Protein AF-0000000079000187 (afdb_homodimer)

Secondary structure (DSSP, 8-state):
-----------STTSSHHHHHHHHHHHHHHHHHHHHHHHHHHHHHHHHHHHHHHHHHHHHHHHHHHHHHHHHHHHHHH-TT-EEETTTTEEE-GGGGBPPTT--S--HHHHHHHHHHHHHHHHHHHSHHHHHHEEEEEEEE---S-S-HHHHHHHHHHHHHHHHHHHH-TT-TTGGGS-HHHHHHHHHHEEEEE-SSTT--SSHHHHSBEEEEEEE--TT----------PPP--TT----S----/-----------GGGSSHHHHHHHHHHHHHHHHHHHHHHHHHHHHHHHHHHHHHHHHHHHHHHHHHHHHHHHHHHHHHH-TT-EEETTTTEEE-GGGGBPPTT--S--HHHHHHHHHHHHHHHHHHHSHHHHHHEEEEEEEE---S-S-HHHHHHHHHHHHHHHHHHHH-TT-TTGGGS-HHHHHHHHHHEEEEE-SSTT--SSHHHHSBEEEEEEE--SS----------PPP--S-----S----

InterPro domains:
  IPR006665 OmpA-like domain [PS51123] (86-218)
  IPR025713 Motility protein B-like, N-terminal domain [PF13677] (12-48)
  IPR036737 OmpA-like domain superfamily [G3DSA:3.30.1330.60] (67-217)
  IPR036737 OmpA-like domain superfamily [SSF103088] (87-214)
  IPR049658 Anti-phage protein ZorB, Zorya type I system [NF041788] (1-242)
  IPR050330 Bacterial Outer Membrane Structural/Functional [PTHR30329] (87-169)

Structure (mmCIF, N/CA/C/O backbone):
data_AF-0000000079000187-model_v1
#
loop_
_entity.id
_entity.type
_entity.pdbx_description
1 polymer 'OmpA-like domain-containing protein'
#
loop_
_atom_site.group_PDB
_atom_site.id
_atom_site.type_symbol
_atom_site.label_atom_id
_atom_site.label_alt_id
_atom_site.label_comp_id
_atom_site.label_asym_id
_atom_site.label_entity_id
_atom_site.label_seq_id
_atom_site.pdbx_PDB_ins_code
_atom_site.Cartn_x
_atom_site.Cartn_y
_atom_site.Cartn_z
_atom_site.occupancy
_atom_site.B_iso_or_equiv
_atom_site.auth_seq_id
_atom_site.auth_comp_id
_atom_site.auth_asym_id
_atom_site.auth_atom_id
_atom_site.pdbx_PDB_model_num
ATOM 1 N N . MET A 1 1 ? 12.93 114.188 38.656 1 30.02 1 MET A N 1
ATOM 2 C CA . MET A 1 1 ? 13.5 113.188 37.75 1 30.02 1 MET A CA 1
ATOM 3 C C . MET A 1 1 ? 12.969 111.75 38.062 1 30.02 1 MET A C 1
ATOM 5 O O . MET A 1 1 ? 13.266 111.25 39.125 1 30.02 1 MET A O 1
ATOM 9 N N . PHE A 1 2 ? 11.656 111.375 37.594 1 35.66 2 PHE A N 1
ATOM 10 C CA . PHE A 1 2 ? 10.633 110.375 37.781 1 35.66 2 PHE A CA 1
ATOM 11 C C . PHE A 1 2 ? 11.055 109.062 37.156 1 35.66 2 PHE A C 1
ATOM 13 O O . PHE A 1 2 ? 10.969 108.875 35.938 1 35.66 2 PHE A O 1
ATOM 20 N N . GLY A 1 3 ? 12.195 108.5 37.562 1 35.56 3 GLY A N 1
ATOM 21 C CA . GLY A 1 3 ? 12.734 107.312 36.906 1 35.56 3 GLY A CA 1
ATOM 22 C C . GLY A 1 3 ? 11.789 106.125 36.906 1 35.56 3 GLY A C 1
ATOM 23 O O . GLY A 1 3 ? 11.312 105.75 37.969 1 35.56 3 GLY A O 1
ATOM 24 N N . ASN A 1 4 ? 10.969 105.938 35.844 1 37.09 4 ASN A N 1
ATOM 25 C CA . ASN A 1 4 ? 10 104.875 35.469 1 37.09 4 ASN A CA 1
ATOM 26 C C . ASN A 1 4 ? 10.641 103.5 35.438 1 37.09 4 ASN A C 1
ATOM 28 O O . ASN A 1 4 ? 11.57 103.25 34.656 1 37.09 4 ASN A O 1
ATOM 32 N N . THR A 1 5 ? 10.727 102.812 36.594 1 42.62 5 THR A N 1
ATOM 33 C CA . THR A 1 5 ? 11.188 101.438 36.781 1 42.62 5 THR A CA 1
ATOM 34 C C . THR A 1 5 ? 10.344 100.438 35.938 1 42.62 5 THR A C 1
ATOM 36 O O . THR A 1 5 ? 9.125 100.375 36.094 1 42.62 5 THR A O 1
ATOM 39 N N . TRP A 1 6 ? 10.664 100.188 34.625 1 40.88 6 TRP A N 1
ATOM 40 C CA . TRP A 1 6 ? 10.109 99.188 33.688 1 40.88 6 TRP A CA 1
ATOM 41 C C . TRP A 1 6 ? 10.203 97.75 34.25 1 40.88 6 TRP A C 1
ATOM 43 O O . TRP A 1 6 ? 11.305 97.25 34.469 1 40.88 6 TRP A O 1
ATOM 53 N N . SER A 1 7 ? 9.359 97.312 35.219 1 42.69 7 SER A N 1
ATOM 54 C CA . SER A 1 7 ? 9.266 96 35.75 1 42.69 7 SER A CA 1
ATOM 55 C C . SER A 1 7 ? 9.031 95 34.625 1 42.69 7 SER A C 1
ATOM 57 O O . SER A 1 7 ? 8.078 95.125 33.844 1 42.69 7 SER A O 1
ATOM 59 N N . ILE A 1 8 ? 10.062 94.375 33.969 1 39.97 8 ILE A N 1
ATOM 60 C CA . ILE A 1 8 ? 10.07 93.312 32.969 1 39.97 8 ILE A CA 1
ATOM 61 C C . ILE A 1 8 ? 9.297 92.125 33.531 1 39.97 8 ILE A C 1
ATOM 63 O O . ILE A 1 8 ? 9.664 91.562 34.531 1 39.97 8 ILE A O 1
ATOM 67 N N . LYS A 1 9 ? 7.992 92 33.25 1 40.34 9 LYS A N 1
ATOM 68 C CA . LYS A 1 9 ? 7.105 90.875 33.5 1 40.34 9 LYS A CA 1
ATOM 69 C C . LYS A 1 9 ? 7.672 89.625 32.875 1 40.34 9 LYS A C 1
ATOM 71 O O . LYS A 1 9 ? 7.879 89.562 31.656 1 40.34 9 LYS A O 1
ATOM 76 N N . LYS A 1 10 ? 8.547 88.875 33.562 1 45.31 10 LYS A N 1
ATOM 77 C CA . LYS A 1 10 ? 8.953 87.5 33.219 1 45.31 10 LYS A CA 1
ATOM 78 C C . LYS A 1 10 ? 7.742 86.625 33 1 45.31 10 LYS A C 1
ATOM 80 O O . LYS A 1 10 ? 7.129 86.125 33.969 1 45.31 10 LYS A O 1
ATOM 85 N N . ARG A 1 11 ? 6.707 86.875 32.094 1 38.62 11 ARG A N 1
ATOM 86 C CA . ARG A 1 11 ? 5.477 86.125 31.891 1 38.62 11 ARG A CA 1
ATOM 87 C C . ARG A 1 11 ? 5.773 84.688 31.688 1 38.62 11 ARG A C 1
ATOM 89 O O . ARG A 1 11 ? 6.922 84.312 31.453 1 38.62 11 ARG A O 1
ATOM 96 N N . ARG A 1 12 ? 4.844 83.938 30.812 1 40.22 12 ARG A N 1
ATOM 97 C CA . ARG A 1 12 ? 3.973 82.812 30.641 1 40.22 12 ARG A CA 1
ATOM 98 C C . ARG A 1 12 ? 4.688 81.688 29.875 1 40.22 12 ARG A C 1
ATOM 100 O O . ARG A 1 12 ? 4.047 80.75 29.391 1 40.22 12 ARG A O 1
ATOM 107 N N . GLY A 1 13 ? 6.062 81.812 29.703 1 39.69 13 GLY A N 1
ATOM 108 C CA . GLY A 1 13 ? 6.578 80.875 28.75 1 39.69 13 GLY A CA 1
ATOM 109 C C . GLY A 1 13 ? 6.387 79.438 29.188 1 39.69 13 GLY A C 1
ATOM 110 O O . GLY A 1 13 ? 6.672 78.5 28.438 1 39.69 13 GLY A O 1
ATOM 111 N N . ASP A 1 14 ? 6.398 79.188 30.469 1 43.78 14 ASP A N 1
ATOM 112 C CA . ASP A 1 14 ? 6.547 77.812 30.859 1 43.78 14 ASP A CA 1
ATOM 113 C C . ASP A 1 14 ? 5.254 7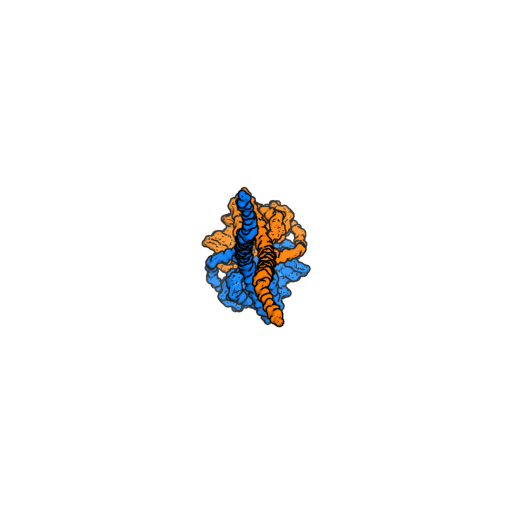7 30.594 1 43.78 14 ASP A C 1
ATOM 115 O O . ASP A 1 14 ? 5.184 75.812 30.859 1 43.78 14 ASP A O 1
ATOM 119 N N . GLU A 1 15 ? 4.062 77.688 30.5 1 45.38 15 GLU A N 1
ATOM 120 C CA . GLU A 1 15 ? 2.82 76.938 30.453 1 45.38 15 GLU A CA 1
ATOM 121 C C . GLU A 1 15 ? 2.646 76.25 29.094 1 45.38 15 GLU A C 1
ATOM 123 O O . GLU A 1 15 ? 1.741 75.375 28.922 1 45.38 15 GLU A O 1
ATOM 128 N N . ALA A 1 16 ? 3.301 76.688 28.047 1 48.84 16 ALA A N 1
ATOM 129 C CA . ALA A 1 16 ? 2.975 76.25 26.688 1 48.84 16 ALA A CA 1
ATOM 130 C C . ALA A 1 16 ? 3.609 74.938 26.391 1 48.84 16 ALA A C 1
ATOM 132 O O . ALA A 1 16 ? 3.266 74.25 25.406 1 48.84 16 ALA A O 1
ATOM 133 N N . GLU A 1 17 ? 4.691 74.625 27.062 1 50.09 17 GLU A N 1
ATOM 134 C CA . GLU A 1 17 ? 5.402 73.438 26.641 1 50.09 17 GLU A CA 1
ATOM 135 C C . GLU A 1 17 ? 4.586 72.188 26.969 1 50.09 17 GLU A C 1
ATOM 137 O O . GLU A 1 17 ? 4.875 71.062 26.453 1 50.09 17 GLU A O 1
ATOM 142 N N . LYS A 1 18 ? 3.676 72.312 27.781 1 55 18 LYS A N 1
ATOM 143 C CA . LYS A 1 18 ? 2.973 71.125 28.312 1 55 18 LYS A CA 1
ATOM 144 C C . LYS A 1 18 ? 2.061 70.5 27.25 1 55 18 LYS A C 1
ATOM 146 O O . LYS A 1 18 ? 1.926 69.25 27.188 1 55 18 LYS A O 1
ATOM 151 N N . PRO A 1 19 ? 1.569 71.438 26.359 1 56.31 19 PRO A N 1
ATOM 152 C CA . PRO A 1 19 ? 0.556 70.875 25.469 1 56.31 19 PRO A CA 1
ATOM 153 C C . PRO A 1 19 ? 1.164 70.062 24.344 1 56.31 19 PRO A C 1
ATOM 155 O O . PRO A 1 19 ? 0.567 69.062 23.906 1 56.31 19 PRO A O 1
ATOM 158 N N . PHE A 1 20 ? 2.307 70.5 23.875 1 55.59 20 PHE A N 1
ATOM 159 C CA . PHE A 1 20 ? 2.898 69.812 22.734 1 55.59 20 PHE A CA 1
ATOM 160 C C . PHE A 1 20 ? 3.396 68.438 23.109 1 55.59 20 PHE A C 1
ATOM 162 O O . PHE A 1 20 ? 3.201 67.5 22.359 1 55.59 20 PHE A O 1
ATOM 169 N N . TRP A 1 21 ? 4.156 68.375 24.094 1 58.22 21 TRP A N 1
ATOM 170 C CA . TRP A 1 21 ? 4.688 67.062 24.5 1 58.22 21 TRP A CA 1
ATOM 171 C C . TRP A 1 21 ? 3.561 66.062 24.812 1 58.22 21 TRP A C 1
ATOM 173 O O . TRP A 1 21 ? 3.697 64.875 24.594 1 58.22 21 TRP A O 1
ATOM 183 N N . ILE A 1 22 ? 2.482 66.562 25.281 1 60.66 22 ILE A N 1
ATOM 184 C CA . ILE A 1 22 ? 1.315 65.75 25.531 1 60.66 22 ILE A CA 1
ATOM 185 C C . ILE A 1 22 ? 0.738 65.25 24.203 1 60.66 22 ILE A C 1
ATOM 187 O O . ILE A 1 22 ? 0.415 64.062 24.062 1 60.66 22 ILE A O 1
ATOM 191 N N . SER A 1 23 ? 0.941 66.188 23.203 1 65.62 23 SER A N 1
ATOM 192 C CA . SER A 1 23 ? 0.412 65.812 21.891 1 65.62 23 SER A CA 1
ATOM 193 C C . SER A 1 23 ? 1.304 64.812 21.172 1 65.62 23 SER A C 1
ATOM 195 O O . SER A 1 23 ? 0.809 63.875 20.547 1 65.62 23 SER A O 1
ATOM 197 N N . TYR A 1 24 ? 2.572 64.938 21.312 1 67.44 24 TYR A N 1
ATOM 198 C CA . TYR A 1 24 ? 3.516 64 20.688 1 67.44 24 TYR A CA 1
ATOM 199 C C . TYR A 1 24 ? 3.465 62.656 21.344 1 67.44 24 TYR A C 1
ATOM 201 O O . TYR A 1 24 ? 3.486 61.625 20.656 1 67.44 24 TYR A O 1
ATOM 209 N N . ALA A 1 25 ? 3.436 62.719 22.594 1 67.12 25 ALA A N 1
ATOM 210 C CA . ALA A 1 25 ? 3.33 61.469 23.344 1 67.12 25 ALA A CA 1
ATOM 211 C C . ALA A 1 25 ? 2.047 60.719 22.984 1 67.12 25 ALA A C 1
ATOM 213 O O . ALA A 1 25 ? 2.053 59.5 22.828 1 67.12 25 ALA A O 1
ATOM 214 N N . ASP A 1 26 ? 1.041 61.438 22.75 1 70.12 26 ASP A N 1
ATOM 215 C CA . ASP A 1 26 ? -0.239 60.875 22.344 1 70.12 26 ASP A CA 1
ATOM 216 C C . ASP A 1 26 ? -0.161 60.281 20.938 1 70.12 26 ASP A C 1
ATOM 218 O O . ASP A 1 26 ? -0.695 59.219 20.688 1 70.12 26 ASP A O 1
ATOM 222 N N . LEU A 1 27 ? 0.648 60.875 20.047 1 74 27 LEU A N 1
ATOM 223 C CA . LEU A 1 27 ? 0.788 60.406 18.672 1 74 27 LEU A CA 1
ATOM 224 C C . LEU A 1 27 ? 1.627 59.156 18.625 1 74 27 LEU A C 1
ATOM 226 O O . LEU A 1 27 ? 1.286 58.188 17.906 1 74 27 LEU A O 1
ATOM 230 N N . MET A 1 28 ? 2.754 59.062 19.297 1 74.56 28 MET A N 1
ATOM 231 C CA . MET A 1 28 ? 3.602 57.875 19.344 1 74.56 28 MET A CA 1
ATOM 232 C C . MET A 1 28 ? 2.846 56.688 19.938 1 74.56 28 MET A C 1
ATOM 234 O O . MET A 1 28 ? 2.971 55.562 19.469 1 74.56 28 MET A O 1
ATOM 238 N N . THR A 1 29 ? 1.987 57 20.969 1 75.75 29 THR A N 1
ATOM 239 C CA . THR A 1 29 ? 1.168 55.938 21.562 1 75.75 29 THR A CA 1
ATOM 240 C C . THR A 1 29 ? 0.115 55.438 20.578 1 75.75 29 THR A C 1
ATOM 242 O O . THR A 1 29 ? -0.144 54.25 20.5 1 75.75 29 THR A O 1
ATOM 245 N N . ALA A 1 30 ? -0.33 56.406 19.75 1 75.69 30 ALA A N 1
ATOM 246 C CA . ALA A 1 30 ? -1.336 56.031 18.766 1 75.69 30 ALA A CA 1
ATOM 247 C C . ALA A 1 30 ? -0.726 55.188 17.656 1 75.69 30 ALA A C 1
ATOM 249 O O . ALA A 1 30 ? -1.315 54.156 17.25 1 75.69 30 ALA A O 1
ATOM 250 N N . MET A 1 31 ? 0.561 55.406 17.141 1 78 31 MET A N 1
ATOM 251 C CA . MET A 1 31 ? 1.25 54.656 16.094 1 78 31 MET A CA 1
ATOM 252 C C . MET A 1 31 ? 1.653 53.281 16.594 1 78 31 MET A C 1
ATOM 254 O O . MET A 1 31 ? 1.514 52.281 15.875 1 78 31 MET A O 1
ATOM 258 N N . MET A 1 32 ? 2.107 53.281 17.781 1 78.56 32 MET A N 1
ATOM 259 C CA . MET A 1 32 ? 2.48 51.969 18.359 1 78.56 32 MET A CA 1
ATOM 260 C C . MET A 1 32 ? 1.265 51.062 18.5 1 78.56 32 MET A C 1
ATOM 262 O O . MET A 1 32 ? 1.334 49.875 18.188 1 78.56 32 MET A O 1
ATOM 266 N N . VAL A 1 33 ? 0.097 51.688 18.953 1 77.06 33 VAL A N 1
ATOM 267 C CA . VAL A 1 33 ? -1.136 50.938 19.094 1 77.06 33 VAL A CA 1
ATOM 268 C C . VAL A 1 33 ? -1.599 50.438 17.719 1 77.06 33 VAL A C 1
ATOM 270 O O . VAL A 1 33 ? -2.018 49.281 17.562 1 77.06 33 VAL A O 1
ATOM 273 N N . LEU A 1 34 ? -1.373 51.25 16.719 1 79.69 34 LEU A N 1
ATOM 274 C CA . LEU A 1 34 ? -1.741 50.844 15.359 1 79.69 34 LEU A CA 1
ATOM 275 C C . LEU A 1 34 ? -0.85 49.719 14.859 1 79.69 34 LEU A C 1
ATOM 277 O O . LEU A 1 34 ? -1.339 48.75 14.273 1 79.69 34 LEU A O 1
ATOM 281 N N . PHE A 1 35 ? 0.439 49.844 15.07 1 80.88 35 PHE A N 1
ATOM 282 C CA . PHE A 1 35 ? 1.393 48.781 14.688 1 80.88 35 PHE A CA 1
ATOM 283 C C . PHE A 1 35 ? 1.082 47.469 15.398 1 80.88 35 PHE A C 1
ATOM 285 O O . PHE A 1 35 ? 1.112 46.406 14.789 1 80.88 35 PHE A O 1
ATOM 292 N N . LEU A 1 36 ? 0.779 47.594 16.578 1 80.56 36 LEU A N 1
ATOM 293 C CA . LEU A 1 36 ? 0.44 46.406 17.344 1 80.56 36 LEU A CA 1
ATOM 294 C C . LEU A 1 36 ? -0.836 45.75 16.812 1 80.56 36 LEU A C 1
ATOM 296 O O . LEU A 1 36 ? -0.92 44.531 16.719 1 80.56 36 LEU A O 1
ATOM 300 N N . VAL A 1 37 ? -1.764 46.594 16.438 1 80.44 37 VAL A N 1
ATOM 301 C CA . VAL A 1 37 ? -3.023 46.094 15.914 1 80.44 37 VAL A CA 1
ATOM 302 C C . VAL A 1 37 ? -2.779 45.375 14.578 1 80.44 37 VAL A C 1
ATOM 304 O O . VAL A 1 37 ? -3.312 44.312 14.328 1 80.44 37 VAL A O 1
ATOM 307 N N . VAL A 1 38 ? -1.906 45.906 13.797 1 81.81 38 VAL A N 1
ATOM 308 C CA . VAL A 1 38 ? -1.601 45.312 12.492 1 81.81 38 VAL A CA 1
ATOM 309 C C . VAL A 1 38 ? -0.822 44.031 12.68 1 81.81 38 VAL A C 1
ATOM 311 O O . VAL A 1 38 ? -1.079 43.031 11.992 1 81.81 38 VAL A O 1
ATOM 314 N N . MET A 1 39 ? 0.016 44.031 13.57 1 80.88 39 MET A N 1
ATOM 315 C CA . MET A 1 39 ? 0.797 42.844 13.852 1 80.88 39 MET A CA 1
ATOM 316 C C . MET A 1 39 ? -0.099 41.719 14.359 1 80.88 39 MET A C 1
ATOM 318 O O . MET A 1 39 ? 0.038 40.562 13.938 1 80.88 39 MET A O 1
ATOM 322 N N . VAL A 1 40 ? -1.057 42.062 15.234 1 79.69 40 VAL A N 1
ATOM 323 C CA . VAL A 1 40 ? -1.991 41.062 15.766 1 79.69 40 VAL A CA 1
ATOM 324 C C . VAL A 1 40 ? -2.887 40.531 14.648 1 79.69 40 VAL A C 1
ATOM 326 O O . VAL A 1 40 ? -3.158 39.344 14.57 1 79.69 40 VAL A O 1
ATOM 329 N N . ALA A 1 41 ? -3.154 41.406 13.789 1 77.31 41 ALA A N 1
ATOM 330 C CA . ALA A 1 41 ? -4.004 41 12.672 1 77.31 41 ALA A CA 1
ATOM 331 C C . ALA A 1 41 ? -3.248 40.094 11.711 1 77.31 41 ALA A C 1
ATOM 333 O O . ALA A 1 41 ? -3.795 39.094 11.234 1 77.31 41 ALA A O 1
ATOM 334 N N . SER A 1 42 ? -1.991 40.406 11.469 1 81.06 42 SER A N 1
ATOM 335 C CA . SER A 1 42 ? -1.164 39.594 10.578 1 81.06 42 SER A CA 1
ATOM 336 C C . SER A 1 42 ? -0.903 38.219 11.18 1 81.06 42 SER A C 1
ATOM 338 O O . SER A 1 42 ? -1.021 37.188 10.492 1 81.06 42 SER A O 1
ATOM 340 N N . LEU A 1 43 ? -0.593 38.25 12.438 1 77.06 43 LEU A N 1
ATOM 341 C CA . LEU A 1 43 ? -0.354 36.969 13.125 1 77.06 43 LEU A CA 1
ATOM 342 C C . LEU A 1 43 ? -1.625 36.156 13.172 1 77.06 43 LEU A C 1
ATOM 344 O O . LEU A 1 43 ? -1.57 34.906 13.031 1 77.06 43 LEU A O 1
ATOM 348 N N . SER A 1 44 ? -2.75 36.844 13.305 1 76.12 44 SER A N 1
ATOM 349 C CA . SER A 1 44 ? -4.031 36.156 13.328 1 76.12 44 SER A CA 1
ATOM 350 C C . SER A 1 44 ? -4.34 35.531 11.977 1 76.12 44 SER A C 1
ATOM 352 O O . SER A 1 44 ? -4.863 34.406 11.906 1 76.12 44 SER A O 1
ATOM 354 N N . SER A 1 45 ? -3.867 36.219 10.906 1 77.25 45 SER A N 1
ATOM 355 C CA . SER A 1 45 ? -4.121 35.688 9.562 1 77.25 45 SER A CA 1
ATOM 356 C C . SER A 1 45 ? -3.295 34.438 9.281 1 77.25 45 SER A C 1
ATOM 358 O O . SER A 1 45 ? -3.803 33.469 8.719 1 77.25 45 SER A O 1
ATOM 360 N N . VAL A 1 46 ? -2.09 34.531 9.711 1 76.38 46 VAL A N 1
ATOM 361 C CA . VAL A 1 46 ? -1.213 33.406 9.508 1 76.38 46 VAL A CA 1
ATOM 362 C C . VAL A 1 46 ? -1.685 32.219 10.367 1 76.38 46 VAL A C 1
ATOM 364 O O . VAL A 1 46 ? -1.698 31.078 9.914 1 76.38 46 VAL A O 1
ATOM 367 N N . THR A 1 47 ? -2.123 32.562 11.469 1 74.69 47 THR A N 1
ATOM 368 C CA . THR A 1 47 ? -2.627 31.547 12.383 1 74.69 47 THR A CA 1
ATOM 369 C C . THR A 1 47 ? -3.885 30.891 11.82 1 74.69 47 THR A C 1
ATOM 371 O O . THR A 1 47 ? -4.066 29.672 11.938 1 74.69 47 THR A O 1
ATOM 374 N N . GLN A 1 48 ? -4.617 31.672 11.148 1 74.44 48 GLN A N 1
ATOM 375 C CA . GLN A 1 48 ? -5.855 31.156 10.594 1 74.44 48 GLN A CA 1
ATOM 376 C C . GLN A 1 48 ? -5.574 30.172 9.453 1 74.44 48 GLN A C 1
ATOM 378 O O . GLN A 1 48 ? -6.25 29.156 9.32 1 74.44 48 GLN A O 1
ATOM 383 N N . ARG A 1 49 ? -4.629 30.484 8.695 1 73.75 49 ARG A N 1
ATOM 384 C CA . ARG A 1 49 ? -4.277 29.609 7.586 1 73.75 49 ARG A CA 1
ATOM 385 C C . ARG A 1 49 ? -3.748 28.266 8.094 1 73.75 49 ARG A C 1
ATOM 387 O O . ARG A 1 49 ? -4.117 27.219 7.582 1 73.75 49 ARG A O 1
ATOM 394 N N . ILE A 1 50 ? -2.934 28.406 9.039 1 73.88 50 ILE A N 1
ATOM 395 C CA . ILE A 1 50 ? -2.355 27.188 9.609 1 73.88 50 ILE A CA 1
ATOM 396 C C . ILE A 1 50 ? -3.445 26.375 10.312 1 73.88 50 ILE A C 1
ATOM 398 O O . ILE A 1 50 ? -3.479 25.156 10.211 1 73.88 50 ILE A O 1
ATOM 402 N N . GLN A 1 51 ? -4.348 27.062 10.867 1 72.94 51 GLN A N 1
ATOM 403 C CA . GLN A 1 51 ? -5.445 26.406 11.555 1 72.94 51 GLN A CA 1
ATOM 404 C C . GLN A 1 51 ? -6.379 25.719 10.562 1 72.94 51 GLN A C 1
ATOM 406 O O . GLN A 1 51 ? -6.891 24.625 10.836 1 72.94 51 GLN A O 1
ATOM 411 N N . LYS A 1 52 ? -6.492 26.359 9.461 1 73.38 52 LYS A N 1
ATOM 412 C CA . LYS A 1 52 ? -7.352 25.75 8.453 1 73.38 52 LYS A CA 1
ATOM 413 C C . LYS A 1 52 ? -6.75 24.453 7.93 1 73.38 52 LYS A C 1
ATOM 415 O O . LYS A 1 52 ? -7.461 23.453 7.762 1 73.38 52 LYS A O 1
ATOM 420 N N . ALA A 1 53 ? -5.516 24.5 7.637 1 71.19 53 ALA A N 1
ATOM 421 C CA . ALA A 1 53 ? -4.84 23.281 7.195 1 71.19 53 ALA A CA 1
ATOM 422 C C . ALA A 1 53 ? -4.914 22.203 8.266 1 71.19 53 ALA A C 1
ATOM 424 O O . ALA A 1 53 ? -5.148 21.031 7.953 1 71.19 53 ALA A O 1
ATOM 425 N N . GLU A 1 54 ? -4.719 22.609 9.352 1 75.31 54 GLU A N 1
ATOM 426 C CA . GLU A 1 54 ? -4.801 21.672 10.469 1 75.31 54 GLU A CA 1
ATOM 427 C C . GLU A 1 54 ? -6.23 21.156 10.656 1 75.31 54 GLU A C 1
ATOM 429 O O . GLU A 1 54 ? -6.441 20 10.992 1 75.31 54 GLU A O 1
ATOM 434 N N . GLN A 1 55 ? -7.117 22.062 10.398 1 78.06 55 GLN A N 1
ATOM 435 C CA . GLN A 1 55 ? -8.516 21.688 10.539 1 78.06 55 GLN A CA 1
ATOM 436 C C . GLN A 1 55 ? -8.906 20.641 9.5 1 78.06 55 GLN A C 1
ATOM 438 O O . GLN A 1 55 ? -9.703 19.734 9.789 1 78.06 55 GLN A O 1
ATOM 443 N N . GLY A 1 56 ? -8.344 20.734 8.336 1 80.56 56 GLY A N 1
ATOM 444 C CA . GLY A 1 56 ? -8.586 19.719 7.324 1 80.56 56 GLY A CA 1
ATOM 445 C C . GLY A 1 56 ? -8.141 18.344 7.742 1 80.56 56 GLY A C 1
ATOM 446 O O . GLY A 1 56 ? -8.867 17.359 7.57 1 80.56 56 GLY A O 1
ATOM 447 N N . GLU A 1 57 ? -7 18.312 8.273 1 82.06 57 GLU A N 1
ATOM 448 C CA . GLU A 1 57 ? -6.477 17.031 8.742 1 82.06 57 GLU A CA 1
ATOM 449 C C . GLU A 1 57 ? -7.285 16.5 9.922 1 82.06 57 GLU A C 1
ATOM 451 O O . GLU A 1 57 ? -7.484 15.289 10.047 1 82.06 57 GLU A O 1
ATOM 456 N N . LYS A 1 58 ? -7.648 17.422 10.719 1 83.62 58 LYS A N 1
ATOM 457 C CA . LYS A 1 58 ? -8.453 17.016 11.859 1 83.62 58 LYS A CA 1
ATOM 458 C C . LYS A 1 58 ? -9.805 16.453 11.414 1 83.62 58 LYS A C 1
ATOM 460 O O . LYS A 1 58 ? -10.258 15.43 11.922 1 83.62 58 LYS A O 1
ATOM 465 N N . THR A 1 59 ? -10.391 17.156 10.5 1 88.94 59 THR A N 1
ATOM 466 C CA . THR A 1 59 ? -11.664 16.688 9.977 1 88.94 59 THR A CA 1
ATOM 467 C C . THR A 1 59 ? -11.508 15.328 9.312 1 88.94 59 THR A C 1
ATOM 469 O O . THR A 1 59 ? -12.328 14.43 9.523 1 88.94 59 THR A O 1
ATOM 472 N N . ARG A 1 60 ? -10.453 15.164 8.523 1 90.94 60 ARG A N 1
ATOM 473 C CA . ARG A 1 60 ? -10.156 13.883 7.902 1 90.94 60 ARG A CA 1
ATOM 474 C C . ARG A 1 60 ? -9.977 12.789 8.953 1 90.94 60 ARG A C 1
ATOM 476 O O . ARG A 1 60 ? -10.57 11.719 8.852 1 90.94 60 ARG A O 1
ATOM 483 N N . GLY A 1 61 ? -9.227 13.109 9.883 1 89.94 61 GLY A N 1
ATOM 484 C CA . GLY A 1 61 ? -8.992 12.156 10.953 1 89.94 61 GLY A CA 1
ATOM 485 C C . GLY A 1 61 ? -10.258 11.75 11.688 1 89.94 61 GLY A C 1
ATOM 486 O O . GLY A 1 61 ? -10.461 10.57 11.977 1 89.94 61 GLY A O 1
ATOM 487 N N . GLN A 1 62 ? -11.039 12.734 11.945 1 92.69 62 GLN A N 1
ATOM 488 C CA . GLN A 1 62 ? -12.289 12.469 12.641 1 92.69 62 GLN A CA 1
ATOM 489 C C . GLN A 1 62 ? -13.234 11.641 11.773 1 92.69 62 GLN A C 1
ATOM 491 O O . GLN A 1 62 ? -13.883 10.711 12.266 1 92.69 62 GLN A O 1
ATOM 496 N N . ASP A 1 63 ? -13.328 12.008 10.539 1 95 63 ASP A N 1
ATOM 497 C CA . ASP A 1 63 ? -14.172 11.258 9.609 1 95 63 ASP A CA 1
ATOM 498 C C . ASP A 1 63 ? -13.734 9.797 9.523 1 95 63 ASP A C 1
ATOM 500 O O . ASP A 1 63 ? -14.562 8.891 9.594 1 95 63 ASP A O 1
ATOM 504 N N . ILE A 1 64 ? -12.469 9.586 9.438 1 95.38 64 ILE A N 1
ATOM 505 C CA . ILE A 1 64 ? -11.93 8.242 9.305 1 95.38 64 ILE A CA 1
ATOM 506 C C . ILE A 1 64 ? -12.172 7.457 10.594 1 95.38 64 ILE A C 1
ATOM 508 O O . ILE A 1 64 ? -12.547 6.281 10.547 1 95.38 64 ILE A O 1
ATOM 512 N N . THR A 1 65 ? -11.977 8.148 11.672 1 94.69 65 THR A N 1
ATOM 513 C CA . THR A 1 65 ? -12.211 7.5 12.961 1 94.69 65 THR A CA 1
ATOM 514 C C . THR A 1 65 ? -13.68 7.113 13.109 1 94.69 65 THR A C 1
ATOM 516 O O . THR A 1 65 ? -13.992 6.008 13.562 1 94.69 65 THR A O 1
ATOM 519 N N . ARG A 1 66 ? -14.516 7.969 12.734 1 95.88 66 ARG A N 1
ATOM 520 C CA . ARG A 1 66 ? -15.945 7.684 12.828 1 95.88 66 ARG A CA 1
ATOM 521 C C . ARG A 1 66 ? -16.328 6.516 11.922 1 95.88 66 ARG A C 1
ATOM 523 O O . ARG A 1 66 ? -17.062 5.617 12.344 1 95.88 66 ARG A O 1
ATOM 530 N N . LEU A 1 67 ? -15.82 6.551 10.727 1 97.19 67 LEU A N 1
ATOM 531 C CA . LEU A 1 67 ? -16.078 5.465 9.789 1 97.19 67 LEU A CA 1
ATOM 532 C C . LEU A 1 67 ? -15.562 4.137 10.336 1 97.19 67 LEU A C 1
ATOM 534 O O . LEU A 1 67 ? -16.266 3.131 10.312 1 97.19 67 LEU A O 1
ATOM 538 N N . CYS A 1 68 ? -14.375 4.152 10.82 1 97 68 CYS A N 1
ATOM 539 C CA . CYS A 1 68 ? -13.75 2.941 11.344 1 97 68 CYS A CA 1
ATOM 540 C C . CYS A 1 68 ? -14.492 2.426 12.57 1 97 68 CYS A C 1
ATOM 542 O O . CYS A 1 68 ? -14.703 1.221 12.711 1 97 68 CYS A O 1
ATOM 544 N N . GLU A 1 69 ? -14.875 3.34 13.406 1 96 69 GLU A N 1
ATOM 545 C CA . GLU A 1 69 ? -15.586 2.941 14.617 1 96 69 GLU A CA 1
ATOM 546 C C . GLU A 1 69 ? -16.938 2.332 14.273 1 96 69 GLU A C 1
ATOM 548 O O . GLU A 1 69 ? -17.359 1.356 14.898 1 96 69 GLU A O 1
ATOM 553 N N . ARG A 1 70 ? -17.594 2.869 13.398 1 96.75 70 ARG A N 1
ATOM 554 C CA . ARG A 1 70 ? -18.859 2.305 12.945 1 96.75 70 ARG A CA 1
ATOM 555 C C . ARG A 1 70 ? -18.672 0.916 12.352 1 96.75 70 ARG A C 1
ATOM 557 O O . ARG A 1 70 ? -19.438 -0.006 12.641 1 96.75 70 ARG A O 1
ATOM 564 N N . LEU A 1 71 ? -17.641 0.774 11.562 1 97.44 71 LEU A N 1
ATOM 565 C CA . LEU A 1 71 ? -17.312 -0.518 10.969 1 97.44 71 LEU A CA 1
ATOM 566 C C . LEU A 1 71 ? -16.984 -1.543 12.047 1 97.44 71 LEU A C 1
ATOM 568 O O . LEU A 1 71 ? -17.438 -2.688 11.984 1 97.44 71 LEU A O 1
ATOM 572 N N . GLU A 1 72 ? -16.203 -1.074 12.984 1 97.06 72 GLU A N 1
ATOM 573 C CA . GLU A 1 72 ? -15.82 -1.949 14.094 1 97.06 72 GLU A CA 1
ATOM 574 C C . GLU A 1 72 ? -17.047 -2.432 14.859 1 97.06 72 GLU A C 1
ATOM 576 O O . GLU A 1 72 ? -17.172 -3.621 15.164 1 97.06 72 GLU A O 1
ATOM 581 N N . LEU A 1 73 ? -17.953 -1.555 15.156 1 96.19 73 LEU A N 1
ATOM 582 C CA . LEU A 1 73 ? -19.172 -1.888 15.906 1 96.19 73 LEU A CA 1
ATOM 583 C C . LEU A 1 73 ? -20.031 -2.867 15.125 1 96.19 73 LEU A C 1
ATOM 585 O O . LEU A 1 73 ? -20.5 -3.873 15.672 1 96.19 73 LEU A O 1
ATOM 589 N N . HIS A 1 74 ? -20.219 -2.6 13.859 1 96.56 74 HIS A N 1
ATOM 590 C CA . HIS A 1 74 ? -21.047 -3.477 13.031 1 96.56 74 HIS A CA 1
ATOM 591 C C . HIS A 1 74 ? -20.406 -4.855 12.883 1 96.56 74 HIS A C 1
ATOM 593 O O . HIS A 1 74 ? -21.094 -5.875 12.93 1 96.56 74 HIS A O 1
ATOM 599 N N . ALA A 1 75 ? -19.094 -4.883 12.688 1 96.69 75 ALA A N 1
ATOM 600 C CA . ALA A 1 75 ? -18.375 -6.148 12.531 1 96.69 75 ALA A CA 1
ATOM 601 C C . ALA A 1 75 ? -18.469 -6.992 13.797 1 96.69 75 ALA A C 1
ATOM 603 O O . ALA A 1 75 ? -18.734 -8.195 13.727 1 96.69 75 ALA A O 1
ATOM 604 N N . ARG A 1 76 ? -18.281 -6.352 14.922 1 94.44 76 ARG A N 1
ATOM 605 C CA . ARG A 1 76 ? -18.328 -7.043 16.203 1 94.44 76 ARG A CA 1
ATOM 606 C C . ARG A 1 76 ? -19.703 -7.645 16.453 1 94.44 76 ARG A C 1
ATOM 608 O O . ARG A 1 76 ? -19.812 -8.742 17 1 94.44 76 ARG A O 1
ATOM 615 N N . ASN A 1 77 ? -20.703 -6.988 16.109 1 95.94 77 ASN A N 1
ATOM 616 C CA . ASN A 1 77 ? -22.078 -7.453 16.312 1 95.94 77 ASN A CA 1
ATOM 617 C C . ASN A 1 77 ? -22.422 -8.609 15.375 1 95.94 77 ASN A C 1
ATOM 619 O O . ASN A 1 77 ? -23.234 -9.469 15.727 1 95.94 77 ASN A O 1
ATOM 623 N N . LEU A 1 78 ? -21.797 -8.625 14.25 1 95.06 78 LEU A N 1
ATOM 624 C CA . LEU A 1 78 ? -22.125 -9.625 13.242 1 95.06 78 LEU A CA 1
ATOM 625 C C . LEU A 1 78 ? -21.312 -10.898 13.461 1 95.06 78 LEU A C 1
ATOM 627 O O . LEU A 1 78 ? -21.828 -12.008 13.352 1 95.06 78 LEU A O 1
ATOM 631 N N . ASN A 1 79 ? -20.016 -10.766 13.727 1 95.81 79 ASN A N 1
ATOM 632 C CA . ASN A 1 79 ? -19.078 -11.867 13.852 1 95.81 79 ASN A CA 1
ATOM 633 C C . ASN A 1 79 ? -17.891 -11.492 14.734 1 95.81 79 ASN A C 1
ATOM 635 O O . ASN A 1 79 ? -17.031 -10.711 14.32 1 95.81 79 ASN A O 1
ATOM 639 N N . LYS A 1 80 ? -17.781 -12.086 15.867 1 94 80 LYS A N 1
ATOM 640 C CA . LYS A 1 80 ? -16.812 -11.711 16.891 1 94 80 LYS A CA 1
ATOM 641 C C . LYS A 1 80 ? -15.391 -12.047 16.453 1 94 80 LYS A C 1
ATOM 643 O O . LYS A 1 80 ? -14.422 -11.555 17.031 1 94 80 LYS A O 1
ATOM 648 N N . THR A 1 81 ? -15.266 -12.82 15.438 1 94.5 81 THR A N 1
ATOM 649 C CA . THR A 1 81 ? -13.93 -13.188 14.977 1 94.5 81 THR A CA 1
ATOM 650 C C . THR A 1 81 ? -13.289 -12.039 14.195 1 94.5 81 THR A C 1
ATOM 652 O O . THR A 1 81 ? -12.078 -12.023 13.992 1 94.5 81 THR A O 1
ATOM 655 N N . ILE A 1 82 ? -14.117 -11.148 13.734 1 96.69 82 ILE A N 1
ATOM 656 C CA . ILE A 1 82 ? -13.617 -10.016 12.961 1 96.69 82 ILE A CA 1
ATOM 657 C C . ILE A 1 82 ? -13.117 -8.922 13.906 1 96.69 82 ILE A C 1
ATOM 659 O O . ILE A 1 82 ? -13.859 -8.469 14.781 1 96.69 82 ILE A O 1
ATOM 663 N N . VAL A 1 83 ? -11.953 -8.57 13.766 1 96.06 83 VAL A N 1
ATOM 664 C CA . VAL A 1 83 ? -11.352 -7.523 14.586 1 96.06 83 VAL A CA 1
ATOM 665 C C . VAL A 1 83 ? -10.945 -6.348 13.703 1 96.06 83 VAL A C 1
ATOM 667 O O . VAL A 1 83 ? -10.117 -6.496 12.797 1 96.06 83 VAL A O 1
ATOM 670 N N . VAL A 1 84 ? -11.508 -5.223 13.961 1 96.88 84 VAL A N 1
ATOM 671 C CA . VAL A 1 84 ? -11.172 -3.996 13.25 1 96.88 84 VAL A CA 1
ATOM 672 C C . VAL A 1 84 ? -10.266 -3.123 14.117 1 96.88 84 VAL A C 1
ATOM 674 O O . VAL A 1 84 ? -10.664 -2.688 15.195 1 96.88 84 VAL A O 1
ATOM 677 N N . ASP A 1 85 ? -9.078 -2.939 13.656 1 94.75 85 ASP A N 1
ATOM 678 C CA . ASP A 1 85 ? -8.125 -2.061 14.328 1 94.75 85 ASP A CA 1
ATOM 679 C C . ASP A 1 85 ? -8.109 -0.675 13.688 1 94.75 85 ASP A C 1
ATOM 681 O O . ASP A 1 85 ? -7.555 -0.496 12.602 1 94.75 85 ASP A O 1
ATOM 685 N N . CYS A 1 86 ? -8.586 0.285 14.414 1 93.44 86 CYS A N 1
ATOM 686 C CA . CYS A 1 86 ? -8.727 1.621 13.844 1 93.44 86 CYS A CA 1
ATOM 687 C C . CYS A 1 86 ? -7.418 2.396 13.945 1 9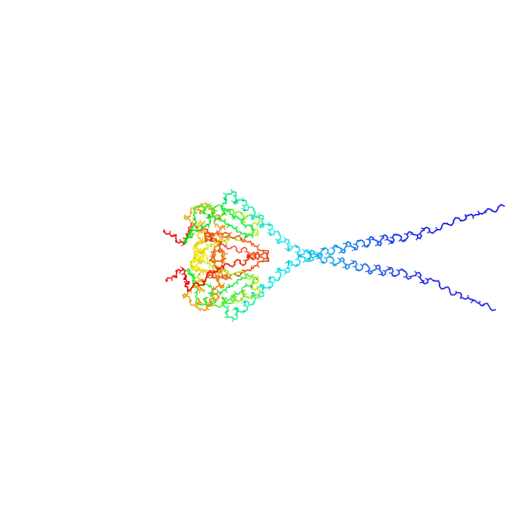3.44 86 CYS A C 1
ATOM 689 O O . CYS A 1 86 ? -7.242 3.414 13.273 1 93.44 86 CYS A O 1
ATOM 691 N N . HIS A 1 87 ? -6.566 1.925 14.75 1 87.25 87 HIS A N 1
ATOM 692 C CA . HIS A 1 87 ? -5.266 2.58 14.852 1 87.25 87 HIS A CA 1
ATOM 693 C C . HIS A 1 87 ? -4.398 2.264 13.641 1 87.25 87 HIS A C 1
ATOM 695 O O . HIS A 1 87 ? -3.828 3.17 13.023 1 87.25 87 HIS A O 1
ATOM 701 N N . ASP A 1 88 ? -4.418 1.05 13.211 1 87.44 88 ASP A N 1
ATOM 702 C CA . ASP A 1 88 ? -3.59 0.614 12.094 1 87.44 88 ASP A CA 1
ATOM 703 C C . ASP A 1 88 ? -4.414 0.508 10.812 1 87.44 88 ASP A C 1
ATOM 705 O O . ASP A 1 88 ? -3.873 0.226 9.742 1 87.44 88 ASP A O 1
ATOM 709 N N . ASN A 1 89 ? -5.699 0.815 10.898 1 93 89 ASN A N 1
ATOM 710 C CA . ASN A 1 89 ? -6.613 0.692 9.766 1 93 89 ASN A CA 1
ATOM 711 C C . ASN A 1 89 ? -6.531 -0.691 9.125 1 93 89 ASN A C 1
ATOM 713 O O . ASN A 1 89 ? -6.367 -0.811 7.91 1 93 89 ASN A O 1
ATOM 717 N N . ARG A 1 90 ? -6.684 -1.683 9.992 1 95.56 90 ARG A N 1
ATOM 718 C CA . ARG A 1 90 ? -6.586 -3.068 9.539 1 95.56 90 ARG A CA 1
ATOM 719 C C . ARG A 1 90 ? -7.758 -3.896 10.055 1 95.56 90 ARG A C 1
ATOM 721 O O . ARG A 1 90 ? -8.242 -3.674 11.172 1 95.56 90 ARG A O 1
ATOM 728 N N . ILE A 1 91 ? -8.133 -4.832 9.266 1 97.31 91 ILE A N 1
ATOM 729 C CA . ILE A 1 91 ? -9.133 -5.82 9.641 1 97.31 91 ILE A CA 1
ATOM 730 C C . ILE A 1 91 ? -8.5 -7.207 9.703 1 97.31 91 ILE A C 1
ATOM 732 O O . ILE A 1 91 ? -7.871 -7.652 8.734 1 97.31 91 ILE A O 1
ATOM 736 N N . SER A 1 92 ? -8.586 -7.832 10.789 1 96.19 92 SER A N 1
ATOM 737 C CA . SER A 1 92 ? -8.086 -9.188 10.984 1 96.19 92 SER A CA 1
ATOM 738 C C . SER A 1 92 ? -9.203 -10.141 11.406 1 96.19 92 SER A C 1
ATOM 740 O O . SER A 1 92 ? -10.305 -9.695 11.727 1 96.19 92 SER A O 1
ATOM 742 N N . PHE A 1 93 ? -8.906 -11.398 11.375 1 96.25 93 PHE A N 1
ATOM 743 C CA . PHE A 1 93 ? -9.953 -12.398 11.586 1 96.25 93 PHE A CA 1
ATOM 744 C C . PHE A 1 93 ? -9.555 -13.359 12.703 1 96.25 93 PHE A C 1
ATOM 746 O O . PHE A 1 93 ? -10.039 -14.492 12.75 1 96.25 93 PHE A O 1
ATOM 753 N N . GLY A 1 94 ? -8.586 -12.922 13.492 1 92.19 94 GLY A N 1
ATOM 754 C CA . GLY A 1 94 ? -8.125 -13.805 14.555 1 92.19 94 GLY A CA 1
ATOM 755 C C . GLY A 1 94 ? -7.688 -15.164 14.055 1 92.19 94 GLY A C 1
ATOM 756 O O . GLY A 1 94 ? -7.016 -15.273 13.031 1 92.19 94 GLY A O 1
ATOM 757 N N . GLU A 1 95 ? -8.109 -16.188 14.727 1 92.38 95 GLU A N 1
ATOM 758 C CA . GLU A 1 95 ? -7.73 -17.547 14.359 1 92.38 95 GLU A CA 1
ATOM 759 C C . GLU A 1 95 ? -8.398 -17.984 13.062 1 92.38 95 GLU A C 1
ATOM 761 O O . GLU A 1 95 ? -7.836 -18.766 12.305 1 92.38 95 GLU A O 1
ATOM 766 N N . ALA A 1 96 ? -9.523 -17.406 12.805 1 93 96 ALA A N 1
ATOM 767 C CA . ALA A 1 96 ? -10.281 -17.766 11.609 1 93 96 ALA A CA 1
ATOM 768 C C . ALA A 1 96 ? -9.555 -17.328 10.344 1 93 96 ALA A C 1
ATOM 770 O O . ALA A 1 96 ? -9.82 -17.859 9.258 1 93 96 ALA A O 1
ATOM 771 N N . GLY A 1 97 ? -8.703 -16.375 10.492 1 94.31 97 GLY A N 1
ATOM 772 C CA . GLY A 1 97 ? -7.984 -15.852 9.336 1 94.31 97 GLY A CA 1
ATOM 773 C C . GLY A 1 97 ? -6.617 -16.484 9.156 1 94.31 97 GLY A C 1
ATOM 774 O O . GLY A 1 97 ? -5.805 -16.016 8.359 1 94.31 97 GLY A O 1
ATOM 775 N N . ARG A 1 98 ? -6.355 -17.531 9.891 1 94.12 98 ARG A N 1
ATOM 776 C CA . ARG A 1 98 ? -5.059 -18.203 9.828 1 94.12 98 ARG A CA 1
ATOM 777 C C . ARG A 1 98 ? -5.086 -19.344 8.82 1 94.12 98 ARG A C 1
ATOM 779 O O . ARG A 1 98 ? -6.109 -20 8.648 1 94.12 98 ARG A O 1
ATOM 786 N N . PHE A 1 99 ? -3.982 -19.484 8.219 1 94.19 99 PHE A N 1
ATOM 787 C CA . PHE A 1 99 ? -3.816 -20.578 7.266 1 94.19 99 PHE A CA 1
ATOM 788 C C . PHE A 1 99 ? -3.082 -21.75 7.91 1 94.19 99 PHE A C 1
ATOM 790 O O . PHE A 1 99 ? -2.23 -21.547 8.781 1 94.19 99 PHE A O 1
ATOM 797 N N . ASP A 1 100 ? -3.416 -22.969 7.457 1 92.56 100 ASP A N 1
ATOM 798 C CA . ASP A 1 100 ? -2.613 -24.125 7.832 1 92.56 100 ASP A CA 1
ATOM 799 C C . AS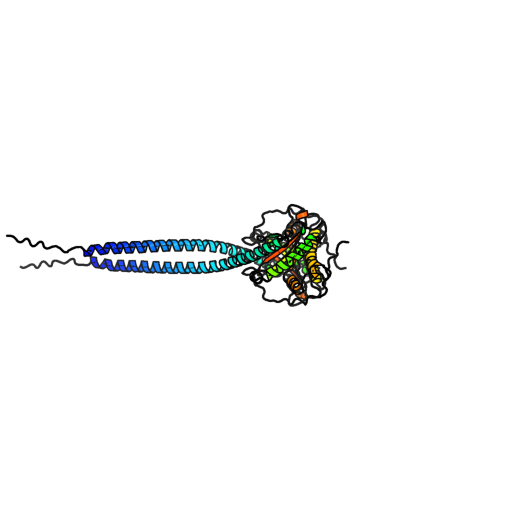P A 1 100 ? -1.239 -24.078 7.168 1 92.56 100 ASP A C 1
ATOM 801 O O . ASP A 1 100 ? -1.011 -23.281 6.258 1 92.56 100 ASP A O 1
ATOM 805 N N . HIS A 1 101 ? -0.394 -24.906 7.652 1 91.25 101 HIS A N 1
ATOM 806 C CA . HIS A 1 101 ? 0.95 -24.969 7.09 1 91.25 101 HIS A CA 1
ATOM 807 C C . HIS A 1 101 ? 0.908 -25.312 5.605 1 91.25 101 HIS A C 1
ATOM 809 O O . HIS A 1 101 ? 0.21 -26.234 5.195 1 91.25 101 HIS A O 1
ATOM 815 N N . ASN A 1 102 ? 1.586 -24.531 4.777 1 91.19 102 ASN A N 1
ATOM 816 C CA . ASN A 1 102 ? 1.751 -24.734 3.342 1 91.19 102 ASN A CA 1
ATOM 817 C C . ASN A 1 102 ? 0.411 -24.703 2.613 1 91.19 102 ASN A C 1
ATOM 819 O O . ASN A 1 102 ? 0.237 -25.375 1.592 1 91.19 102 ASN A O 1
ATOM 823 N N . ARG A 1 103 ? -0.538 -23.984 3.217 1 93.06 103 ARG A N 1
ATOM 824 C CA . ARG A 1 103 ? -1.854 -23.844 2.6 1 93.06 103 ARG A CA 1
ATOM 825 C C . ARG A 1 103 ? -2.207 -22.375 2.367 1 93.06 103 ARG A C 1
ATOM 827 O O . ARG A 1 103 ? -1.697 -21.5 3.061 1 93.06 103 ARG A O 1
ATOM 834 N N . PHE A 1 104 ? -3.08 -22.172 1.39 1 95.12 104 PHE A N 1
ATOM 835 C CA . PHE A 1 104 ? -3.441 -20.781 1.092 1 95.12 104 PHE A CA 1
ATOM 836 C C . PHE A 1 104 ? -4.953 -20.609 1.116 1 95.12 104 PHE A C 1
ATOM 838 O O . PHE A 1 104 ? -5.465 -19.547 0.755 1 95.12 104 PHE A O 1
ATOM 845 N N . PHE A 1 105 ? -5.746 -21.594 1.503 1 94 105 PHE A N 1
ATOM 846 C CA . PHE A 1 105 ? -7.191 -21.453 1.61 1 94 105 PHE A CA 1
ATOM 847 C C . PHE A 1 105 ? -7.625 -21.375 3.07 1 94 105 PHE A C 1
ATOM 849 O O . PHE A 1 105 ? -7.051 -22.062 3.924 1 94 105 PHE A O 1
ATOM 856 N N . LEU A 1 106 ? -8.594 -20.625 3.346 1 94.06 106 LEU A N 1
ATOM 857 C CA . LEU A 1 106 ? -9.109 -20.484 4.703 1 94.06 106 LEU A CA 1
ATOM 858 C C . LEU A 1 106 ? -10.102 -21.609 5.016 1 94.06 106 LEU A C 1
ATOM 860 O O . LEU A 1 106 ? -10.758 -22.141 4.113 1 94.06 106 LEU A O 1
ATOM 864 N N . ASN A 1 107 ? -10.211 -21.891 6.285 1 92.88 107 ASN A N 1
ATOM 865 C CA . ASN A 1 107 ? -11.234 -22.844 6.715 1 92.88 107 ASN A CA 1
ATOM 866 C C . ASN A 1 107 ? -12.625 -22.219 6.672 1 92.88 107 ASN A C 1
ATOM 868 O O . ASN A 1 107 ? -12.789 -21.078 6.242 1 92.88 107 ASN A O 1
ATOM 872 N N . ALA A 1 108 ? -13.633 -22.969 7.062 1 93.31 108 ALA A N 1
ATOM 873 C CA . ALA A 1 108 ? -15.023 -22.531 6.953 1 93.31 108 ALA A CA 1
ATOM 874 C C . ALA A 1 108 ? -15.273 -21.266 7.766 1 93.31 108 ALA A C 1
ATOM 876 O O . ALA A 1 108 ? -16 -20.375 7.328 1 93.31 108 ALA A O 1
ATOM 877 N N . GLU A 1 109 ? -14.656 -21.188 8.922 1 95 109 GLU A N 1
ATOM 878 C CA . GLU A 1 109 ? -14.828 -20.016 9.773 1 95 109 GLU A CA 1
ATOM 879 C C . GLU A 1 109 ? -14.234 -18.781 9.117 1 95 109 GLU A C 1
ATOM 881 O O . GLU A 1 109 ? -14.828 -17.688 9.188 1 95 109 GLU A O 1
ATOM 886 N N . GLY A 1 110 ? -13.102 -18.922 8.547 1 95.06 110 GLY A N 1
ATOM 887 C CA . GLY A 1 110 ? -12.484 -17.812 7.824 1 95.06 110 GLY A CA 1
ATOM 888 C C . GLY A 1 110 ? -13.297 -17.359 6.629 1 95.06 110 GLY A C 1
ATOM 889 O O . GLY A 1 110 ? -13.43 -16.156 6.383 1 95.06 110 GLY A O 1
ATOM 890 N N . GLN A 1 111 ? -13.844 -18.312 5.93 1 94 111 GLN A N 1
ATOM 891 C CA . GLN A 1 111 ? -14.68 -17.969 4.781 1 94 111 GLN A CA 1
ATOM 892 C C . GLN A 1 111 ? -15.938 -17.219 5.215 1 94 111 GLN A C 1
ATOM 894 O O . GLN A 1 111 ? -16.344 -16.266 4.562 1 94 111 GLN A O 1
ATOM 899 N N . LYS A 1 112 ? -16.5 -17.625 6.277 1 94.06 112 LYS A N 1
ATOM 900 C CA . LYS A 1 112 ? -17.672 -16.938 6.816 1 94.06 112 LYS A CA 1
ATOM 901 C C . LYS A 1 112 ? -17.328 -15.516 7.238 1 94.06 112 LYS A C 1
ATOM 903 O O . LYS A 1 112 ? -18.109 -14.594 7.004 1 94.06 112 LYS A O 1
ATOM 908 N N . ALA A 1 113 ? -16.203 -15.414 7.859 1 95.31 113 ALA A N 1
ATOM 909 C CA . ALA A 1 113 ? -15.766 -14.078 8.266 1 95.31 113 ALA A CA 1
ATOM 910 C C . ALA A 1 113 ? -15.625 -13.156 7.062 1 95.31 113 ALA A C 1
ATOM 912 O O . ALA A 1 113 ? -16.031 -11.992 7.117 1 95.31 113 ALA A O 1
ATOM 913 N N . LEU A 1 114 ? -15.07 -13.664 6.008 1 94.31 114 LEU A N 1
ATOM 914 C CA . LEU A 1 114 ? -14.938 -12.891 4.777 1 94.31 114 LEU A CA 1
ATOM 915 C C . LEU A 1 114 ? -16.312 -12.523 4.215 1 94.31 114 LEU A C 1
ATOM 917 O O . LEU A 1 114 ? -16.531 -11.391 3.795 1 94.31 114 LEU A O 1
ATOM 921 N N . GLN A 1 115 ? -17.156 -13.438 4.234 1 92.12 115 GLN A N 1
ATOM 922 C CA . GLN A 1 115 ? -18.516 -13.219 3.754 1 92.12 115 GLN A CA 1
ATOM 923 C C . GLN A 1 115 ? -19.203 -12.102 4.539 1 92.12 115 GLN A C 1
ATOM 925 O O . GLN A 1 115 ? -20 -11.344 3.98 1 92.12 115 GLN A O 1
ATOM 930 N N . ASP A 1 116 ? -18.906 -12.047 5.781 1 94.62 116 ASP A N 1
ATOM 931 C CA . ASP A 1 116 ? -19.562 -11.086 6.664 1 94.62 116 ASP A CA 1
ATOM 932 C C . ASP A 1 116 ? -18.922 -9.703 6.531 1 94.62 116 ASP A C 1
ATOM 934 O O . ASP A 1 116 ? -19.625 -8.688 6.539 1 94.62 116 ASP A O 1
ATOM 938 N N . VAL A 1 117 ? -17.641 -9.656 6.328 1 94.94 117 VAL A N 1
ATOM 939 C CA . VAL A 1 117 ? -16.922 -8.383 6.441 1 94.94 117 VAL A CA 1
ATOM 940 C C . VAL A 1 117 ? -17.016 -7.621 5.125 1 94.94 117 VAL A C 1
ATOM 942 O O . VAL A 1 117 ? -17.031 -6.387 5.113 1 94.94 117 VAL A O 1
ATOM 945 N N . VAL A 1 118 ? -17.078 -8.281 4.035 1 94.19 118 VAL A N 1
ATOM 946 C CA . VAL A 1 118 ? -16.953 -7.645 2.73 1 94.19 118 VAL A CA 1
ATOM 947 C C . VAL A 1 118 ? -18.109 -6.676 2.52 1 94.19 118 VAL A C 1
ATOM 949 O O . VAL A 1 118 ? -17.891 -5.504 2.188 1 94.19 118 VAL A O 1
ATOM 952 N N . PRO A 1 119 ? -19.375 -7.086 2.818 1 94.12 119 PRO A N 1
ATOM 953 C CA . PRO A 1 119 ? -20.469 -6.121 2.67 1 94.12 119 PRO A CA 1
ATOM 954 C C . PRO A 1 119 ? -20.328 -4.914 3.598 1 94.12 119 PRO A C 1
ATOM 956 O O . PRO A 1 119 ? -20.703 -3.799 3.232 1 94.12 119 PRO A O 1
ATOM 959 N N . LEU A 1 120 ? -19.766 -5.145 4.766 1 95.5 120 LEU A N 1
ATOM 960 C CA . LEU A 1 120 ? -19.578 -4.055 5.715 1 95.5 120 LEU A CA 1
ATOM 961 C C . LEU A 1 120 ? -18.578 -3.033 5.172 1 95.5 120 LEU A C 1
ATOM 963 O O . LEU A 1 120 ? -18.797 -1.825 5.289 1 95.5 120 LEU A O 1
ATOM 967 N N . VAL A 1 121 ? -17.562 -3.531 4.59 1 96.62 121 VAL A N 1
ATOM 968 C CA . VAL A 1 121 ? -16.531 -2.664 4.051 1 96.62 121 VAL A CA 1
ATOM 969 C C . VAL A 1 121 ? -17.062 -1.891 2.85 1 96.62 121 VAL A C 1
ATOM 971 O O . VAL A 1 121 ? -16.781 -0.7 2.693 1 96.62 121 VAL A O 1
ATOM 974 N N . LEU A 1 122 ? -17.812 -2.543 2.037 1 96.31 122 LEU A N 1
ATOM 975 C CA . LEU A 1 122 ? -18.391 -1.886 0.874 1 96.31 122 LEU A CA 1
ATOM 976 C C . LEU A 1 122 ? -19.375 -0.797 1.299 1 96.31 122 LEU A C 1
ATOM 978 O O . LEU A 1 122 ? -19.391 0.286 0.708 1 96.31 122 LEU A O 1
ATOM 982 N N . GLU A 1 123 ? -20.125 -1.057 2.318 1 95.62 123 GLU A N 1
ATOM 983 C CA . GLU A 1 123 ? -21.031 -0.056 2.859 1 95.62 123 GLU A CA 1
ATOM 984 C C . GLU A 1 123 ? -20.266 1.137 3.43 1 95.62 123 GLU A C 1
ATOM 986 O O . GLU A 1 123 ? -20.672 2.285 3.244 1 95.62 123 GLU A O 1
ATOM 991 N N . ALA A 1 124 ? -19.25 0.833 4.109 1 96.31 124 ALA A N 1
ATOM 992 C CA . ALA A 1 124 ? -18.406 1.9 4.656 1 96.31 124 ALA A CA 1
ATOM 993 C C . ALA A 1 124 ? -17.844 2.779 3.543 1 96.31 124 ALA A C 1
ATOM 995 O O . ALA A 1 124 ? -17.828 4.008 3.664 1 96.31 124 ALA A O 1
ATOM 996 N N . ALA A 1 125 ? -17.406 2.17 2.484 1 95.62 125 ALA A N 1
ATOM 997 C CA . ALA A 1 125 ? -16.875 2.898 1.342 1 95.62 125 ALA A CA 1
ATOM 998 C C . ALA A 1 125 ? -17.938 3.779 0.692 1 95.62 125 ALA A C 1
ATOM 1000 O O . ALA A 1 125 ? -17.625 4.84 0.15 1 95.62 125 ALA A O 1
ATOM 1001 N N . GLU A 1 126 ? -19.156 3.387 0.817 1 95.44 126 GLU A N 1
ATOM 1002 C CA . GLU A 1 126 ? -20.25 4.105 0.174 1 95.44 126 GLU A CA 1
ATOM 1003 C C . GLU A 1 126 ? -20.844 5.172 1.101 1 95.44 126 GLU A C 1
ATOM 1005 O O . GLU A 1 126 ? -21.672 5.977 0.684 1 95.44 126 GLU A O 1
ATOM 1010 N N . SER A 1 127 ? -20.469 5.148 2.291 1 96.06 127 SER A N 1
ATOM 1011 C CA . SER A 1 127 ? -20.938 6.18 3.215 1 96.06 127 SER A CA 1
ATOM 1012 C C . SER A 1 127 ? -20.422 7.559 2.811 1 96.06 127 SER A C 1
ATOM 1014 O O . SER A 1 127 ? -19.562 7.672 1.929 1 96.06 127 SER A O 1
ATOM 1016 N N . GLU A 1 128 ? -20.922 8.586 3.447 1 95 128 GLU A N 1
ATOM 1017 C CA . GLU A 1 128 ? -20.5 9.953 3.152 1 95 128 GLU A CA 1
ATOM 1018 C C . GLU A 1 128 ? -19.016 10.141 3.414 1 95 128 GLU A C 1
ATOM 1020 O O . GLU A 1 128 ? -18.297 10.695 2.582 1 95 128 GLU A O 1
ATOM 1025 N N . GLU A 1 129 ? -18.547 9.625 4.547 1 95.38 129 GLU A N 1
ATOM 1026 C CA . GLU A 1 129 ? -17.125 9.688 4.887 1 95.38 129 GLU A CA 1
ATOM 1027 C C . GLU A 1 129 ? -16.297 8.82 3.949 1 95.38 129 GLU A C 1
ATOM 1029 O O . GLU A 1 129 ? -15.195 9.211 3.551 1 95.38 129 GLU A O 1
ATOM 1034 N N . GLY A 1 130 ? -16.828 7.656 3.623 1 95.5 130 GLY A N 1
ATOM 1035 C CA . GLY A 1 130 ? -16.125 6.73 2.75 1 95.5 130 GLY A CA 1
ATOM 1036 C C . GLY A 1 130 ? -15.898 7.281 1.356 1 95.5 130 GLY A C 1
ATOM 1037 O O . GLY A 1 130 ? -14.789 7.188 0.822 1 95.5 130 GLY A O 1
ATOM 1038 N N . LYS A 1 131 ? -16.859 7.91 0.808 1 93.81 131 LYS A N 1
ATOM 1039 C CA . LYS A 1 131 ? -16.75 8.492 -0.528 1 93.81 131 LYS A CA 1
ATOM 1040 C C . LYS A 1 131 ? -15.688 9.586 -0.568 1 93.81 131 LYS A C 1
ATOM 1042 O O . LYS A 1 131 ? -15.055 9.805 -1.603 1 93.81 131 LYS A O 1
ATOM 1047 N N . LYS A 1 132 ? -15.516 10.141 0.537 1 92.31 132 LYS A N 1
ATOM 1048 C CA . LYS A 1 132 ? -14.57 11.25 0.601 1 92.31 132 LYS A CA 1
ATOM 1049 C C . LYS A 1 132 ? -13.141 10.742 0.806 1 92.31 132 LYS A C 1
ATOM 1051 O O . LYS A 1 132 ? -12.203 11.273 0.213 1 92.31 132 LYS A O 1
ATOM 1056 N N . TRP A 1 133 ? -13.039 9.672 1.606 1 93.81 133 TRP A N 1
ATOM 1057 C CA . TRP A 1 133 ? -11.688 9.414 2.094 1 93.81 133 TRP A CA 1
ATOM 1058 C C . TRP A 1 133 ? -11.258 7.988 1.774 1 93.81 133 TRP A C 1
ATOM 1060 O O . TRP A 1 133 ? -10.07 7.664 1.838 1 93.81 133 TRP A O 1
ATOM 1070 N N . PHE A 1 134 ? -12.172 7.051 1.54 1 94.06 134 PHE A N 1
ATOM 1071 C CA . PHE A 1 134 ? -11.82 5.648 1.352 1 94.06 134 PHE A CA 1
ATOM 1072 C C . PHE A 1 134 ? -11.195 5.426 -0.02 1 94.06 134 PHE A C 1
ATOM 1074 O O . PHE A 1 134 ? -11.859 5.602 -1.045 1 94.06 134 PHE A O 1
ATOM 1081 N N . LYS A 1 135 ? -9.984 5.043 -0.017 1 91.31 135 LYS A N 1
ATOM 1082 C CA . LYS A 1 135 ? -9.242 4.891 -1.267 1 91.31 135 LYS A CA 1
ATOM 1083 C C . LYS A 1 135 ? -9.289 3.445 -1.755 1 91.31 135 LYS A C 1
ATOM 1085 O O . LYS A 1 135 ? -9.695 3.18 -2.889 1 91.31 135 LYS A O 1
ATOM 1090 N N . GLN A 1 136 ? -8.812 2.508 -0.896 1 92.56 136 GLN A N 1
ATOM 1091 C CA . GLN A 1 136 ? -8.75 1.105 -1.298 1 92.56 136 GLN A CA 1
ATOM 1092 C C . GLN A 1 136 ? -8.539 0.196 -0.093 1 92.56 136 GLN A C 1
ATOM 1094 O O . GLN A 1 136 ? -8.242 0.671 1.005 1 92.56 136 GLN A O 1
ATOM 1099 N N . ILE A 1 137 ? -8.727 -1.1 -0.378 1 94.75 137 ILE A N 1
ATOM 1100 C CA . ILE A 1 137 ? -8.445 -2.16 0.583 1 94.75 137 ILE A CA 1
ATOM 1101 C C . ILE A 1 137 ? -7.383 -3.1 0.018 1 94.75 137 ILE A C 1
ATOM 1103 O O . ILE A 1 137 ? -7.52 -3.604 -1.099 1 94.75 137 ILE A O 1
ATOM 1107 N N . VAL A 1 138 ? -6.379 -3.293 0.739 1 93.38 138 VAL A N 1
ATOM 1108 C CA . VAL A 1 138 ? -5.324 -4.199 0.299 1 93.38 138 VAL A CA 1
ATOM 1109 C C . VAL A 1 138 ? -5.391 -5.5 1.098 1 93.38 138 VAL A C 1
ATOM 1111 O O . VAL A 1 138 ? -5.254 -5.488 2.324 1 93.38 138 VAL A O 1
ATOM 1114 N N 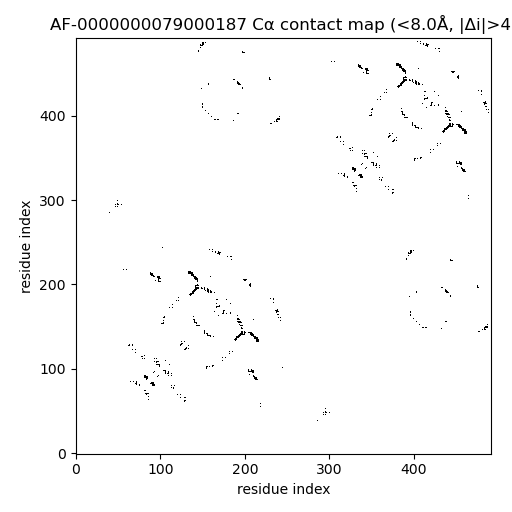. ILE A 1 139 ? -5.609 -6.578 0.363 1 96.12 139 ILE A N 1
ATOM 1115 C CA . ILE A 1 139 ? -5.52 -7.898 0.98 1 96.12 139 ILE A CA 1
ATOM 1116 C C . ILE A 1 139 ? -4.055 -8.297 1.142 1 96.12 139 ILE A C 1
ATOM 1118 O O . ILE A 1 139 ? -3.312 -8.359 0.16 1 96.12 139 ILE A O 1
ATOM 1122 N N . GLU A 1 140 ? -3.67 -8.562 2.301 1 94.38 140 GLU A N 1
ATOM 1123 C CA . GLU A 1 140 ? -2.277 -8.906 2.562 1 94.38 140 GLU A CA 1
ATOM 1124 C C . GLU A 1 140 ? -2.164 -10.297 3.182 1 94.38 140 GLU A C 1
ATOM 1126 O O . GLU A 1 140 ? -2.74 -10.562 4.238 1 94.38 140 GLU A O 1
ATOM 1131 N N . GLY A 1 141 ? -1.461 -11.117 2.506 1 94.31 141 GLY A N 1
ATOM 1132 C CA . GLY A 1 141 ? -1.136 -12.422 3.057 1 94.31 141 GLY A CA 1
ATOM 1133 C C . GLY A 1 141 ? 0.204 -12.453 3.768 1 94.31 141 GLY A C 1
ATOM 1134 O O . GLY A 1 141 ? 1.175 -11.859 3.301 1 94.31 141 GLY A O 1
ATOM 1135 N N . PHE A 1 142 ? 0.198 -13.18 4.84 1 93.12 142 PHE A N 1
ATOM 1136 C CA . PHE A 1 142 ? 1.413 -13.305 5.637 1 93.12 142 PHE A CA 1
ATOM 1137 C C . PHE A 1 142 ? 1.792 -14.766 5.828 1 93.12 142 PHE A C 1
ATOM 1139 O O . PHE A 1 142 ? 0.947 -15.656 5.695 1 93.12 142 PHE A O 1
ATOM 1146 N N . THR A 1 143 ? 3.002 -14.953 6.066 1 92 143 THR A N 1
ATOM 1147 C CA . THR A 1 143 ? 3.529 -16.281 6.328 1 92 143 THR A CA 1
ATOM 1148 C C . THR A 1 143 ? 4.398 -16.281 7.582 1 92 143 THR A C 1
ATOM 1150 O O . THR A 1 143 ? 4.781 -15.227 8.078 1 92 143 THR A O 1
ATOM 1153 N N . ASP A 1 144 ? 4.633 -17.453 8.094 1 89.62 144 ASP A N 1
ATOM 1154 C CA . ASP A 1 144 ? 5.676 -17.562 9.109 1 89.62 144 ASP A CA 1
ATOM 1155 C C . ASP A 1 144 ? 7.066 -17.547 8.469 1 89.62 144 ASP A C 1
ATOM 1157 O O . ASP A 1 144 ? 7.207 -17.25 7.281 1 89.62 144 ASP A O 1
ATOM 1161 N N . THR A 1 145 ? 8.094 -17.859 9.266 1 86.31 145 THR A N 1
ATOM 1162 C CA . THR A 1 145 ? 9.445 -17.703 8.742 1 86.31 145 THR A CA 1
ATOM 1163 C C . THR A 1 145 ? 10.047 -19.078 8.414 1 86.31 145 THR A C 1
ATOM 1165 O O . THR A 1 145 ? 11.258 -19.203 8.242 1 86.31 145 THR A O 1
ATOM 1168 N N . ASP A 1 146 ? 9.148 -20.078 8.398 1 87.38 146 ASP A N 1
ATOM 1169 C CA . ASP A 1 146 ? 9.633 -21.406 7.996 1 87.38 146 ASP A CA 1
ATOM 1170 C C . ASP A 1 146 ? 9.82 -21.484 6.48 1 87.38 146 ASP A C 1
ATOM 1172 O O . ASP A 1 146 ? 8.969 -21.016 5.723 1 87.38 146 ASP A O 1
ATOM 1176 N N . GLY A 1 147 ? 10.938 -21.953 6.055 1 87.81 147 GLY A N 1
ATOM 1177 C CA . GLY A 1 147 ? 11.211 -22.078 4.633 1 87.81 147 GLY A CA 1
ATOM 1178 C C . GLY A 1 147 ? 12 -20.906 4.07 1 87.81 147 GLY A C 1
ATOM 1179 O O . GLY A 1 147 ? 12.531 -20.094 4.824 1 87.81 147 GLY A O 1
ATOM 1180 N N . SER A 1 148 ? 12.109 -20.938 2.768 1 91 148 SER A N 1
ATOM 1181 C CA . SER A 1 148 ? 12.883 -19.875 2.115 1 91 148 SER A CA 1
ATOM 1182 C C . SER A 1 148 ? 12.039 -18.625 1.928 1 91 148 SER A C 1
ATOM 1184 O O . SER A 1 148 ? 10.812 -18.672 2.02 1 91 148 SER A O 1
ATOM 1186 N N . TYR A 1 149 ? 12.695 -17.594 1.725 1 92.62 149 TYR A N 1
ATOM 1187 C CA . TYR A 1 149 ? 12.023 -16.312 1.542 1 92.62 149 TYR A CA 1
ATOM 1188 C C . TYR A 1 149 ? 11.117 -16.344 0.317 1 92.62 149 TYR A C 1
ATOM 1190 O O . TYR A 1 149 ? 9.961 -15.93 0.383 1 92.62 149 TYR A O 1
ATOM 1198 N N . LEU A 1 150 ? 11.609 -16.812 -0.793 1 93.75 150 LEU A N 1
ATOM 1199 C CA . LEU A 1 150 ? 10.844 -16.766 -2.033 1 93.75 150 LEU A CA 1
ATOM 1200 C C . LEU A 1 150 ? 9.664 -17.734 -1.971 1 93.75 150 LEU A C 1
ATOM 1202 O O . LEU A 1 150 ? 8.602 -17.469 -2.541 1 93.75 150 LEU A O 1
ATOM 1206 N N . TYR A 1 151 ? 9.844 -18.859 -1.297 1 93.31 151 TYR A N 1
ATOM 1207 C CA . TYR A 1 151 ? 8.719 -19.75 -1.098 1 93.31 151 TYR A CA 1
ATOM 1208 C C . TYR A 1 151 ? 7.602 -19.062 -0.319 1 93.31 151 TYR A C 1
ATOM 1210 O O . TYR A 1 151 ? 6.434 -19.141 -0.708 1 93.31 151 TYR A O 1
ATOM 1218 N N . ASN A 1 152 ? 7.984 -18.422 0.745 1 92.81 152 ASN A N 1
ATOM 1219 C CA . ASN A 1 152 ? 6.996 -17.766 1.593 1 92.81 152 ASN A CA 1
ATOM 1220 C C . ASN A 1 152 ? 6.367 -16.562 0.894 1 92.81 152 ASN A C 1
ATOM 1222 O O . ASN A 1 152 ? 5.191 -16.266 1.104 1 92.81 152 ASN A O 1
ATOM 1226 N N . LEU A 1 153 ? 7.141 -15.859 0.085 1 94.5 153 LEU A N 1
ATOM 1227 C CA . LEU A 1 153 ? 6.562 -14.781 -0.713 1 94.5 153 LEU A CA 1
ATOM 1228 C C . LEU A 1 153 ? 5.488 -15.328 -1.652 1 94.5 153 LEU A C 1
ATOM 1230 O O . LEU A 1 153 ? 4.387 -14.773 -1.726 1 94.5 153 LEU A O 1
ATOM 1234 N N . HIS A 1 154 ? 5.805 -16.406 -2.332 1 94.75 154 HIS A N 1
ATOM 1235 C CA . HIS A 1 154 ? 4.863 -17.062 -3.236 1 94.75 154 HIS A CA 1
ATOM 1236 C C . HIS A 1 154 ? 3.586 -17.453 -2.508 1 94.75 154 HIS A C 1
ATOM 1238 O O . HIS A 1 154 ? 2.482 -17.156 -2.971 1 94.75 154 HIS A O 1
ATOM 1244 N N . LEU A 1 155 ? 3.807 -18.078 -1.396 1 94.75 155 LEU A N 1
ATOM 1245 C CA . LEU A 1 155 ? 2.676 -18.531 -0.596 1 94.75 155 LEU A CA 1
ATOM 1246 C C . LEU A 1 155 ? 1.83 -17.344 -0.128 1 94.75 155 LEU A C 1
ATOM 1248 O O . LEU A 1 155 ? 0.599 -17.406 -0.163 1 94.75 155 LEU A O 1
ATOM 1252 N N . SER A 1 156 ? 2.443 -16.281 0.344 1 95.5 156 SER A N 1
ATOM 1253 C CA . SER A 1 156 ? 1.725 -15.102 0.8 1 95.5 156 SER A CA 1
ATOM 1254 C C . SER A 1 156 ? 0.895 -14.492 -0.324 1 95.5 156 SER A C 1
ATOM 1256 O O . SER A 1 156 ? -0.235 -14.055 -0.1 1 95.5 156 SER A O 1
ATOM 1258 N N . LEU A 1 157 ? 1.439 -14.461 -1.517 1 96.44 157 LEU A N 1
ATOM 1259 C CA . LEU A 1 157 ? 0.716 -13.945 -2.674 1 96.44 157 LEU A CA 1
ATOM 1260 C C . LEU A 1 157 ? -0.462 -14.844 -3.023 1 96.44 157 LEU A C 1
ATOM 1262 O O . LEU A 1 157 ? -1.547 -14.359 -3.352 1 96.44 157 LEU A O 1
ATOM 1266 N N . GLN A 1 158 ? -0.271 -16.141 -2.926 1 95.88 158 GLN A N 1
ATOM 1267 C CA . GLN A 1 158 ? -1.366 -17.078 -3.168 1 95.88 158 GLN A CA 1
ATOM 1268 C C . GLN A 1 158 ? -2.498 -16.875 -2.164 1 95.88 158 GLN A C 1
ATOM 1270 O O . GLN A 1 158 ? -3.674 -16.938 -2.523 1 95.88 158 GLN A O 1
ATOM 1275 N N . ARG A 1 159 ? -2.113 -16.625 -0.966 1 95.25 159 ARG A N 1
ATOM 1276 C CA . ARG A 1 159 ? -3.105 -16.469 0.092 1 95.25 159 ARG A CA 1
ATOM 1277 C C . ARG A 1 159 ? -3.961 -15.227 -0.143 1 95.25 159 ARG A C 1
ATOM 1279 O O . ARG A 1 159 ? -5.184 -15.266 0.025 1 95.25 159 ARG A O 1
ATOM 1286 N N . SER A 1 160 ? -3.334 -14.133 -0.524 1 96.19 160 SER A N 1
ATOM 1287 C CA . SER A 1 160 ? -4.105 -12.938 -0.834 1 96.19 160 SER A CA 1
ATOM 1288 C C . SER A 1 160 ? -4.941 -13.125 -2.096 1 96.19 160 SER A C 1
ATOM 1290 O O . SER A 1 160 ? -6.078 -12.656 -2.172 1 96.19 160 SER A O 1
ATOM 1292 N N . GLU A 1 161 ? -4.398 -13.797 -3.068 1 96.19 161 GLU A N 1
ATOM 1293 C CA . GLU A 1 161 ? -5.141 -14.07 -4.297 1 96.19 161 GLU A CA 1
ATOM 1294 C C . GLU A 1 161 ? -6.352 -14.953 -4.027 1 96.19 161 GLU A C 1
ATOM 1296 O O . GLU A 1 161 ? -7.422 -14.742 -4.609 1 96.19 161 GLU A O 1
ATOM 1301 N N . TRP A 1 162 ? -6.168 -15.938 -3.195 1 96.12 162 TRP A N 1
ATOM 1302 C CA . TRP A 1 162 ? -7.258 -16.859 -2.887 1 96.12 162 TRP A CA 1
ATOM 1303 C C . TRP A 1 162 ? -8.453 -16.109 -2.301 1 96.12 162 TRP A C 1
ATOM 1305 O O . TRP A 1 162 ? -9.602 -16.438 -2.584 1 96.12 162 TRP A O 1
ATOM 1315 N N . VAL A 1 163 ? -8.117 -15.125 -1.5 1 96.06 163 VAL A N 1
ATOM 1316 C CA . VAL A 1 163 ? -9.203 -14.32 -0.937 1 96.06 163 VAL A CA 1
ATOM 1317 C C . VAL A 1 163 ? -10 -13.672 -2.062 1 96.06 163 VAL A C 1
ATOM 1319 O O . VAL A 1 163 ? -11.234 -13.742 -2.07 1 96.06 163 VAL A O 1
ATOM 1322 N N . MET A 1 164 ? -9.352 -13.094 -2.996 1 95 164 MET A N 1
ATOM 1323 C CA . MET A 1 164 ? -10.039 -12.484 -4.133 1 95 164 MET A CA 1
ATOM 1324 C C . MET A 1 164 ? -10.82 -13.531 -4.918 1 95 164 MET A C 1
ATOM 1326 O O . MET A 1 164 ? -11.961 -13.289 -5.328 1 95 164 MET A O 1
ATOM 1330 N N . CYS A 1 165 ? -10.25 -14.688 -5.062 1 94.88 165 CYS A N 1
ATOM 1331 C CA . CYS A 1 165 ? -10.922 -15.789 -5.746 1 94.88 165 CYS A CA 1
ATOM 1332 C C . CYS A 1 165 ? -12.219 -16.156 -5.035 1 94.88 165 CYS A C 1
ATOM 1334 O O . CYS A 1 165 ? -13.258 -16.344 -5.68 1 94.88 165 CYS A O 1
ATOM 1336 N N . SER A 1 166 ? -12.102 -16.219 -3.768 1 94.31 166 SER A N 1
ATOM 1337 C CA . SER A 1 166 ? -13.273 -16.609 -2.988 1 94.31 166 SER A CA 1
ATOM 1338 C C . SER A 1 166 ? -14.414 -15.617 -3.188 1 94.31 166 SER A C 1
ATOM 1340 O O . SER A 1 166 ? -15.586 -15.992 -3.121 1 94.31 166 SER A O 1
ATOM 1342 N N . LEU A 1 167 ? -14.086 -14.406 -3.537 1 93.25 167 LEU A N 1
ATOM 1343 C CA . LEU A 1 167 ? -15.086 -13.352 -3.645 1 93.25 167 LEU A CA 1
ATOM 1344 C C . LEU A 1 167 ? -15.617 -13.242 -5.07 1 93.25 167 LEU A C 1
ATOM 1346 O O . LEU A 1 167 ? -16.75 -12.82 -5.281 1 93.25 167 LEU A O 1
ATOM 1350 N N . LEU A 1 168 ? -14.805 -13.703 -6.039 1 93.44 168 LEU A N 1
ATOM 1351 C CA . LEU A 1 168 ? -15.188 -13.336 -7.398 1 93.44 168 LEU A CA 1
ATOM 1352 C C . LEU A 1 168 ? -15.312 -14.57 -8.289 1 93.44 168 LEU A C 1
ATOM 1354 O O . LEU A 1 168 ? -15.883 -14.492 -9.375 1 93.44 168 LEU A O 1
ATOM 1358 N N . ASP A 1 169 ? -14.695 -15.664 -7.871 1 93.81 169 ASP A N 1
ATOM 1359 C CA . ASP A 1 169 ? -14.812 -16.891 -8.664 1 93.81 169 ASP A CA 1
ATOM 1360 C C . ASP A 1 169 ? -16.266 -17.359 -8.75 1 93.81 169 ASP A C 1
ATOM 1362 O O . ASP A 1 169 ? -16.922 -17.516 -7.723 1 93.81 169 ASP A O 1
ATOM 1366 N N . SER A 1 170 ? -16.688 -17.625 -9.953 1 91.19 170 SER A N 1
ATOM 1367 C CA . SER A 1 170 ? -18.094 -17.984 -10.172 1 91.19 170 SER A CA 1
ATOM 1368 C C . SER A 1 170 ? -18.422 -19.328 -9.523 1 91.19 170 SER A C 1
ATOM 1370 O O . SER A 1 170 ? -19.594 -19.625 -9.258 1 91.19 170 SER A O 1
ATOM 1372 N N . ARG A 1 171 ? -17.453 -20.094 -9.234 1 90.19 171 ARG A N 1
ATOM 1373 C CA . ARG A 1 171 ? -17.656 -21.406 -8.648 1 90.19 171 ARG A CA 1
ATOM 1374 C C . ARG A 1 171 ? -17.656 -21.328 -7.121 1 90.19 171 ARG A C 1
ATOM 1376 O O . ARG A 1 171 ? -18 -22.297 -6.445 1 90.19 171 ARG A O 1
ATOM 1383 N N . SER A 1 172 ? -17.297 -20.188 -6.57 1 90.12 172 SER A N 1
ATOM 1384 C CA . SER A 1 172 ? -17.172 -20.031 -5.125 1 90.12 172 SER A CA 1
ATOM 1385 C C . SER A 1 172 ? -18.531 -19.859 -4.465 1 90.12 172 SER A C 1
ATOM 1387 O O . SER A 1 172 ? -19.359 -19.047 -4.91 1 90.12 172 SER A O 1
ATOM 1389 N N . PRO A 1 173 ? -18.75 -20.594 -3.387 1 88.06 173 PRO A N 1
ATOM 1390 C CA . PRO A 1 173 ? -20 -20.406 -2.643 1 88.06 173 PRO A CA 1
ATOM 1391 C C . PRO A 1 173 ? -20.141 -19 -2.086 1 88.06 173 PRO A C 1
ATOM 1393 O O . PRO A 1 173 ? -21.266 -18.484 -1.964 1 88.06 173 PRO A O 1
ATOM 1396 N N . LEU A 1 174 ? -19.094 -18.328 -1.801 1 87.81 174 LEU A N 1
ATOM 1397 C CA . LEU A 1 174 ? -19.125 -16.984 -1.27 1 87.81 174 LEU A CA 1
ATOM 1398 C C . LEU A 1 174 ? -19.578 -15.984 -2.334 1 87.81 174 LEU A C 1
ATOM 1400 O O . LEU A 1 174 ? -20.344 -15.062 -2.037 1 87.81 174 LEU A O 1
ATOM 1404 N N . GLN A 1 175 ? -19.109 -16.203 -3.494 1 88.5 175 GLN A N 1
ATOM 1405 C CA . GLN A 1 175 ? -19.438 -15.312 -4.602 1 88.5 175 GLN A CA 1
ATOM 1406 C C . GLN A 1 175 ? -20.938 -15.297 -4.871 1 88.5 175 GLN A C 1
ATOM 1408 O O . GLN A 1 175 ? -21.484 -14.266 -5.258 1 88.5 175 GLN A O 1
ATOM 1413 N N . LYS A 1 176 ? -21.578 -16.391 -4.566 1 87.62 176 LYS A N 1
ATOM 1414 C CA . LYS A 1 176 ? -23 -16.516 -4.828 1 87.62 176 LYS A CA 1
ATOM 1415 C C . LYS A 1 176 ? -23.812 -15.547 -3.977 1 87.62 176 LYS A C 1
ATOM 1417 O O . LYS A 1 176 ? -24.922 -15.164 -4.352 1 87.62 176 LYS A O 1
ATOM 1422 N N . ASN A 1 177 ? -23.234 -15.117 -2.924 1 88.38 177 ASN A N 1
ATOM 1423 C CA . ASN A 1 177 ? -23.938 -14.219 -2.012 1 88.38 177 ASN A CA 1
ATOM 1424 C C . ASN A 1 177 ? -23.562 -12.758 -2.26 1 88.38 177 ASN A C 1
ATOM 1426 O O . ASN A 1 177 ? -23.938 -11.875 -1.491 1 88.38 177 ASN A O 1
ATOM 1430 N N . ILE A 1 178 ? -22.828 -12.516 -3.295 1 90.38 178 ILE A N 1
ATOM 1431 C CA . ILE A 1 178 ? -22.375 -11.172 -3.631 1 90.38 178 ILE A CA 1
ATOM 1432 C C . ILE A 1 178 ? -23.078 -10.695 -4.895 1 90.38 178 ILE A C 1
ATOM 1434 O O . ILE A 1 178 ? -23.062 -11.375 -5.922 1 90.38 178 ILE A O 1
ATOM 1438 N N . THR A 1 179 ? -23.734 -9.57 -4.848 1 90.88 179 THR A N 1
ATOM 1439 C CA . THR A 1 179 ? -24.453 -9.031 -5.988 1 90.88 179 THR A CA 1
ATOM 1440 C C . THR A 1 179 ? -23.5 -8.57 -7.078 1 90.88 179 THR A C 1
ATOM 1442 O O . THR A 1 179 ? -22.312 -8.375 -6.82 1 90.88 179 THR A O 1
ATOM 1445 N N . ILE A 1 180 ? -23.969 -8.375 -8.25 1 89.69 180 ILE A N 1
ATOM 1446 C CA . ILE A 1 180 ? -23.156 -7.914 -9.375 1 89.69 180 ILE A CA 1
ATOM 1447 C C . ILE A 1 180 ? -22.578 -6.543 -9.055 1 89.69 180 ILE A C 1
ATOM 1449 O O . ILE A 1 180 ? -21.406 -6.273 -9.367 1 89.69 180 ILE A O 1
ATOM 1453 N N . GLU A 1 181 ? -23.391 -5.75 -8.398 1 90.62 181 GLU A N 1
ATOM 1454 C CA . GLU A 1 181 ? -22.922 -4.422 -8.016 1 90.62 181 GLU A CA 1
ATOM 1455 C C . GLU A 1 181 ? -21.781 -4.504 -7.004 1 90.62 181 GLU A C 1
ATOM 1457 O O . GLU A 1 181 ? -20.797 -3.756 -7.098 1 90.62 181 GLU A O 1
ATOM 1462 N N . GLN A 1 182 ? -21.922 -5.383 -6.105 1 92.19 182 GLN A N 1
ATOM 1463 C CA . GLN A 1 182 ? -20.875 -5.574 -5.102 1 92.19 182 GLN A CA 1
ATOM 1464 C C . GLN A 1 182 ? -19.594 -6.129 -5.734 1 92.19 182 GLN A C 1
ATOM 1466 O O . GLN A 1 182 ? -18.484 -5.77 -5.328 1 92.19 182 GLN A O 1
ATOM 1471 N N . GLN A 1 183 ? -19.766 -7.008 -6.668 1 91.56 183 GLN A N 1
ATOM 1472 C CA . GLN A 1 183 ? -18.609 -7.547 -7.363 1 91.56 183 GLN A CA 1
ATOM 1473 C C . GLN A 1 183 ? -17.828 -6.441 -8.07 1 91.56 183 GLN A C 1
ATOM 1475 O O . GLN A 1 183 ? -16.594 -6.438 -8.047 1 91.56 183 GLN A O 1
ATOM 1480 N N . LEU A 1 184 ? -18.531 -5.516 -8.641 1 90.12 184 LEU A N 1
ATOM 1481 C CA . LEU A 1 184 ? -17.891 -4.387 -9.305 1 90.12 184 LEU A CA 1
ATOM 1482 C C . LEU A 1 184 ? -17.156 -3.508 -8.297 1 90.12 184 LEU A C 1
ATOM 1484 O O . LEU A 1 184 ? -16.047 -3.041 -8.562 1 90.12 184 LEU A O 1
ATOM 1488 N N . GLN A 1 185 ? -17.766 -3.314 -7.168 1 91.44 185 GLN A N 1
ATOM 1489 C CA . GLN A 1 185 ? -17.141 -2.529 -6.113 1 91.44 185 GLN A CA 1
ATOM 1490 C C . GLN A 1 185 ? -15.875 -3.209 -5.605 1 91.44 185 GLN A C 1
ATOM 1492 O O . GLN A 1 185 ? -14.867 -2.543 -5.332 1 91.44 185 GLN A O 1
ATOM 1497 N N . ILE A 1 186 ? -15.945 -4.496 -5.469 1 93.06 186 ILE A N 1
ATOM 1498 C CA . ILE A 1 186 ? -14.789 -5.266 -5.016 1 93.06 186 ILE A CA 1
ATOM 1499 C C . ILE A 1 186 ? -13.633 -5.098 -6.008 1 93.06 186 ILE A C 1
ATOM 1501 O O . ILE A 1 186 ? -12.5 -4.824 -5.609 1 93.06 186 ILE A O 1
ATOM 1505 N N . ARG A 1 187 ? -13.93 -5.156 -7.254 1 90.56 187 ARG A N 1
ATOM 1506 C CA . ARG A 1 187 ? -12.914 -5.035 -8.297 1 90.56 187 ARG A CA 1
ATOM 1507 C C . ARG A 1 187 ? -12.258 -3.66 -8.258 1 90.56 187 ARG A C 1
ATOM 1509 O O . ARG A 1 187 ? -11.07 -3.527 -8.562 1 90.56 187 ARG A O 1
ATOM 1516 N N . LYS A 1 188 ? -12.984 -2.729 -7.848 1 88.88 188 LYS A N 1
ATOM 1517 C CA . LYS A 1 188 ? -12.492 -1.354 -7.836 1 88.88 188 LYS A CA 1
ATOM 1518 C C . LYS A 1 188 ? -11.711 -1.062 -6.555 1 88.88 188 LYS A C 1
ATOM 1520 O O . LYS A 1 188 ? -10.688 -0.376 -6.59 1 88.88 188 LYS A O 1
ATOM 1525 N N . LEU A 1 189 ? -12.102 -1.658 -5.492 1 91.69 189 LEU A N 1
ATOM 1526 C CA . LEU A 1 189 ? -11.641 -1.22 -4.18 1 91.69 189 LEU A CA 1
ATOM 1527 C C . LEU A 1 189 ? -10.531 -2.129 -3.666 1 91.69 189 LEU A C 1
ATOM 1529 O O . LEU A 1 189 ? -9.68 -1.697 -2.885 1 91.69 189 LEU A O 1
ATOM 1533 N N . PHE A 1 190 ? -10.539 -3.369 -4.09 1 92.88 190 PHE A N 1
ATOM 1534 C CA . PHE A 1 190 ? -9.656 -4.34 -3.455 1 92.88 190 PHE A CA 1
ATOM 1535 C C . PHE A 1 190 ? -8.398 -4.551 -4.289 1 92.88 190 PHE A C 1
ATOM 1537 O O . PHE A 1 190 ? -8.461 -4.578 -5.52 1 92.88 190 PHE A O 1
ATOM 1544 N N . LEU A 1 191 ? -7.344 -4.68 -3.635 1 91.81 191 LEU A N 1
ATOM 1545 C CA . LEU A 1 191 ? -6.047 -5.082 -4.172 1 91.81 191 LEU A CA 1
ATOM 1546 C C . LEU A 1 191 ? -5.48 -6.266 -3.398 1 91.81 191 LEU A C 1
ATOM 1548 O O . LEU A 1 191 ? -5.879 -6.512 -2.258 1 91.81 191 LEU A O 1
ATOM 1552 N N . ALA A 1 192 ? -4.59 -6.992 -4.07 1 94.12 192 ALA A N 1
ATOM 1553 C CA . ALA A 1 192 ? -3.965 -8.133 -3.402 1 94.12 192 ALA A CA 1
ATOM 1554 C C . ALA A 1 192 ? -2.449 -7.965 -3.34 1 94.12 192 ALA A C 1
ATOM 1556 O O . ALA A 1 192 ? -1.828 -7.504 -4.301 1 94.12 192 ALA A O 1
ATOM 1557 N N . GLY A 1 193 ? -1.909 -8.273 -2.217 1 90.44 193 GLY A N 1
ATOM 1558 C CA . GLY A 1 193 ? -0.469 -8.219 -2.025 1 90.44 193 GLY A CA 1
ATOM 1559 C C . GLY A 1 193 ? 0.039 -9.258 -1.04 1 90.44 193 GLY A C 1
ATOM 1560 O O . GLY A 1 193 ? -0.752 -9.93 -0.375 1 90.44 193 GLY A O 1
ATOM 1561 N N . GLY A 1 194 ? 1.319 -9.438 -1.062 1 86.62 194 GLY A N 1
ATOM 1562 C CA . GLY A 1 194 ? 1.95 -10.406 -0.172 1 86.62 194 GLY A CA 1
ATOM 1563 C C . GLY A 1 194 ? 3.277 -9.922 0.384 1 86.62 194 GLY A C 1
ATOM 1564 O O . GLY A 1 194 ? 3.947 -9.086 -0.23 1 86.62 194 GLY A O 1
ATOM 1565 N N . VAL A 1 195 ? 3.457 -10.391 1.552 1 81.75 195 VAL A N 1
ATOM 1566 C CA . VAL A 1 195 ? 4.723 -10.125 2.223 1 81.75 195 VAL A CA 1
ATOM 1567 C C . VAL A 1 195 ? 5.293 -11.422 2.789 1 81.75 195 VAL A C 1
ATOM 1569 O O . VAL A 1 195 ? 4.539 -12.328 3.158 1 81.75 195 VAL A O 1
ATOM 1572 N N . SER A 1 196 ? 6.523 -11.539 2.723 1 81.38 196 SER A N 1
ATOM 1573 C CA . SER A 1 196 ? 7.141 -12.75 3.256 1 81.38 196 SER A CA 1
ATOM 1574 C C . SER A 1 196 ? 7.43 -12.609 4.746 1 81.38 196 SER A C 1
ATOM 1576 O O . SER A 1 196 ? 6.527 -12.75 5.574 1 81.38 196 SER A O 1
ATOM 1578 N N . PHE A 1 197 ? 8.578 -12.109 5.133 1 74.88 197 PHE A N 1
ATOM 1579 C CA . PHE A 1 197 ? 9.031 -12.18 6.52 1 74.88 197 PHE A CA 1
ATOM 1580 C C . PHE A 1 197 ? 8.828 -10.844 7.227 1 74.88 197 PHE A C 1
ATOM 1582 O O . PHE A 1 197 ? 9.031 -10.742 8.438 1 74.88 197 PHE A O 1
ATOM 1589 N N . ASN A 1 198 ? 8.375 -9.883 6.656 1 69.69 198 ASN A N 1
ATOM 1590 C CA . ASN A 1 198 ? 8.375 -8.508 7.156 1 69.69 198 ASN A CA 1
ATOM 1591 C C . ASN A 1 198 ? 7.348 -8.32 8.266 1 69.69 198 ASN A C 1
ATOM 1593 O O . ASN A 1 198 ? 7.383 -7.32 8.992 1 69.69 198 ASN A O 1
ATOM 1597 N N . ASN A 1 199 ? 6.531 -9.336 8.539 1 71.5 199 ASN A N 1
ATOM 1598 C CA . ASN A 1 199 ? 5.48 -9.125 9.531 1 71.5 199 ASN A CA 1
ATOM 1599 C C . ASN A 1 199 ? 5.184 -10.398 10.312 1 71.5 199 ASN A C 1
ATOM 1601 O O . ASN A 1 199 ? 4.023 -10.703 10.594 1 71.5 199 ASN A O 1
ATOM 1605 N N . ALA A 1 200 ? 6.215 -11.039 10.531 1 74.44 200 ALA A N 1
ATOM 1606 C CA . ALA A 1 200 ? 6.023 -12.242 11.336 1 74.44 200 ALA A CA 1
ATOM 1607 C C . ALA A 1 200 ? 5.648 -11.891 12.773 1 74.44 200 ALA A C 1
ATOM 1609 O O . ALA A 1 200 ? 6.191 -10.945 13.352 1 74.44 200 ALA A O 1
ATOM 1610 N N . LYS A 1 201 ? 4.715 -12.617 13.305 1 81.62 201 LYS A N 1
ATOM 1611 C CA . LYS A 1 201 ? 4.246 -12.398 14.672 1 81.62 201 LYS A CA 1
ATOM 1612 C C . LYS A 1 201 ? 4.973 -13.305 15.656 1 81.62 201 LYS A C 1
ATOM 1614 O O . LYS A 1 201 ? 5.914 -14.008 15.281 1 81.62 201 LYS A O 1
ATOM 1619 N N . GLU A 1 202 ? 4.516 -13.219 16.859 1 79.12 202 GLU A N 1
ATOM 1620 C CA . GLU A 1 202 ? 5.191 -13.938 17.938 1 79.12 202 GLU A CA 1
ATOM 1621 C C . GLU A 1 202 ? 5.145 -15.445 17.703 1 79.12 202 GLU A C 1
ATOM 1623 O O . GLU A 1 202 ? 6.145 -16.141 17.906 1 79.12 202 GLU A O 1
ATOM 1628 N N . SER A 1 203 ? 4 -15.953 17.25 1 84.75 203 SER A N 1
ATOM 1629 C CA . SER A 1 203 ? 3.9 -17.375 16.953 1 84.75 203 SER A CA 1
ATOM 1630 C C . SER A 1 203 ? 3.826 -17.625 15.445 1 84.75 203 SER A C 1
ATOM 1632 O O . SER A 1 203 ? 3.35 -16.766 14.695 1 84.75 203 SER A O 1
ATOM 1634 N N . LYS A 1 204 ? 4.273 -18.781 15.062 1 86.62 204 LYS A N 1
ATOM 1635 C CA . LYS A 1 204 ? 4.211 -19.172 13.664 1 86.62 204 LYS A CA 1
ATOM 1636 C C . LYS A 1 204 ? 2.77 -19.203 13.164 1 86.62 204 LYS A C 1
ATOM 1638 O O . LYS A 1 204 ? 2.473 -18.734 12.07 1 86.62 204 LYS A O 1
ATOM 1643 N N . GLU A 1 205 ? 1.938 -19.719 13.961 1 87 205 GLU A N 1
ATOM 1644 C CA . GLU A 1 205 ? 0.526 -19.828 13.602 1 87 205 GLU A CA 1
ATOM 1645 C C . GLU A 1 205 ? -0.098 -18.453 13.398 1 87 205 GLU A C 1
ATOM 1647 O O . GLU A 1 205 ? -0.87 -18.25 12.461 1 87 205 GLU A O 1
ATOM 1652 N N . ALA A 1 206 ? 0.264 -17.562 14.211 1 89.12 206 ALA A N 1
ATOM 1653 C CA . ALA A 1 206 ? -0.295 -16.203 14.133 1 89.12 206 ALA A CA 1
ATOM 1654 C C . ALA A 1 206 ? 0.271 -15.453 12.93 1 89.12 206 ALA A C 1
ATOM 1656 O O . ALA A 1 206 ? -0.305 -14.453 12.492 1 89.12 206 ALA A O 1
ATOM 1657 N N . SER A 1 207 ? 1.297 -15.938 12.445 1 89.62 207 SER A N 1
ATOM 1658 C CA . SER A 1 207 ? 1.924 -15.289 11.297 1 89.62 207 SER A CA 1
ATOM 1659 C C . SER A 1 207 ? 1.249 -15.711 9.992 1 89.62 207 SER A C 1
ATOM 1661 O O . SER A 1 207 ? 1.188 -14.93 9.039 1 89.62 207 SER A O 1
ATOM 1663 N N . ARG A 1 208 ? 0.766 -16.938 10 1 92.5 208 ARG A N 1
ATOM 1664 C CA . ARG A 1 208 ? 0.113 -17.469 8.805 1 92.5 208 ARG A CA 1
ATOM 1665 C C . ARG A 1 208 ? -1.315 -16.938 8.688 1 92.5 208 ARG A C 1
ATOM 1667 O O . ARG A 1 208 ? -2.271 -17.672 8.977 1 92.5 208 ARG A O 1
ATOM 1674 N N . ARG A 1 209 ? -1.402 -15.742 8.141 1 94.25 209 ARG A N 1
ATOM 1675 C CA . ARG A 1 209 ? -2.709 -15.102 8.219 1 94.25 209 ARG A CA 1
ATOM 1676 C C . ARG A 1 209 ? -2.928 -14.164 7.031 1 94.25 209 ARG A C 1
ATOM 1678 O O . ARG A 1 209 ? -2.002 -13.906 6.262 1 94.25 209 ARG A O 1
ATOM 1685 N N . VAL A 1 210 ? -4.141 -13.766 6.938 1 95.75 210 VAL A N 1
ATOM 1686 C CA . VAL A 1 210 ? -4.5 -12.719 5.984 1 95.75 210 VAL A CA 1
ATOM 1687 C C . VAL A 1 210 ? -5.113 -11.531 6.727 1 95.75 210 VAL A C 1
ATOM 1689 O O . VAL A 1 210 ? -5.82 -11.711 7.723 1 95.75 210 VAL A O 1
ATOM 1692 N N . GLU A 1 211 ? -4.844 -10.383 6.285 1 95.38 211 GLU A N 1
ATOM 1693 C CA . GLU A 1 211 ? -5.418 -9.148 6.82 1 95.38 211 GLU A CA 1
ATOM 1694 C C . GLU A 1 211 ? -5.855 -8.211 5.695 1 95.38 211 GLU A C 1
ATOM 1696 O O . GLU A 1 211 ? -5.332 -8.281 4.582 1 95.38 211 GLU A O 1
ATOM 1701 N N . LEU A 1 212 ? -6.852 -7.398 5.953 1 96.69 212 LEU A N 1
ATOM 1702 C CA . LEU A 1 212 ? -7.305 -6.348 5.047 1 96.69 212 LEU A CA 1
ATOM 1703 C C . LEU A 1 212 ? -6.852 -4.977 5.539 1 96.69 212 LEU A C 1
ATOM 1705 O O . LEU A 1 212 ? -7.27 -4.527 6.605 1 96.69 212 LEU A O 1
ATOM 1709 N N . ARG A 1 213 ? -6.043 -4.398 4.789 1 94.94 213 ARG A N 1
ATOM 1710 C CA . ARG A 1 213 ? -5.574 -3.064 5.148 1 94.94 213 ARG A CA 1
ATOM 1711 C C . ARG A 1 213 ? -6.387 -1.987 4.438 1 94.94 213 ARG A C 1
ATOM 1713 O O . ARG A 1 213 ? -6.473 -1.975 3.209 1 94.94 213 ARG A O 1
ATOM 1720 N N . MET A 1 214 ? -6.953 -1.102 5.215 1 95.75 214 MET A N 1
ATOM 1721 C CA . MET A 1 214 ? -7.727 0.011 4.668 1 95.75 214 MET A CA 1
ATOM 1722 C C . MET A 1 214 ? -6.828 1.219 4.41 1 95.75 214 MET A C 1
ATOM 1724 O O . MET A 1 214 ? -6.047 1.611 5.277 1 95.75 214 MET A O 1
ATOM 1728 N N . GLN A 1 215 ? -6.984 1.678 3.256 1 92.38 215 GLN A N 1
ATOM 1729 C CA . GLN A 1 215 ? -6.223 2.869 2.893 1 92.38 215 GLN A CA 1
ATOM 1730 C C . GLN A 1 215 ? -7.152 4.035 2.57 1 92.38 215 GLN A C 1
ATOM 1732 O O . GLN A 1 215 ? -8.211 3.846 1.964 1 92.38 215 GLN A O 1
ATOM 1737 N N . PHE A 1 216 ? -6.66 5.211 2.965 1 93.06 216 PHE A N 1
ATOM 1738 C CA . PHE A 1 216 ? -7.469 6.414 2.811 1 93.06 216 PHE A CA 1
ATOM 1739 C C . PHE A 1 216 ? -6.695 7.496 2.066 1 93.06 216 PHE A C 1
ATOM 1741 O O . PHE A 1 216 ? -5.465 7.543 2.133 1 93.06 216 PHE A O 1
ATOM 1748 N N . PHE A 1 217 ? -7.434 8.336 1.432 1 88.75 217 PHE A N 1
ATOM 1749 C CA . PHE A 1 217 ? -6.824 9.453 0.718 1 88.75 217 PHE A CA 1
ATOM 1750 C C . PHE A 1 217 ? -6.273 10.484 1.695 1 88.75 217 PHE A C 1
ATOM 1752 O O . PHE A 1 217 ? -6.867 10.734 2.748 1 88.75 217 PHE A O 1
ATOM 1759 N N . GLY A 1 218 ? -5.141 11.016 1.227 1 81.38 218 GLY A N 1
ATOM 1760 C CA . GLY A 1 218 ? -4.641 12.18 1.938 1 81.38 218 GLY A CA 1
ATOM 1761 C C . GLY A 1 218 ? -5.258 13.477 1.462 1 81.38 218 GLY A C 1
ATOM 1762 O O . GLY A 1 218 ? -5.922 13.516 0.424 1 81.38 218 GLY A O 1
ATOM 1763 N N . LEU A 1 219 ? -4.98 14.516 2.25 1 75.69 219 LEU A N 1
ATOM 1764 C CA . LEU A 1 219 ? -5.531 15.82 1.897 1 75.69 219 LEU A CA 1
ATOM 1765 C C . LEU A 1 219 ? -4.961 16.312 0.572 1 75.69 219 LEU A C 1
ATOM 1767 O O . LEU A 1 219 ? -5.645 17 -0.188 1 75.69 219 LEU A O 1
ATOM 1771 N N . LYS A 1 220 ? -3.678 15.93 0.396 1 71.56 220 LYS A N 1
ATOM 1772 C CA . LYS A 1 220 ? -3.012 16.453 -0.795 1 71.56 220 LYS A CA 1
ATOM 1773 C C . LYS A 1 220 ? -3.039 15.422 -1.928 1 71.56 220 LYS A C 1
ATOM 1775 O O . LYS A 1 220 ? -2.447 15.648 -2.986 1 71.56 220 LYS A O 1
ATOM 1780 N N . ASP A 1 221 ? -3.609 14.328 -1.581 1 71.88 221 ASP A N 1
ATOM 1781 C CA . ASP A 1 221 ? -3.664 13.305 -2.621 1 71.88 221 ASP A CA 1
ATOM 1782 C C . ASP A 1 221 ? -4.52 13.766 -3.799 1 71.88 221 ASP A C 1
ATOM 1784 O O . ASP A 1 221 ? -5.559 14.406 -3.607 1 71.88 221 ASP A O 1
ATOM 1788 N N . LYS A 1 222 ? -3.67 13.961 -4.961 1 58.91 222 LYS A N 1
ATOM 1789 C CA . LYS A 1 222 ? -4.504 14.211 -6.133 1 58.91 222 LYS A CA 1
ATOM 1790 C C . LYS A 1 222 ? -5.484 13.062 -6.359 1 58.91 222 LYS A C 1
ATOM 1792 O O . LYS A 1 222 ? -5.094 11.891 -6.355 1 58.91 222 LYS A O 1
ATOM 1797 N N . ARG A 1 223 ? -6.633 13.367 -6.02 1 57.59 223 ARG A N 1
ATOM 1798 C CA . ARG A 1 223 ? -7.645 12.375 -6.352 1 57.59 223 ARG A CA 1
ATOM 1799 C C . ARG A 1 223 ? -7.641 12.062 -7.844 1 57.59 223 ARG A C 1
ATOM 1801 O O . ARG A 1 223 ? -7.742 12.969 -8.672 1 57.59 223 ARG A O 1
ATOM 1808 N N . ASP A 1 224 ? -6.414 11.484 -8.227 1 51.22 224 ASP A N 1
ATOM 1809 C CA . ASP A 1 224 ? -6.484 11.203 -9.656 1 51.22 224 ASP A CA 1
ATOM 1810 C C . ASP A 1 224 ? -7.934 11.195 -10.148 1 51.22 224 ASP A C 1
ATOM 1812 O O . ASP A 1 224 ? -8.805 10.609 -9.508 1 51.22 224 ASP A O 1
ATOM 1816 N N . GLY A 1 225 ? -8.289 12.328 -10.695 1 43.03 225 GLY A N 1
ATOM 1817 C CA . GLY A 1 225 ? -9.578 12.406 -11.359 1 43.03 225 GLY A CA 1
ATOM 1818 C C . GLY A 1 225 ? -10.227 11.047 -11.578 1 43.03 225 GLY A C 1
ATOM 1819 O O . GLY A 1 225 ? -9.57 10.016 -11.445 1 43.03 225 GLY A O 1
ATOM 1820 N N . ASP A 1 226 ? -11.625 11.055 -11.695 1 43.03 226 ASP A N 1
ATOM 1821 C CA . ASP A 1 226 ? -12.547 10.125 -12.336 1 43.03 226 ASP A CA 1
ATOM 1822 C C . ASP A 1 226 ? -11.852 9.305 -13.414 1 43.03 226 ASP A C 1
ATOM 1824 O O . ASP A 1 226 ? -12.172 9.422 -14.594 1 43.03 226 ASP A O 1
ATOM 1828 N N . GLU A 1 227 ? -10.547 9.328 -13.461 1 47.44 227 GLU A N 1
ATOM 1829 C CA . GLU A 1 227 ? -10.336 8.469 -14.633 1 47.44 227 GLU A CA 1
ATOM 1830 C C . GLU A 1 227 ? -11.023 7.121 -14.453 1 47.44 227 GLU A C 1
ATOM 1832 O O . GLU A 1 227 ? -10.633 6.328 -13.586 1 47.44 227 GLU A O 1
ATOM 1837 N N . THR A 1 228 ? -12.211 7.234 -14.43 1 47.78 228 THR A N 1
ATOM 1838 C CA . THR A 1 228 ? -13.148 6.125 -14.539 1 47.78 228 THR A CA 1
ATOM 1839 C C . THR A 1 228 ? -12.555 4.988 -15.367 1 47.78 228 THR A C 1
ATOM 1841 O O . THR A 1 228 ? -12.391 5.121 -16.578 1 47.78 228 THR A O 1
ATOM 1844 N N . VAL A 1 229 ? -11.539 4.32 -14.789 1 54.03 229 VAL A N 1
ATOM 1845 C CA . VAL A 1 229 ? -11.305 3.1 -15.562 1 54.03 229 VAL A CA 1
ATOM 1846 C C . VAL A 1 229 ? -12.633 2.389 -15.82 1 54.03 229 VAL A C 1
ATOM 1848 O O . VAL A 1 229 ? -13.406 2.143 -14.883 1 54.03 229 VAL A O 1
ATOM 1851 N N . ASP A 1 230 ? -13.008 2.451 -17.047 1 60.84 230 ASP A N 1
ATOM 1852 C CA . ASP A 1 230 ? -14.148 1.626 -17.438 1 60.84 230 ASP A CA 1
ATOM 1853 C C . ASP A 1 230 ? -13.852 0.145 -17.219 1 60.84 230 ASP A C 1
ATOM 1855 O O . ASP A 1 230 ? -13.008 -0.438 -17.891 1 60.84 230 ASP A O 1
ATOM 1859 N N . PHE A 1 231 ? -14.281 -0.308 -16.062 1 65.44 231 PHE A N 1
ATOM 1860 C CA . PHE A 1 231 ? -14.164 -1.747 -15.859 1 65.44 231 PHE A CA 1
ATOM 1861 C C . PHE A 1 231 ? -15.062 -2.508 -16.828 1 65.44 231 PHE A C 1
ATOM 1863 O O . PHE A 1 231 ? -16.25 -2.176 -16.969 1 65.44 231 PHE A O 1
ATOM 1870 N N . PRO A 1 232 ? -14.375 -3.336 -17.562 1 65.44 232 PRO A N 1
ATOM 1871 C CA . PRO A 1 232 ? -15.258 -4.164 -18.391 1 65.44 232 PRO A CA 1
ATOM 1872 C C . PRO A 1 232 ? -16.359 -4.844 -17.578 1 65.44 232 PRO A C 1
ATOM 1874 O O . PRO A 1 232 ? -16.219 -5.012 -16.375 1 65.44 232 PRO A O 1
ATOM 1877 N N . PRO A 1 233 ? -17.469 -4.922 -18.281 1 63.38 233 PRO A N 1
ATOM 1878 C CA . PRO A 1 233 ? -18.562 -5.582 -17.578 1 63.38 233 PRO A CA 1
ATOM 1879 C C . PRO A 1 233 ? -18.141 -6.875 -16.891 1 63.38 233 PRO A C 1
ATOM 1881 O O . PRO A 1 233 ? -17.156 -7.508 -17.312 1 63.38 233 PRO A O 1
ATOM 1884 N N . VAL A 1 234 ? -18.688 -7.012 -15.711 1 58.91 234 VAL A N 1
ATOM 1885 C CA . VAL A 1 234 ? -18.438 -8.242 -14.977 1 58.91 234 VAL A CA 1
ATOM 1886 C C . VAL A 1 234 ? -18.672 -9.445 -15.891 1 58.91 234 VAL A C 1
ATOM 1888 O O . VAL A 1 234 ? -19.688 -9.531 -16.562 1 58.91 234 VAL A O 1
ATOM 1891 N N . ILE A 1 235 ? -17.625 -10.047 -16.203 1 61.31 235 ILE A N 1
ATOM 1892 C CA . ILE A 1 235 ? -17.75 -11.273 -16.984 1 61.31 235 ILE A CA 1
ATOM 1893 C C . ILE A 1 235 ? -18.391 -12.359 -16.125 1 61.31 235 ILE A C 1
ATOM 1895 O O . ILE A 1 235 ? -18.016 -12.555 -14.969 1 61.31 235 ILE A O 1
ATOM 1899 N N . ASN A 1 236 ? -19.453 -12.961 -16.562 1 63.88 236 ASN A N 1
ATOM 1900 C CA . ASN A 1 236 ? -20.234 -14.016 -15.938 1 63.88 236 ASN A CA 1
ATOM 1901 C C . ASN A 1 236 ? -19.375 -15.211 -15.547 1 63.88 236 ASN A C 1
ATOM 1903 O O . ASN A 1 236 ? -19.719 -15.945 -14.617 1 63.88 236 ASN A O 1
ATOM 1907 N N . LYS A 1 237 ? -18.062 -15.219 -16 1 83.94 237 LYS A N 1
ATOM 1908 C CA . LYS A 1 237 ? -17.422 -16.484 -15.68 1 83.94 237 LYS A CA 1
ATOM 1909 C C . LYS A 1 237 ? -15.992 -16.281 -15.211 1 83.94 237 LYS A C 1
ATOM 1911 O O . LYS A 1 237 ? -15.047 -16.688 -15.883 1 83.94 237 LYS A O 1
ATOM 1916 N N . GLU A 1 238 ? -15.859 -15.633 -14.039 1 91.38 238 GLU A N 1
ATOM 1917 C CA . GLU A 1 238 ? -14.523 -15.539 -13.453 1 91.38 238 GLU A CA 1
ATOM 1918 C C . GLU A 1 238 ? -14.062 -16.891 -12.898 1 91.38 238 GLU A C 1
ATOM 1920 O O . GLU A 1 238 ? -14.828 -17.578 -12.219 1 91.38 238 GLU A O 1
ATOM 1925 N N . VAL A 1 239 ? -12.789 -17.266 -13.281 1 92.44 239 VAL A N 1
ATOM 1926 C CA . VAL A 1 239 ? -12.227 -18.516 -12.797 1 92.44 239 VAL A CA 1
ATOM 1927 C C . VAL A 1 239 ? -10.891 -18.25 -12.109 1 92.44 239 VAL A C 1
ATOM 1929 O O . VAL A 1 239 ? -10.008 -17.609 -12.68 1 92.44 239 VAL A O 1
ATOM 1932 N N . CYS A 1 240 ? -10.82 -18.703 -10.883 1 93.94 240 CYS A N 1
ATOM 1933 C CA . CYS A 1 240 ? -9.562 -18.609 -10.133 1 93.94 240 CYS A CA 1
ATOM 1934 C C . CYS A 1 240 ? -8.461 -19.406 -10.828 1 93.94 240 CYS A C 1
ATOM 1936 O O . CYS A 1 240 ? -8.695 -20.516 -11.305 1 93.94 240 CYS A O 1
ATOM 1938 N N . GLN A 1 241 ? -7.254 -18.859 -10.859 1 92.56 241 GLN A N 1
ATOM 1939 C CA . GLN A 1 241 ? -6.141 -19.484 -11.57 1 92.56 241 GLN A CA 1
ATOM 1940 C C . GLN A 1 241 ? -5.301 -20.344 -10.633 1 92.56 241 GLN A C 1
ATOM 1942 O O . GLN A 1 241 ? -4.434 -21.094 -11.086 1 92.56 241 GLN A O 1
ATOM 1947 N N . LEU A 1 242 ? -5.559 -20.203 -9.312 1 93.25 242 LEU A N 1
ATOM 1948 C CA . LEU A 1 242 ? -4.805 -20.984 -8.344 1 93.25 242 LEU A CA 1
ATOM 1949 C C . LEU A 1 242 ? -5.203 -22.453 -8.406 1 93.25 242 LEU A C 1
ATOM 1951 O O . LEU A 1 242 ? -6.383 -22.781 -8.586 1 93.25 242 LEU A O 1
ATOM 1955 N N . VAL A 1 243 ? -4.211 -23.297 -8.352 1 81.69 243 VAL A N 1
ATOM 1956 C CA . VAL A 1 243 ? -4.492 -24.734 -8.312 1 81.69 243 VAL A CA 1
ATOM 1957 C C . VAL A 1 243 ? -4.625 -25.203 -6.867 1 81.69 243 VAL A C 1
ATOM 1959 O O . VAL A 1 243 ? -3.707 -25.016 -6.062 1 81.69 243 VAL A O 1
ATOM 1962 N N . MET A 1 244 ? -5.855 -25.609 -6.488 1 62.25 244 MET A N 1
ATOM 1963 C CA . MET A 1 244 ? -6.121 -26.078 -5.133 1 62.25 244 MET A CA 1
ATOM 1964 C C . MET A 1 244 ? -5.352 -27.359 -4.844 1 62.25 244 MET A C 1
ATOM 1966 O O . MET A 1 244 ? -5.277 -28.25 -5.695 1 62.25 244 MET A O 1
ATOM 1970 N N . PRO A 1 245 ? -4.52 -27.344 -3.803 1 56.19 245 PRO A N 1
ATOM 1971 C CA . PRO A 1 245 ? -3.848 -28.609 -3.508 1 56.19 245 PRO A CA 1
ATOM 1972 C C . PRO A 1 245 ? -4.82 -29.781 -3.359 1 56.19 245 PRO A C 1
ATOM 1974 O O . PRO A 1 245 ? -5.953 -29.594 -2.91 1 56.19 245 PRO A O 1
ATOM 1977 N N . GLN A 1 246 ? -4.582 -30.938 -4.219 1 46.97 246 GLN A N 1
ATOM 1978 C CA . GLN A 1 246 ? -5.332 -32.188 -4.035 1 46.97 246 GLN A CA 1
ATOM 1979 C C . GLN A 1 246 ? -5.289 -32.656 -2.58 1 46.97 246 GLN A C 1
ATOM 1981 O O . GLN A 1 246 ? -4.312 -32.375 -1.871 1 46.97 246 GLN A O 1
ATOM 1986 N N . MET B 1 1 ? -21.766 97.188 67.125 1 31.56 1 MET B N 1
ATOM 1987 C CA . MET B 1 1 ? -21.875 95.688 66.938 1 31.56 1 MET B CA 1
ATOM 1988 C C . MET B 1 1 ? -21.438 95.312 65.562 1 31.56 1 MET B C 1
ATOM 1990 O O . MET B 1 1 ? -21.969 95.812 64.562 1 31.56 1 MET B O 1
ATOM 1994 N N . PHE B 1 2 ? -20.078 94.875 65.312 1 36.25 2 PHE B N 1
ATOM 1995 C CA . PHE B 1 2 ? -19.109 94.562 64.25 1 36.25 2 PHE B CA 1
ATOM 1996 C C . PHE B 1 2 ? -19.531 93.375 63.438 1 36.25 2 PHE B C 1
ATOM 1998 O O . PHE B 1 2 ? -19.578 92.25 63.969 1 36.25 2 PHE B O 1
ATOM 2005 N N . GLY B 1 3 ? -20.469 93.562 62.531 1 34.97 3 GLY B N 1
ATOM 2006 C CA . GLY B 1 3 ? -21.031 92.562 61.625 1 34.97 3 GLY B CA 1
ATOM 2007 C C . GLY B 1 3 ? -19.984 91.875 60.75 1 34.97 3 GLY B C 1
ATOM 2008 O O . GLY B 1 3 ? -19.391 92.562 59.906 1 34.97 3 GLY B O 1
ATOM 2009 N N . ASN B 1 4 ? -19.141 90.875 61.25 1 36.88 4 ASN B N 1
ATOM 2010 C CA . ASN B 1 4 ? -18.078 90.125 60.656 1 36.88 4 ASN B CA 1
ATOM 2011 C C . ASN B 1 4 ? -18.594 89.312 59.438 1 36.88 4 ASN B C 1
ATOM 2013 O O . ASN B 1 4 ? -19.469 88.438 59.594 1 36.88 4 ASN B O 1
ATOM 2017 N N . THR B 1 5 ? -18.688 89.938 58.25 1 42.44 5 THR B N 1
ATOM 2018 C CA . THR B 1 5 ? -19.031 89.312 56.969 1 42.44 5 THR B CA 1
ATOM 2019 C C . THR B 1 5 ? -18.031 88.188 56.594 1 42.44 5 THR B C 1
ATOM 2021 O O . THR B 1 5 ? -16.828 88.438 56.5 1 42.44 5 THR B O 1
ATOM 2024 N N . TRP B 1 6 ? -18.219 86.875 57.031 1 41.16 6 TRP B N 1
ATOM 2025 C CA . TRP B 1 6 ? -17.5 85.625 56.719 1 41.16 6 TRP B CA 1
ATOM 2026 C C . TRP B 1 6 ? -17.516 85.375 55.219 1 41.16 6 TRP B C 1
ATOM 2028 O O . TRP B 1 6 ? -18.578 85.125 54.656 1 41.16 6 TRP B O 1
ATOM 2038 N N . SER B 1 7 ? -16.719 86 54.344 1 42.41 7 SER B N 1
ATOM 2039 C CA . SER B 1 7 ? -16.547 85.75 52.938 1 42.41 7 SER B CA 1
ATOM 2040 C C . SER B 1 7 ? -16.125 84.312 52.688 1 42.41 7 SER B C 1
ATOM 2042 O O . SER B 1 7 ? -15.094 83.875 53.219 1 42.41 7 SER B O 1
ATOM 2044 N N . ILE B 1 8 ? -17.047 83.312 52.562 1 40.72 8 ILE B N 1
ATOM 2045 C CA . ILE B 1 8 ? -16.859 81.875 52.188 1 40.72 8 ILE B CA 1
ATOM 2046 C C . ILE B 1 8 ? -16.109 81.812 50.875 1 40.72 8 ILE B C 1
ATOM 2048 O O . ILE B 1 8 ? -16.594 82.25 49.812 1 40.72 8 ILE B O 1
ATOM 2052 N N . LYS B 1 9 ? -14.781 81.812 50.875 1 40.41 9 LYS B N 1
ATOM 2053 C CA . LYS B 1 9 ? -13.891 81.5 49.75 1 40.41 9 LYS B CA 1
ATOM 2054 C C . LYS B 1 9 ? -14.273 80.25 49.031 1 40.41 9 LYS B C 1
ATOM 2056 O O . LYS B 1 9 ? -14.266 79.188 49.656 1 40.41 9 LYS B O 1
ATOM 2061 N N . LYS B 1 10 ? -15.117 80.25 47.969 1 45.66 10 LYS B N 1
ATOM 2062 C CA . LYS B 1 10 ? -15.469 79.188 47.062 1 45.66 10 LYS B CA 1
ATOM 2063 C C . LYS B 1 10 ? -14.227 78.625 46.344 1 45.66 10 LYS B C 1
ATOM 2065 O O . LYS B 1 10 ? -14.016 78.938 45.156 1 45.66 10 LYS B O 1
ATOM 2070 N N . ARG B 1 11 ? -12.953 78.75 46.844 1 39.47 11 ARG B N 1
ATOM 2071 C CA . ARG B 1 11 ? -11.836 78.625 45.906 1 39.47 11 ARG B CA 1
ATOM 2072 C C . ARG B 1 11 ? -11.875 77.25 45.25 1 39.47 11 ARG B C 1
ATOM 2074 O O . ARG B 1 11 ? -11.797 77.125 44.031 1 39.47 11 ARG B O 1
ATOM 2081 N N . ARG B 1 12 ? -11.125 76.188 45.781 1 40.66 12 ARG B N 1
ATOM 2082 C CA . ARG B 1 12 ? -10.094 75.375 45.125 1 40.66 12 ARG B CA 1
ATOM 2083 C C . ARG B 1 12 ? -10.688 74.125 44.562 1 40.66 12 ARG B C 1
ATOM 2085 O O . ARG B 1 12 ? -9.953 73.188 44.188 1 40.66 12 ARG B O 1
ATOM 2092 N N . GLY B 1 13 ? -12.086 74 44.531 1 39.72 13 GLY B N 1
ATOM 2093 C CA . GLY B 1 13 ? -12.5 72.625 44.281 1 39.72 13 GLY B CA 1
ATOM 2094 C C . GLY B 1 13 ? -12.188 72.125 42.875 1 39.72 13 GLY B C 1
ATOM 2095 O O . GLY B 1 13 ? -12.359 70.938 42.562 1 39.72 13 GLY B O 1
ATOM 2096 N N . ASP B 1 14 ? -12.227 73.062 41.938 1 43.81 14 ASP B N 1
ATOM 2097 C CA . ASP B 1 14 ? -12.297 72.5 40.562 1 43.81 14 ASP B CA 1
ATOM 2098 C C . ASP B 1 14 ? -10.945 71.938 40.156 1 43.81 14 ASP B C 1
ATOM 2100 O O . ASP B 1 14 ? -10.797 71.438 39.031 1 43.81 14 ASP B O 1
ATOM 2104 N N . GLU B 1 15 ? -9.797 72.375 40.719 1 45.5 15 GLU B N 1
ATOM 2105 C CA . GLU B 1 15 ? -8.508 71.938 40.188 1 45.5 15 GLU B CA 1
ATOM 2106 C C . GLU B 1 15 ? -8.234 70.438 40.438 1 45.5 15 GLU B C 1
ATOM 2108 O O . GLU B 1 15 ? -7.281 69.875 39.906 1 45.5 15 GLU B O 1
ATOM 2113 N N . ALA B 1 16 ? -8.891 69.875 41.406 1 48.94 16 ALA B N 1
ATOM 2114 C CA . ALA B 1 16 ? -8.492 68.562 41.906 1 48.94 16 ALA B CA 1
ATOM 2115 C C . ALA B 1 16 ? -9.031 67.438 40.969 1 48.94 16 ALA B C 1
ATOM 2117 O O . ALA B 1 16 ? -8.617 66.312 41.094 1 48.94 16 ALA B O 1
ATOM 2118 N N . GLU B 1 17 ? -10.102 67.75 40.281 1 50.03 17 GLU B N 1
ATOM 2119 C CA . GLU B 1 17 ? -10.727 66.625 39.562 1 50.03 17 GLU B CA 1
ATOM 2120 C C . GLU B 1 17 ? -9.852 66.188 38.406 1 50.03 17 GLU B C 1
ATOM 2122 O O . GLU B 1 17 ? -10.062 65.062 37.875 1 50.03 17 GLU B O 1
ATOM 2127 N N . LYS B 1 18 ? -9.008 66.938 37.969 1 54.91 18 LYS B N 1
ATOM 2128 C CA . LYS B 1 18 ? -8.258 66.688 36.75 1 54.91 18 LYS B CA 1
ATOM 2129 C C . LYS B 1 18 ? -7.266 65.562 36.938 1 54.91 18 LYS B C 1
ATOM 2131 O O . LYS B 1 18 ? -7.051 64.75 36.031 1 54.91 18 LYS B O 1
ATOM 2136 N N . PRO B 1 19 ? -6.754 65.5 38.219 1 56.38 19 PRO B N 1
ATOM 2137 C CA . PRO B 1 19 ? -5.672 64.5 38.344 1 56.38 19 PRO B CA 1
ATOM 2138 C C . PRO B 1 19 ? -6.188 63.062 38.406 1 56.38 19 PRO B C 1
ATOM 2140 O O . PRO B 1 19 ? -5.516 62.156 37.938 1 56.38 19 PRO B O 1
ATOM 2143 N N . PHE B 1 20 ? -7.352 62.938 39 1 55.5 20 PHE B N 1
ATOM 2144 C CA . PHE B 1 20 ? -7.863 61.594 39.188 1 55.5 20 PHE B CA 1
ATOM 2145 C C . PHE B 1 20 ? -8.281 60.969 37.875 1 55.5 20 PHE B C 1
ATOM 2147 O O . PHE B 1 20 ? -7.996 59.812 37.594 1 55.5 20 PHE B O 1
ATOM 2154 N N . TRP B 1 21 ? -9.047 61.656 37.125 1 58.12 21 TRP B N 1
ATOM 2155 C CA . TRP B 1 21 ? -9.508 61.094 35.844 1 58.12 21 TRP B CA 1
ATOM 2156 C C . TRP B 1 21 ? -8.328 60.812 34.938 1 58.12 21 TRP B C 1
ATOM 2158 O O . TRP B 1 21 ? -8.367 59.875 34.156 1 58.12 21 TRP B O 1
ATOM 2168 N N . ILE B 1 22 ? -7.316 61.594 35.031 1 60.53 22 ILE B N 1
ATOM 2169 C CA . ILE B 1 22 ? -6.105 61.312 34.25 1 60.53 22 ILE B CA 1
ATOM 2170 C C . ILE B 1 22 ? -5.449 60.031 34.75 1 60.53 22 ILE B C 1
ATOM 2172 O O . ILE B 1 22 ? -5.039 59.188 33.938 1 60.53 22 ILE B O 1
ATOM 2176 N N . SER B 1 23 ? -5.668 59.812 36.062 1 65.38 23 SER B N 1
ATOM 2177 C CA . SER B 1 23 ? -5.078 58.625 36.656 1 65.38 23 SER B CA 1
ATOM 2178 C C . SER B 1 23 ? -5.875 57.375 36.312 1 65.38 23 SER B C 1
ATOM 2180 O O . SER B 1 23 ? -5.297 56.344 36 1 65.38 23 SER B O 1
ATOM 2182 N N . TYR B 1 24 ? -7.148 57.469 36.25 1 67.56 24 TYR B N 1
ATOM 2183 C CA . TYR B 1 24 ? -8.008 56.344 35.938 1 67.56 24 TYR B CA 1
ATOM 2184 C C . TYR B 1 24 ? -7.879 56 34.469 1 67.56 24 TYR B C 1
ATOM 2186 O O . TYR B 1 24 ? -7.809 54.812 34.094 1 67.56 24 TYR B O 1
ATOM 2194 N N . ALA B 1 25 ? -7.898 57 33.719 1 67.44 25 ALA B N 1
ATOM 2195 C CA . ALA B 1 25 ? -7.73 56.781 32.281 1 67.44 25 ALA B CA 1
ATOM 2196 C C . ALA B 1 25 ? -6.387 56.125 31.984 1 67.44 25 ALA B C 1
ATOM 2198 O O . ALA B 1 25 ? -6.297 55.219 31.125 1 67.44 25 ALA B O 1
ATOM 2199 N N . ASP B 1 26 ? -5.414 56.5 32.719 1 69.62 26 ASP B N 1
ATOM 2200 C CA . ASP B 1 26 ? -4.082 55.906 32.562 1 69.62 26 ASP B CA 1
ATOM 2201 C C . ASP B 1 26 ? -4.074 54.438 33 1 69.62 26 ASP B C 1
ATOM 2203 O O . ASP B 1 26 ? -3.459 53.594 32.344 1 69.62 26 ASP B O 1
ATOM 2207 N N . LEU B 1 27 ? -4.895 54.094 34 1 74 27 LEU B N 1
ATOM 2208 C CA . LEU B 1 27 ? -4.961 52.719 34.5 1 74 27 LEU B CA 1
ATOM 2209 C C . LEU B 1 27 ? -5.707 51.812 33.531 1 74 27 LEU B C 1
ATOM 2211 O O . LEU B 1 27 ? -5.281 50.688 33.281 1 74 27 LEU B O 1
ATOM 2215 N N . MET B 1 28 ? -6.84 52.219 33.031 1 74.75 28 MET B N 1
ATOM 2216 C CA . MET B 1 28 ? -7.605 51.438 32.031 1 74.75 28 MET B CA 1
ATOM 2217 C C . MET B 1 28 ? -6.789 51.219 30.781 1 74.75 28 MET B C 1
ATOM 2219 O O . MET B 1 28 ? -6.824 50.125 30.203 1 74.75 28 MET B O 1
ATOM 2223 N N . THR B 1 29 ? -5.996 52.25 30.359 1 75.5 29 THR B N 1
ATOM 2224 C CA . THR B 1 29 ? -5.125 52.094 29.203 1 75.5 29 THR B CA 1
ATOM 2225 C C . THR B 1 29 ? -4.012 51.094 29.484 1 75.5 29 THR B C 1
ATOM 2227 O O . THR B 1 29 ? -3.662 50.281 28.625 1 75.5 29 THR B O 1
ATOM 2230 N N . ALA B 1 30 ? -3.584 51.094 30.766 1 75.75 30 ALA B N 1
ATOM 2231 C CA . ALA B 1 30 ? -2.523 50.156 31.156 1 75.75 30 ALA B CA 1
ATOM 2232 C C . ALA B 1 30 ? -3.039 48.719 31.172 1 75.75 30 ALA B C 1
ATOM 2234 O O . ALA B 1 30 ? -2.369 47.812 30.688 1 75.75 30 ALA B O 1
ATOM 2235 N N . MET B 1 31 ? -4.336 48.406 31.641 1 78.44 31 MET B N 1
ATOM 2236 C CA . MET B 1 31 ? -4.938 47.062 31.719 1 78.44 31 MET B CA 1
ATOM 2237 C C . MET B 1 31 ? -5.258 46.531 30.312 1 78.44 31 MET B C 1
ATOM 2239 O O . MET B 1 31 ? -5.023 45.375 30.016 1 78.44 31 MET B O 1
ATOM 2243 N N . MET B 1 32 ? -5.742 47.438 29.531 1 78.44 32 MET B N 1
ATOM 2244 C CA . MET B 1 32 ? -6.043 47.031 28.156 1 78.44 32 MET B CA 1
ATOM 2245 C C . MET B 1 32 ? -4.77 46.656 27.422 1 78.44 32 MET B C 1
ATOM 2247 O O . MET B 1 32 ? -4.746 45.656 26.703 1 78.44 32 MET B O 1
ATOM 2251 N N . VAL B 1 33 ? -3.666 47.469 27.641 1 77.12 33 VAL B N 1
ATOM 2252 C CA . VAL B 1 33 ? -2.387 47.156 27 1 77.12 33 VAL B CA 1
ATOM 2253 C C . VAL B 1 33 ? -1.85 45.844 27.531 1 77.12 33 VAL B C 1
ATOM 2255 O O . VAL B 1 33 ? -1.345 45.031 26.766 1 77.12 33 VAL B O 1
ATOM 2258 N N . LEU B 1 34 ? -2.094 45.562 28.766 1 79.69 34 LEU B N 1
ATOM 2259 C CA . LEU B 1 34 ? -1.659 44.312 29.344 1 79.69 34 LEU B CA 1
ATOM 2260 C C . LEU B 1 34 ? -2.453 43.125 28.766 1 79.69 34 LEU B C 1
ATOM 2262 O O . LEU B 1 34 ? -1.878 42.094 28.422 1 79.69 34 LEU B O 1
ATOM 2266 N N . PHE B 1 35 ? -3.754 43.281 28.672 1 80.75 35 PHE B N 1
ATOM 2267 C CA . PHE B 1 35 ? -4.621 42.25 28.078 1 80.75 35 PHE B CA 1
ATOM 2268 C C . PHE B 1 35 ? -4.238 42 26.641 1 80.75 35 PHE B C 1
ATOM 2270 O O . PHE B 1 35 ? -4.172 40.844 26.203 1 80.75 35 PHE B O 1
ATOM 2277 N N . LEU B 1 36 ? -3.984 42.969 25.984 1 80.5 36 LEU B N 1
ATOM 2278 C CA . LEU B 1 36 ? -3.586 42.844 24.578 1 80.5 36 LEU B CA 1
ATOM 2279 C C . LEU B 1 36 ? -2.252 42.125 24.469 1 80.5 36 LEU B C 1
ATOM 2281 O O . LEU B 1 36 ? -2.08 41.25 23.594 1 80.5 36 LEU B O 1
ATOM 2285 N N . VAL B 1 37 ? -1.368 42.406 25.391 1 80.38 37 VAL B N 1
ATOM 2286 C CA . VAL B 1 37 ? -0.06 41.781 25.359 1 80.38 37 VAL B CA 1
ATOM 2287 C C . VAL B 1 37 ? -0.212 40.281 25.688 1 80.38 37 VAL B C 1
ATOM 2289 O O . VAL B 1 37 ? 0.402 39.438 25.031 1 80.38 37 VAL B O 1
ATOM 2292 N N . VAL B 1 38 ? -1.092 39.969 26.547 1 81.81 38 VAL B N 1
ATOM 2293 C CA . VAL B 1 38 ? -1.318 38.562 26.922 1 81.81 38 VAL B CA 1
ATOM 2294 C C . VAL B 1 38 ? -2.01 37.844 25.781 1 81.81 38 VAL B C 1
ATOM 2296 O O . VAL B 1 38 ? -1.663 36.688 25.469 1 81.81 38 VAL B O 1
ATOM 2299 N N . MET B 1 39 ? -2.881 38.469 25.188 1 80.69 39 MET B N 1
ATOM 2300 C CA . MET B 1 39 ? -3.588 37.875 24.062 1 80.69 39 MET B CA 1
ATOM 2301 C C . MET B 1 39 ? -2.635 37.594 22.906 1 80.69 39 MET B C 1
ATOM 2303 O O . MET B 1 39 ? -2.68 36.531 22.297 1 80.69 39 MET B O 1
ATOM 2307 N N . VAL B 1 40 ? -1.729 38.562 22.656 1 79.31 40 VAL B N 1
ATOM 2308 C CA . VAL B 1 40 ? -0.748 38.406 21.578 1 79.31 40 VAL B CA 1
ATOM 2309 C C . VAL B 1 40 ? 0.214 37.25 21.922 1 79.31 40 VAL B C 1
ATOM 2311 O O . VAL B 1 40 ? 0.568 36.469 21.062 1 79.31 40 VAL B O 1
ATOM 2314 N N . ALA B 1 41 ? 0.448 37.156 23.125 1 77 41 ALA B N 1
ATOM 2315 C CA . ALA B 1 41 ? 1.354 36.094 23.562 1 77 41 ALA B CA 1
ATOM 2316 C C . ALA B 1 41 ? 0.694 34.719 23.453 1 77 41 ALA B C 1
ATOM 2318 O O . ALA B 1 41 ? 1.319 33.781 23 1 77 41 ALA B O 1
ATOM 2319 N N . SER B 1 42 ? -0.572 34.656 23.812 1 81.12 42 SER B N 1
ATOM 2320 C CA . SER B 1 42 ? -1.315 33.406 23.734 1 81.12 42 SER B CA 1
ATOM 2321 C C . SER B 1 42 ? -1.504 32.969 22.281 1 81.12 42 SER B C 1
ATOM 2323 O O . SER B 1 42 ? -1.3 31.812 21.953 1 81.12 42 SER B O 1
ATOM 2325 N N . LEU B 1 43 ? -1.854 33.938 21.5 1 77.25 43 LEU B N 1
ATOM 2326 C CA . LEU B 1 43 ? -2.035 33.656 20.078 1 77.25 43 LEU B CA 1
ATOM 2327 C C . LEU B 1 43 ? -0.715 33.25 19.438 1 77.25 43 LEU B C 1
ATOM 2329 O O . LEU B 1 43 ? -0.685 32.344 18.594 1 77.25 43 LEU B O 1
ATOM 2333 N N . SER B 1 44 ? 0.356 33.875 19.938 1 76.19 44 SER B N 1
ATOM 2334 C CA . SER B 1 44 ? 1.678 33.531 19.422 1 76.19 44 SER B CA 1
ATOM 2335 C C . SER B 1 44 ? 2.076 32.125 19.812 1 76.19 44 SER B C 1
ATOM 2337 O O . SER B 1 44 ? 2.674 31.391 19.016 1 76.19 44 SER B O 1
ATOM 2339 N N . SER B 1 45 ? 1.598 31.719 21 1 77.31 45 SER B N 1
ATOM 2340 C CA . SER B 1 45 ? 1.931 30.375 21.484 1 77.31 45 SER B CA 1
ATOM 2341 C C . SER B 1 45 ? 1.199 29.297 20.672 1 77.31 45 SER B C 1
ATOM 2343 O O . SER B 1 45 ? 1.789 28.281 20.312 1 77.31 45 SER B O 1
ATOM 2345 N N . VAL B 1 46 ? -0.031 29.609 20.438 1 76.25 46 VAL B N 1
ATOM 2346 C CA . VAL B 1 46 ? -0.824 28.656 19.656 1 76.25 46 VAL B CA 1
ATOM 2347 C C . VAL B 1 46 ? -0.306 28.594 18.219 1 76.25 46 VAL B C 1
ATOM 2349 O O . VAL B 1 46 ? -0.199 27.516 17.641 1 76.25 46 VAL B O 1
ATOM 2352 N N . THR B 1 47 ? 0.075 29.688 17.781 1 74.69 47 THR B N 1
ATOM 2353 C CA . THR B 1 47 ? 0.611 29.766 16.438 1 74.69 47 THR B CA 1
ATOM 2354 C C . THR B 1 47 ? 1.929 29 16.328 1 74.69 47 THR B C 1
ATOM 2356 O O . THR B 1 47 ? 2.186 28.328 15.328 1 74.69 47 THR B O 1
ATOM 2359 N N . GLN B 1 48 ? 2.631 29.062 17.375 1 74.5 48 GLN B N 1
ATOM 2360 C CA . GLN B 1 48 ? 3.922 28.375 17.359 1 74.5 48 GLN B CA 1
ATOM 2361 C C . GLN B 1 48 ? 3.744 26.859 17.344 1 74.5 48 GLN B C 1
ATOM 2363 O O . GLN B 1 48 ? 4.492 26.156 16.656 1 74.5 48 GLN B O 1
ATOM 2368 N N . ARG B 1 49 ? 2.803 26.422 18.047 1 73.56 49 ARG B N 1
ATOM 2369 C CA . ARG B 1 49 ? 2.547 24.984 18.062 1 73.56 49 ARG B CA 1
ATOM 2370 C C . ARG B 1 49 ? 2.092 24.484 16.703 1 73.56 49 ARG B C 1
ATOM 2372 O O . ARG B 1 49 ? 2.551 23.438 16.234 1 73.56 49 ARG B O 1
ATOM 2379 N N . ILE B 1 50 ? 1.251 25.219 16.156 1 73.81 50 ILE B N 1
ATOM 2380 C CA . ILE B 1 50 ? 0.737 24.859 14.836 1 73.81 50 ILE B CA 1
ATOM 2381 C C . ILE B 1 50 ? 1.853 24.953 13.805 1 73.81 50 ILE B C 1
ATOM 2383 O O . ILE B 1 50 ? 1.971 24.094 12.922 1 73.81 50 ILE B O 1
ATOM 2387 N N . GLN B 1 51 ? 2.67 25.891 14 1 72.94 51 GLN B N 1
ATOM 2388 C CA . GLN B 1 51 ? 3.785 26.062 13.078 1 72.94 51 GLN B CA 1
ATOM 2389 C C . GLN B 1 51 ? 4.797 24.938 13.211 1 72.94 51 GLN B C 1
ATOM 2391 O O . GLN B 1 51 ? 5.371 24.484 12.219 1 72.94 51 GLN B O 1
ATOM 2396 N N . LYS B 1 52 ? 4.918 24.516 14.43 1 73.31 52 LYS B N 1
ATOM 2397 C CA . LYS B 1 52 ? 5.852 23.406 14.633 1 73.31 52 LYS B CA 1
ATOM 2398 C C . LYS B 1 52 ? 5.359 22.125 13.953 1 73.31 52 LYS B C 1
ATOM 2400 O O . LYS B 1 52 ? 6.141 21.422 13.32 1 73.31 52 LYS B O 1
ATOM 2405 N N . ALA B 1 53 ? 4.129 21.859 14.133 1 71.25 53 ALA B N 1
ATOM 2406 C CA . ALA B 1 53 ? 3.555 20.703 13.461 1 71.25 53 ALA B CA 1
ATOM 2407 C C . ALA B 1 53 ? 3.666 20.828 11.945 1 71.25 53 ALA B C 1
ATOM 2409 O O . ALA B 1 53 ? 3.988 19.859 11.258 1 71.25 53 ALA B O 1
ATOM 2410 N N . GLU B 1 54 ? 3.408 21.906 11.555 1 75.38 54 GLU B N 1
ATOM 2411 C CA . GLU B 1 54 ? 3.52 22.172 10.117 1 75.38 54 GLU B CA 1
ATOM 2412 C C . GLU B 1 54 ? 4.973 22.094 9.656 1 75.38 54 GLU B C 1
ATOM 2414 O O . GLU B 1 54 ? 5.254 21.625 8.555 1 75.38 54 GLU B O 1
ATOM 2419 N N . GLN B 1 55 ? 5.797 22.531 10.539 1 78.19 55 GLN B N 1
ATOM 2420 C CA . GLN B 1 55 ? 7.215 22.484 10.195 1 78.19 55 GLN B CA 1
ATOM 2421 C C . GLN B 1 55 ? 7.711 21.047 10.07 1 78.19 55 GLN B C 1
ATOM 2423 O O . GLN B 1 55 ? 8.555 20.75 9.219 1 78.19 55 GLN B O 1
ATOM 2428 N N . GLY B 1 56 ? 7.184 20.188 10.867 1 80.69 56 GLY B N 1
ATOM 2429 C CA . GLY B 1 56 ? 7.531 18.781 10.75 1 80.69 56 GLY B CA 1
ATOM 2430 C C . GLY B 1 56 ? 7.16 18.188 9.406 1 80.69 56 GLY B C 1
ATOM 2431 O O . GLY B 1 56 ? 7.965 17.484 8.789 1 80.69 56 GLY B O 1
ATOM 2432 N N . GLU B 1 57 ? 6.023 18.5 9 1 82.12 57 GLU B N 1
ATOM 2433 C CA . GLU B 1 57 ? 5.57 18.016 7.707 1 82.12 57 GLU B CA 1
ATOM 2434 C C . GLU B 1 57 ? 6.371 18.625 6.566 1 82.12 57 GLU B C 1
ATOM 2436 O O . GLU B 1 57 ? 6.648 17.969 5.566 1 82.12 57 GLU B O 1
ATOM 2441 N N . LYS B 1 58 ? 6.648 19.859 6.777 1 83.62 58 LYS B N 1
ATOM 2442 C CA . LYS B 1 58 ? 7.438 20.531 5.75 1 83.62 58 LYS B CA 1
ATOM 2443 C C . LYS B 1 58 ? 8.836 19.922 5.652 1 83.62 58 LYS B C 1
ATOM 2445 O O . LYS B 1 58 ? 9.344 19.688 4.551 1 83.62 58 LYS B O 1
ATOM 2450 N N . THR B 1 59 ? 9.406 19.719 6.797 1 88.94 59 THR B N 1
ATOM 2451 C CA . THR B 1 59 ? 10.734 19.109 6.809 1 88.94 59 THR B CA 1
ATOM 2452 C C . THR B 1 59 ? 10.688 17.719 6.184 1 88.94 59 THR B C 1
ATOM 2454 O O . THR B 1 59 ? 11.555 17.359 5.383 1 88.94 59 THR B O 1
ATOM 2457 N N . ARG B 1 60 ? 9.672 16.938 6.523 1 91 60 ARG B N 1
ATOM 2458 C CA . ARG B 1 60 ? 9.484 15.609 5.926 1 91 60 ARG B CA 1
ATOM 2459 C C . ARG B 1 60 ? 9.344 15.711 4.41 1 91 60 ARG B C 1
ATOM 2461 O O . ARG B 1 60 ? 10.016 14.992 3.672 1 91 60 ARG B O 1
ATOM 2468 N N . GLY B 1 61 ? 8.539 16.594 4.039 1 90.06 61 GLY B N 1
ATOM 2469 C CA . GLY B 1 61 ? 8.336 16.781 2.611 1 90.06 61 GLY B CA 1
ATOM 2470 C C . GLY B 1 61 ? 9.609 17.172 1.877 1 90.06 61 GLY B C 1
ATOM 2471 O O . GLY B 1 61 ? 9.883 16.656 0.791 1 90.06 61 GLY B O 1
ATOM 2472 N N . GLN B 1 62 ? 10.312 18.047 2.488 1 92.69 62 GLN B N 1
ATOM 2473 C CA . GLN B 1 62 ? 11.562 18.5 1.88 1 92.69 62 GLN B CA 1
ATOM 2474 C C . GLN B 1 62 ? 12.586 17.375 1.829 1 92.69 62 GLN B C 1
ATOM 2476 O O . GLN B 1 62 ? 13.289 17.203 0.826 1 92.69 62 GLN B O 1
ATOM 2481 N N . ASP B 1 63 ? 12.695 16.656 2.908 1 95 63 ASP B N 1
ATOM 2482 C CA . ASP B 1 63 ? 13.617 15.531 2.953 1 95 63 ASP B CA 1
ATOM 2483 C C . ASP B 1 63 ? 13.281 14.5 1.873 1 95 63 ASP B C 1
ATOM 2485 O O . ASP B 1 63 ? 14.172 14.031 1.158 1 95 63 ASP B O 1
ATOM 2489 N N . ILE B 1 64 ? 12.039 14.219 1.718 1 95.38 64 ILE B N 1
ATOM 2490 C CA . ILE B 1 64 ? 11.602 13.219 0.749 1 95.38 64 ILE B CA 1
ATOM 2491 C C . ILE B 1 64 ? 11.859 13.727 -0.668 1 95.38 64 ILE B C 1
ATOM 2493 O O . ILE B 1 64 ? 12.312 12.977 -1.533 1 95.38 64 ILE B O 1
ATOM 2497 N N . THR B 1 65 ? 11.578 14.984 -0.836 1 94.75 65 THR B N 1
ATOM 2498 C CA . THR B 1 65 ? 11.812 15.57 -2.15 1 94.75 65 THR B CA 1
ATOM 2499 C C . THR B 1 65 ? 13.297 15.539 -2.496 1 94.75 65 THR B C 1
ATOM 2501 O O . THR B 1 65 ? 13.672 15.211 -3.623 1 94.75 65 THR B O 1
ATOM 2504 N N . ARG B 1 66 ? 14.094 15.859 -1.564 1 95.94 66 ARG B N 1
ATOM 2505 C CA . ARG B 1 66 ? 15.539 15.844 -1.791 1 95.94 66 ARG B CA 1
ATOM 2506 C C . ARG B 1 66 ? 16.031 14.43 -2.104 1 95.94 66 ARG B C 1
ATOM 2508 O O . ARG B 1 66 ? 16.812 14.234 -3.033 1 95.94 66 ARG B O 1
ATOM 2515 N N . LEU B 1 67 ? 15.539 13.492 -1.328 1 97.19 67 LEU B N 1
ATOM 2516 C CA . LEU B 1 67 ? 15.898 12.102 -1.555 1 97.19 67 LEU B CA 1
ATOM 2517 C C . LEU B 1 67 ? 15.461 11.641 -2.941 1 97.19 67 LEU B C 1
ATOM 2519 O O . LEU B 1 67 ? 16.234 11.031 -3.676 1 97.19 67 LEU B O 1
ATOM 2523 N N . CYS B 1 68 ? 14.266 11.945 -3.281 1 97 68 CYS B N 1
ATOM 2524 C CA . CYS B 1 68 ? 13.711 11.531 -4.562 1 97 68 CYS B CA 1
ATOM 2525 C C . CYS B 1 68 ? 14.445 12.195 -5.719 1 97 68 CYS B C 1
ATOM 2527 O O . CYS B 1 68 ? 14.734 11.547 -6.73 1 97 68 CYS B O 1
ATOM 2529 N N . GLU B 1 69 ? 14.734 13.445 -5.543 1 96 69 GLU B N 1
ATOM 2530 C CA . GLU B 1 69 ? 15.438 14.172 -6.598 1 96 69 GLU B CA 1
ATOM 2531 C C . GLU B 1 69 ? 16.844 13.617 -6.805 1 96 69 GLU B C 1
ATOM 2533 O O . GLU B 1 69 ? 17.312 13.5 -7.938 1 96 69 GLU B O 1
ATOM 2538 N N . ARG B 1 70 ? 17.484 13.328 -5.805 1 96.75 70 ARG B N 1
ATOM 2539 C CA . ARG B 1 70 ? 18.812 12.703 -5.906 1 96.75 70 ARG B CA 1
ATOM 2540 C C . ARG B 1 70 ? 18.719 11.352 -6.598 1 96.75 70 ARG B C 1
ATOM 2542 O O . ARG B 1 70 ? 19.547 11.031 -7.465 1 96.75 70 ARG B O 1
ATOM 2549 N N . LEU B 1 71 ? 17.734 10.578 -6.23 1 97.5 71 LEU B N 1
ATOM 2550 C CA . LEU B 1 71 ? 17.5 9.273 -6.855 1 97.5 71 LEU B CA 1
ATOM 2551 C C . LEU B 1 71 ? 17.219 9.43 -8.344 1 97.5 71 LEU B C 1
ATOM 2553 O O . LEU B 1 71 ? 17.75 8.688 -9.164 1 97.5 71 LEU B O 1
ATOM 2557 N N . GLU B 1 72 ? 16.375 10.398 -8.617 1 97.12 72 GLU B N 1
ATOM 2558 C CA . GLU B 1 72 ? 16.016 10.664 -10.008 1 97.12 72 GLU B CA 1
ATOM 2559 C C . GLU B 1 72 ? 17.25 11.031 -10.828 1 97.12 72 GLU B C 1
ATOM 2561 O O . GLU B 1 72 ? 17.438 10.516 -11.93 1 97.12 72 GLU B O 1
ATOM 2566 N N . LEU B 1 73 ? 18.094 11.883 -10.305 1 96.19 73 LEU B N 1
ATOM 2567 C CA . LEU B 1 73 ? 19.297 12.328 -11 1 96.19 73 LEU B CA 1
ATOM 2568 C C . LEU B 1 73 ? 20.25 11.164 -11.227 1 96.19 73 LEU B C 1
ATOM 2570 O O . LEU B 1 73 ? 20.75 10.969 -12.336 1 96.19 73 LEU B O 1
ATOM 2574 N N . HIS B 1 74 ? 20.453 10.375 -10.211 1 96.56 74 HIS B N 1
ATOM 2575 C CA . HIS B 1 74 ? 21.359 9.234 -10.328 1 96.56 74 HIS B CA 1
ATOM 2576 C C . HIS B 1 74 ? 20.828 8.203 -11.312 1 96.56 74 HIS B C 1
ATOM 2578 O O . HIS B 1 74 ? 21.594 7.641 -12.102 1 96.56 74 HIS B O 1
ATOM 2584 N N . ALA B 1 75 ? 19.531 7.945 -11.25 1 96.69 75 ALA B N 1
ATOM 2585 C CA . ALA B 1 75 ? 18.906 6.973 -12.141 1 96.69 75 ALA B CA 1
ATOM 2586 C C . ALA B 1 75 ? 19.031 7.41 -13.602 1 96.69 75 ALA B C 1
ATOM 2588 O O . ALA B 1 75 ? 19.375 6.613 -14.469 1 96.69 75 ALA B O 1
ATOM 2589 N N . ARG B 1 76 ? 18.75 8.664 -13.836 1 94.38 76 ARG B N 1
ATOM 2590 C CA . ARG B 1 76 ? 18.797 9.211 -15.188 1 94.38 76 ARG B CA 1
ATOM 2591 C C . ARG B 1 76 ? 20.203 9.117 -15.758 1 94.38 76 ARG B C 1
ATOM 2593 O O . ARG B 1 76 ? 20.391 8.836 -16.953 1 94.38 76 ARG B O 1
ATOM 2600 N N . ASN B 1 77 ? 21.188 9.328 -15 1 95.88 77 ASN B N 1
ATOM 2601 C CA . ASN B 1 77 ? 22.578 9.281 -15.438 1 95.88 77 ASN B CA 1
ATOM 2602 C C . ASN B 1 77 ? 23.031 7.855 -15.719 1 95.88 77 ASN B C 1
ATOM 2604 O O . ASN B 1 77 ? 23.891 7.625 -16.578 1 95.88 77 ASN B O 1
ATOM 2608 N N . LEU B 1 78 ? 22.438 6.934 -15.039 1 95 78 LEU B N 1
ATOM 2609 C CA . LEU B 1 78 ? 22.859 5.543 -15.156 1 95 78 LEU B CA 1
ATOM 2610 C C . LEU B 1 78 ? 22.125 4.848 -16.297 1 95 78 LEU B C 1
ATOM 2612 O O . LEU B 1 78 ? 22.734 4.09 -17.062 1 95 78 LEU B O 1
ATOM 2616 N N . ASN B 1 79 ? 20.828 5.047 -16.406 1 95.69 79 ASN B N 1
ATOM 2617 C CA . ASN B 1 79 ? 19.953 4.379 -17.359 1 95.69 79 ASN B CA 1
ATOM 2618 C C . ASN B 1 79 ? 18.719 5.215 -17.672 1 95.69 79 ASN B C 1
ATOM 2620 O O . ASN B 1 79 ? 17.828 5.34 -16.844 1 95.69 79 ASN B O 1
ATOM 2624 N N . LYS B 1 80 ? 18.625 5.691 -18.859 1 93.94 80 LYS B N 1
ATOM 2625 C CA . LYS B 1 80 ? 17.609 6.656 -19.25 1 93.94 80 LYS B CA 1
ATOM 2626 C C . LYS B 1 80 ? 16.219 6.008 -19.281 1 93.94 80 LYS B C 1
ATOM 2628 O O . LYS B 1 80 ? 15.203 6.703 -19.312 1 93.94 80 LYS B O 1
ATOM 2633 N N . THR B 1 81 ? 16.172 4.73 -19.219 1 94.5 81 THR B N 1
ATOM 2634 C CA . THR B 1 81 ? 14.883 4.051 -19.266 1 94.5 81 THR B CA 1
ATOM 2635 C C . THR B 1 81 ? 14.188 4.141 -17.906 1 94.5 81 THR B C 1
ATOM 2637 O O . THR B 1 81 ? 12.984 3.908 -17.797 1 94.5 81 THR B O 1
ATOM 2640 N N . ILE B 1 82 ? 14.961 4.41 -16.891 1 96.69 82 ILE B N 1
ATOM 2641 C CA . ILE B 1 82 ? 14.406 4.508 -15.547 1 96.69 82 ILE B CA 1
ATOM 2642 C C . ILE B 1 82 ? 13.812 5.898 -15.328 1 96.69 82 ILE B C 1
ATOM 2644 O O . ILE B 1 82 ? 14.492 6.91 -15.516 1 96.69 82 ILE B O 1
ATOM 2648 N N . VAL B 1 83 ? 12.633 5.934 -15.008 1 96.06 83 VAL B N 1
ATOM 2649 C CA . VAL B 1 83 ? 11.938 7.191 -14.75 1 96.06 83 VAL B CA 1
ATOM 2650 C C . VAL B 1 83 ? 11.477 7.238 -13.297 1 96.06 83 VAL B C 1
ATOM 2652 O O . VAL B 1 83 ? 10.688 6.398 -12.867 1 96.06 83 VAL B O 1
ATOM 2655 N N . VAL B 1 84 ? 11.938 8.203 -12.578 1 96.88 84 VAL B N 1
ATOM 2656 C CA . VAL B 1 84 ? 11.539 8.406 -11.188 1 96.88 84 VAL B CA 1
ATOM 2657 C C . VAL B 1 84 ? 10.555 9.57 -11.102 1 96.88 84 VAL B C 1
ATOM 2659 O O . VAL B 1 84 ? 10.891 10.703 -11.445 1 96.88 84 VAL B O 1
ATOM 2662 N N . ASP B 1 85 ? 9.375 9.258 -10.711 1 94.75 85 ASP B N 1
ATOM 2663 C CA . ASP B 1 85 ? 8.352 10.273 -10.492 1 94.75 85 ASP B CA 1
ATOM 2664 C C . ASP B 1 85 ? 8.258 10.656 -9.016 1 94.75 85 ASP B C 1
ATOM 2666 O O . ASP B 1 85 ? 7.727 9.898 -8.203 1 94.75 85 ASP B O 1
ATOM 2670 N N . CYS B 1 86 ? 8.656 11.852 -8.727 1 93.5 86 CYS B N 1
ATOM 2671 C CA . CYS B 1 86 ? 8.719 12.273 -7.336 1 93.5 86 CYS B CA 1
ATOM 2672 C C . CYS B 1 86 ? 7.359 12.758 -6.844 1 93.5 86 CYS B C 1
ATOM 2674 O O . CYS B 1 86 ? 7.137 12.867 -5.637 1 93.5 86 CYS B O 1
ATOM 2676 N N . HIS B 1 87 ? 6.516 13.023 -7.758 1 87.31 87 HIS B N 1
ATOM 2677 C CA . HIS B 1 87 ? 5.172 13.43 -7.359 1 87.31 87 HIS B CA 1
ATOM 2678 C C . HIS B 1 87 ? 4.363 12.242 -6.855 1 87.31 87 HIS B C 1
ATOM 2680 O O . HIS B 1 87 ? 3.752 12.305 -5.785 1 87.31 87 HIS B O 1
ATOM 2686 N N . ASP B 1 88 ? 4.484 11.141 -7.508 1 87.44 88 ASP B N 1
ATOM 2687 C CA . ASP B 1 88 ? 3.721 9.945 -7.152 1 87.44 88 ASP B CA 1
ATOM 2688 C C . ASP B 1 88 ? 4.586 8.953 -6.387 1 87.44 88 ASP B C 1
ATOM 2690 O O . ASP B 1 88 ? 4.098 7.914 -5.938 1 87.44 88 ASP B O 1
ATOM 2694 N N . ASN B 1 89 ? 5.836 9.297 -6.16 1 93.06 89 ASN B N 1
ATOM 2695 C CA . ASN B 1 89 ? 6.785 8.406 -5.5 1 93.06 89 ASN B CA 1
ATOM 2696 C C . ASN B 1 89 ? 6.82 7.031 -6.16 1 93.06 89 ASN B C 1
ATOM 2698 O O . ASN B 1 89 ? 6.703 6.008 -5.48 1 93.06 89 ASN B O 1
ATOM 2702 N N . ARG B 1 90 ? 7.016 7.078 -7.473 1 95.5 90 ARG B N 1
ATOM 2703 C CA . ARG B 1 90 ? 7.023 5.848 -8.258 1 95.5 90 ARG B CA 1
ATOM 2704 C C . ARG B 1 90 ? 8.234 5.793 -9.18 1 95.5 90 ARG B C 1
ATOM 2706 O O . ARG B 1 90 ? 8.664 6.82 -9.711 1 95.5 90 ARG B O 1
ATOM 2713 N N . ILE B 1 91 ? 8.703 4.609 -9.383 1 97.31 91 ILE B N 1
ATOM 2714 C CA . ILE B 1 91 ? 9.758 4.336 -10.352 1 97.31 91 ILE B CA 1
ATOM 2715 C C . ILE B 1 91 ? 9.211 3.459 -11.477 1 97.31 91 ILE B C 1
ATOM 2717 O O . ILE B 1 91 ? 8.648 2.393 -11.219 1 97.31 91 ILE B O 1
ATOM 2721 N N . SER B 1 92 ? 9.312 3.906 -12.648 1 96.19 92 SER B N 1
ATOM 2722 C CA . SER B 1 92 ? 8.891 3.154 -13.828 1 96.19 92 SER B CA 1
ATOM 2723 C C . SER B 1 92 ? 10.055 2.947 -14.797 1 96.19 92 SER B C 1
ATOM 2725 O O . SER B 1 92 ? 11.117 3.549 -14.633 1 96.19 92 SER B O 1
ATOM 2727 N N . PHE B 1 93 ? 9.844 2.092 -15.766 1 96.25 93 PHE B N 1
ATOM 2728 C CA . PHE B 1 93 ? 10.945 1.693 -16.625 1 96.25 93 PHE B CA 1
ATOM 2729 C C . PHE B 1 93 ? 10.586 1.905 -18.094 1 96.25 93 PHE B C 1
ATOM 2731 O O . PHE B 1 93 ? 11.141 1.256 -18.984 1 96.25 93 PHE B O 1
ATOM 2738 N N . GLY B 1 94 ? 9.555 2.725 -18.297 1 92.25 94 GLY B N 1
ATOM 2739 C CA . GLY B 1 94 ? 9.133 2.953 -19.672 1 92.25 94 GLY B CA 1
ATOM 2740 C C . GLY B 1 94 ? 8.805 1.673 -20.406 1 92.25 94 GLY B C 1
ATOM 2741 O O . GLY B 1 94 ? 8.164 0.773 -19.859 1 92.25 94 GLY B O 1
ATOM 2742 N N . GLU B 1 95 ? 9.281 1.571 -21.609 1 92.44 95 GLU B N 1
ATOM 2743 C CA . GLU B 1 95 ? 9.008 0.4 -22.438 1 92.44 95 GLU B CA 1
ATOM 2744 C C . GLU B 1 95 ? 9.742 -0.83 -21.906 1 92.44 95 GLU B C 1
ATOM 2746 O O . GLU B 1 95 ? 9.266 -1.955 -22.047 1 92.44 95 GLU B O 1
ATOM 2751 N N . ALA B 1 96 ? 10.836 -0.59 -21.266 1 93.12 96 ALA B N 1
ATOM 2752 C CA . ALA B 1 96 ? 11.656 -1.688 -20.75 1 93.12 96 ALA B CA 1
ATOM 2753 C C . ALA B 1 96 ? 10.938 -2.43 -19.625 1 93.12 96 ALA B C 1
ATOM 2755 O O . ALA B 1 96 ? 11.266 -3.58 -19.328 1 93.12 96 ALA B O 1
ATOM 2756 N N . GLY B 1 97 ? 10.016 -1.757 -19.016 1 94.38 97 GLY B N 1
ATOM 2757 C CA . GLY B 1 97 ? 9.297 -2.363 -17.906 1 94.38 97 GLY B CA 1
ATOM 2758 C C . GLY B 1 97 ? 7.988 -3.002 -18.312 1 94.38 97 GLY B C 1
ATOM 2759 O O . GLY B 1 97 ? 7.172 -3.371 -17.469 1 94.38 97 GLY B O 1
ATOM 2760 N N . ARG B 1 98 ? 7.77 -3.119 -19.594 1 94.19 98 ARG B N 1
ATOM 2761 C CA . ARG B 1 98 ? 6.523 -3.684 -20.109 1 94.19 98 ARG B CA 1
ATOM 2762 C C . ARG B 1 98 ? 6.66 -5.184 -20.344 1 94.19 98 ARG B C 1
ATOM 2764 O O . ARG B 1 98 ? 7.73 -5.668 -20.719 1 94.19 98 ARG B O 1
ATOM 2771 N N . PHE B 1 99 ? 5.586 -5.812 -20.109 1 94.25 99 PHE B N 1
ATOM 2772 C CA . PHE B 1 99 ? 5.523 -7.25 -20.344 1 94.25 99 PHE B CA 1
ATOM 2773 C C . PHE B 1 99 ? 4.855 -7.551 -21.672 1 94.25 99 PHE B C 1
ATOM 2775 O O . PHE B 1 99 ? 3.965 -6.816 -22.109 1 94.25 99 PHE B O 1
ATOM 2782 N N . ASP B 1 100 ? 5.297 -8.656 -22.312 1 92.56 100 ASP B N 1
ATOM 2783 C CA . ASP B 1 100 ? 4.562 -9.164 -23.469 1 92.56 100 ASP B CA 1
ATOM 2784 C C . ASP B 1 100 ? 3.211 -9.734 -23.047 1 92.56 100 ASP B C 1
ATOM 2786 O O . ASP B 1 100 ? 2.957 -9.938 -21.859 1 92.56 100 ASP B O 1
ATOM 2790 N N . HIS B 1 101 ? 2.402 -9.953 -24.016 1 91.19 101 HIS B N 1
ATOM 2791 C CA . HIS B 1 101 ? 1.083 -10.508 -23.75 1 91.19 101 HIS B CA 1
ATOM 2792 C C . HIS B 1 101 ? 1.192 -11.867 -23.047 1 91.19 101 HIS B C 1
ATOM 2794 O O . HIS B 1 101 ? 1.962 -12.727 -23.484 1 91.19 101 HIS B O 1
ATOM 2800 N N . ASN B 1 102 ? 0.488 -12.047 -21.953 1 91.19 102 ASN B N 1
ATOM 2801 C CA . ASN B 1 102 ? 0.379 -13.289 -21.188 1 91.19 102 ASN B CA 1
ATOM 2802 C C . ASN B 1 102 ? 1.734 -13.734 -20.656 1 91.19 102 ASN B C 1
ATOM 2804 O O . ASN B 1 102 ? 1.984 -14.93 -20.516 1 91.19 102 ASN B O 1
ATOM 2808 N N . ARG B 1 103 ? 2.617 -12.75 -20.453 1 93.06 103 ARG B N 1
ATOM 2809 C CA . ARG B 1 103 ? 3.939 -13.047 -19.922 1 93.06 103 ARG B CA 1
ATOM 2810 C C . ARG B 1 103 ? 4.199 -12.266 -18.641 1 93.06 103 ARG B C 1
ATOM 2812 O O . ARG B 1 103 ? 3.609 -11.203 -18.422 1 93.06 103 ARG B O 1
ATOM 2819 N N . PHE B 1 104 ? 5.07 -12.82 -17.812 1 95.06 104 PHE B N 1
ATOM 2820 C CA . PHE B 1 104 ? 5.348 -12.141 -16.547 1 95.06 104 PHE B CA 1
ATOM 2821 C C . PHE B 1 104 ? 6.844 -11.914 -16.375 1 95.06 104 PHE B C 1
ATOM 2823 O O . PHE B 1 104 ? 7.293 -11.484 -15.312 1 95.06 104 PHE B O 1
ATOM 2830 N N . PHE B 1 105 ? 7.691 -12.18 -17.375 1 94 105 PHE B N 1
ATOM 2831 C CA . PHE B 1 105 ? 9.125 -11.914 -17.281 1 94 105 PHE B CA 1
ATOM 2832 C C . PHE B 1 105 ? 9.508 -10.719 -18.156 1 94 105 PHE B C 1
ATOM 2834 O O . PHE B 1 105 ? 8.953 -10.531 -19.234 1 94 105 PHE B O 1
ATOM 2841 N N . LEU B 1 106 ? 10.422 -9.961 -17.703 1 94.06 106 LEU B N 1
ATOM 2842 C CA . LEU B 1 106 ? 10.883 -8.797 -18.453 1 94.06 106 LEU B CA 1
ATOM 2843 C C . LEU B 1 106 ? 11.945 -9.203 -19.484 1 94.06 106 LEU B C 1
ATOM 2845 O O . LEU B 1 106 ? 12.656 -10.195 -19.281 1 94.06 106 LEU B O 1
ATOM 2849 N N . ASN B 1 107 ? 12.031 -8.398 -20.516 1 92.88 107 ASN B N 1
ATOM 2850 C CA . ASN B 1 107 ? 13.102 -8.609 -21.484 1 92.88 107 ASN B CA 1
ATOM 2851 C C . ASN B 1 107 ? 14.453 -8.156 -20.922 1 92.88 107 ASN B C 1
ATOM 2853 O O . ASN B 1 107 ? 14.547 -7.75 -19.766 1 92.88 107 ASN B O 1
ATOM 2857 N N . ALA B 1 108 ? 15.5 -8.258 -21.719 1 93.38 108 ALA B N 1
ATOM 2858 C CA . ALA B 1 108 ? 16.859 -7.98 -21.266 1 93.38 108 ALA B CA 1
ATOM 2859 C C . ALA B 1 108 ? 17 -6.531 -20.812 1 93.38 108 ALA B C 1
ATOM 2861 O O . ALA B 1 108 ? 17.688 -6.254 -19.812 1 93.38 108 ALA B O 1
ATOM 2862 N N . GLU B 1 109 ? 16.344 -5.641 -21.516 1 95 109 GLU B N 1
ATOM 2863 C CA . GLU B 1 109 ? 16.406 -4.23 -21.141 1 95 109 GLU B CA 1
ATOM 2864 C C . GLU B 1 109 ? 15.75 -3.98 -19.797 1 95 109 GLU B C 1
ATOM 2866 O O . GLU B 1 109 ? 16.266 -3.201 -18.984 1 95 109 GLU B O 1
ATOM 2871 N N . GLY B 1 110 ? 14.641 -4.59 -19.578 1 95.12 110 GLY B N 1
ATOM 2872 C CA . GLY B 1 110 ? 13.977 -4.477 -18.297 1 95.12 110 GLY B CA 1
ATOM 2873 C C . GLY B 1 110 ? 14.789 -5.047 -17.156 1 95.12 110 GLY B C 1
ATOM 2874 O O . GLY B 1 110 ? 14.844 -4.461 -16.062 1 95.12 110 GLY B O 1
ATOM 2875 N N . GLN B 1 111 ? 15.422 -6.156 -17.406 1 94.06 111 GLN B N 1
ATOM 2876 C CA . GLN B 1 111 ? 16.266 -6.766 -16.391 1 94.06 111 GLN B CA 1
ATOM 2877 C C . GLN B 1 111 ? 17.453 -5.871 -16.047 1 94.06 111 GLN B C 1
ATOM 2879 O O . GLN B 1 111 ? 17.828 -5.734 -14.875 1 94.06 111 GLN B O 1
ATOM 2884 N N . LYS B 1 112 ? 18.016 -5.277 -17.031 1 94.12 112 LYS B N 1
ATOM 2885 C CA . LYS B 1 112 ? 19.125 -4.352 -16.812 1 94.12 112 LYS B CA 1
ATOM 2886 C C . LYS B 1 112 ? 18.672 -3.139 -16 1 94.12 112 LYS B C 1
ATOM 2888 O O . LYS B 1 112 ? 19.391 -2.676 -15.109 1 94.12 112 LYS B O 1
ATOM 2893 N N . ALA B 1 113 ? 17.516 -2.668 -16.344 1 95.31 113 ALA B N 1
ATOM 2894 C CA . ALA B 1 113 ? 16.984 -1.534 -15.602 1 95.31 113 ALA B CA 1
ATOM 2895 C C . ALA B 1 113 ? 16.812 -1.88 -14.125 1 95.31 113 ALA B C 1
ATOM 2897 O O . ALA B 1 113 ? 17.141 -1.07 -13.25 1 95.31 113 ALA B O 1
ATOM 2898 N N . LEU B 1 114 ? 16.328 -3.049 -13.852 1 94.38 114 LEU B N 1
ATOM 2899 C CA . LEU B 1 114 ? 16.172 -3.512 -12.477 1 94.38 114 LEU B CA 1
ATOM 2900 C C . LEU B 1 114 ? 17.531 -3.621 -11.789 1 94.38 114 LEU B C 1
ATOM 2902 O O . LEU B 1 114 ? 17.688 -3.203 -10.641 1 94.38 114 LEU B O 1
ATOM 2906 N N . GLN B 1 115 ? 18.438 -4.133 -12.469 1 92.12 115 GLN B N 1
ATOM 2907 C CA . GLN B 1 115 ? 19.797 -4.27 -11.953 1 92.12 115 GLN B CA 1
ATOM 2908 C C . GLN B 1 115 ? 20.375 -2.914 -11.578 1 92.12 115 GLN B C 1
ATOM 2910 O O . GLN B 1 115 ? 21.141 -2.805 -10.609 1 92.12 115 GLN B O 1
ATOM 2915 N N . ASP B 1 116 ? 20.047 -1.944 -12.344 1 94.62 116 ASP B N 1
ATOM 2916 C CA . ASP B 1 116 ? 20.609 -0.61 -12.148 1 94.62 116 ASP B CA 1
ATOM 2917 C C . ASP B 1 116 ? 19.875 0.128 -11.023 1 94.62 116 ASP B C 1
ATOM 2919 O O . ASP B 1 116 ? 20.5 0.827 -10.227 1 94.62 116 ASP B O 1
ATOM 2923 N N . VAL B 1 117 ? 18.594 -0.081 -10.906 1 94.88 117 VAL B N 1
ATOM 2924 C CA . VAL B 1 117 ? 17.797 0.771 -10.031 1 94.88 117 VAL B CA 1
ATOM 2925 C C . VAL B 1 117 ? 17.875 0.253 -8.594 1 94.88 117 VAL B C 1
ATOM 2927 O O . VAL B 1 117 ? 17.812 1.033 -7.645 1 94.88 117 VAL B O 1
ATOM 2930 N N . VAL B 1 118 ? 18.016 -1.005 -8.398 1 94.12 118 VAL B N 1
ATOM 2931 C CA . VAL B 1 118 ? 17.891 -1.608 -7.078 1 94.12 118 VAL B CA 1
ATOM 2932 C C . VAL B 1 118 ? 18.984 -1.074 -6.156 1 94.12 118 VAL B C 1
ATOM 2934 O O . VAL B 1 118 ? 18.703 -0.596 -5.055 1 94.12 118 VAL B O 1
ATOM 2937 N N . PRO B 1 119 ? 20.266 -1.022 -6.625 1 94.06 119 PRO B N 1
ATOM 2938 C CA . PRO B 1 119 ? 21.297 -0.446 -5.754 1 94.06 119 PRO B CA 1
ATOM 2939 C C . PRO B 1 119 ? 21.031 1.022 -5.426 1 94.06 119 PRO B C 1
ATOM 2941 O O . PRO B 1 119 ? 21.344 1.478 -4.32 1 94.06 119 PRO B O 1
ATOM 2944 N N . LEU B 1 120 ? 20.469 1.741 -6.367 1 95.56 120 LEU B N 1
ATOM 2945 C CA . LEU B 1 120 ? 20.172 3.152 -6.145 1 95.56 120 LEU B CA 1
ATOM 2946 C C . LEU B 1 120 ? 19.125 3.318 -5.047 1 95.56 120 LEU B C 1
ATOM 2948 O O . LEU B 1 120 ? 19.25 4.195 -4.188 1 95.56 120 LEU B O 1
ATOM 2952 N N . VAL B 1 121 ? 18.172 2.484 -5.09 1 96.62 121 VAL B N 1
ATOM 2953 C CA . VAL B 1 121 ? 17.078 2.553 -4.113 1 96.62 121 VAL B CA 1
ATOM 2954 C C . VAL B 1 121 ? 17.609 2.158 -2.732 1 96.62 121 VAL B C 1
ATOM 2956 O O . VAL B 1 121 ? 17.25 2.777 -1.727 1 96.62 121 VAL B O 1
ATOM 2959 N N . LEU B 1 122 ? 18.406 1.165 -2.688 1 96.31 122 LEU B N 1
ATOM 2960 C CA . LEU B 1 122 ? 18.984 0.728 -1.419 1 96.31 122 LEU B CA 1
ATOM 2961 C C . LEU B 1 122 ? 19.875 1.813 -0.821 1 96.31 122 LEU B C 1
ATOM 2963 O O . LEU B 1 122 ? 19.844 2.049 0.389 1 96.31 122 LEU B O 1
ATOM 2967 N N . GLU B 1 123 ? 20.609 2.482 -1.646 1 95.62 123 GLU B N 1
ATOM 2968 C CA . GLU B 1 123 ? 21.438 3.596 -1.193 1 95.62 123 GLU B CA 1
ATOM 2969 C C . GLU B 1 123 ? 20.578 4.742 -0.666 1 95.62 123 GLU B C 1
ATOM 2971 O O . GLU B 1 123 ? 20.906 5.359 0.349 1 95.62 123 GLU B O 1
ATOM 2976 N N . ALA B 1 124 ? 19.547 5.004 -1.372 1 96.31 124 ALA B N 1
ATOM 2977 C CA . ALA B 1 124 ? 18.625 6.047 -0.928 1 96.31 124 ALA B CA 1
ATOM 2978 C C . ALA B 1 124 ? 18.047 5.711 0.44 1 96.31 124 ALA B C 1
ATOM 2980 O O . ALA B 1 124 ? 17.922 6.586 1.304 1 96.31 124 ALA B O 1
ATOM 2981 N N . ALA B 1 125 ? 17.672 4.488 0.642 1 95.62 125 ALA B N 1
ATOM 2982 C CA . ALA B 1 125 ? 17.125 4.039 1.914 1 95.62 125 ALA B CA 1
ATOM 2983 C C . ALA B 1 125 ? 18.141 4.176 3.039 1 95.62 125 ALA B C 1
ATOM 2985 O O . ALA B 1 125 ? 17.781 4.418 4.191 1 95.62 125 ALA B O 1
ATOM 2986 N N . GLU B 1 126 ? 19.391 4.102 2.699 1 95.44 126 GLU B N 1
ATOM 2987 C CA . GLU B 1 126 ? 20.453 4.137 3.699 1 95.44 126 GLU B CA 1
ATOM 2988 C C . GLU B 1 126 ? 20.922 5.566 3.943 1 95.44 126 GLU B C 1
ATOM 2990 O O . GLU B 1 126 ? 21.703 5.816 4.863 1 95.44 126 GLU B O 1
ATOM 2995 N N . SER B 1 127 ? 20.531 6.441 3.152 1 96.12 127 SER B N 1
ATOM 2996 C CA . SER B 1 127 ? 20.906 7.836 3.367 1 96.12 127 SER B CA 1
ATOM 2997 C C . SER B 1 127 ? 20.312 8.367 4.668 1 96.12 127 SER B C 1
ATOM 2999 O O . SER B 1 127 ? 19.469 7.711 5.293 1 96.12 127 SER B O 1
ATOM 3001 N N . GLU B 1 128 ? 20.734 9.547 5.062 1 95.06 128 GLU B N 1
ATOM 3002 C CA . GLU B 1 128 ? 20.219 10.156 6.289 1 95.06 128 GLU B CA 1
ATOM 3003 C C . GLU B 1 128 ? 18.719 10.375 6.211 1 95.06 128 GLU B C 1
ATOM 3005 O O . GLU B 1 128 ? 17.984 10.047 7.152 1 95.06 128 GLU B O 1
ATOM 3010 N N . GLU B 1 129 ? 18.25 10.891 5.066 1 95.38 129 GLU B N 1
ATOM 3011 C CA . GLU B 1 129 ? 16.828 11.102 4.855 1 95.38 129 GLU B CA 1
ATOM 3012 C C . GLU B 1 129 ? 16.078 9.773 4.762 1 95.38 129 GLU B C 1
ATOM 3014 O O . GLU B 1 129 ? 14.969 9.641 5.277 1 95.38 129 GLU B O 1
ATOM 3019 N N . GLY B 1 130 ? 16.703 8.812 4.105 1 95.56 130 GLY B N 1
ATOM 3020 C CA . GLY B 1 130 ? 16.078 7.504 3.932 1 95.56 130 GLY B CA 1
ATOM 3021 C C . GLY B 1 130 ? 15.859 6.773 5.242 1 95.56 130 GLY B C 1
ATOM 3022 O O . GLY B 1 130 ? 14.773 6.23 5.477 1 95.56 130 GLY B O 1
ATOM 3023 N N . LYS B 1 131 ? 16.797 6.82 6.098 1 93.88 131 LYS B N 1
ATOM 3024 C CA . LYS B 1 131 ? 16.688 6.156 7.395 1 93.88 131 LYS B CA 1
ATOM 3025 C C . LYS B 1 131 ? 15.555 6.754 8.227 1 93.88 131 LYS B C 1
ATOM 3027 O O . LYS B 1 131 ? 14.938 6.059 9.031 1 93.88 131 LYS B O 1
ATOM 3032 N N . LYS B 1 132 ? 15.312 7.945 7.938 1 92.38 132 LYS B N 1
ATOM 3033 C CA . LYS B 1 132 ? 14.289 8.641 8.719 1 92.38 132 LYS B CA 1
ATOM 3034 C C . LYS B 1 132 ? 12.898 8.383 8.148 1 92.38 132 LYS B C 1
ATOM 3036 O O . LYS B 1 132 ? 11.938 8.203 8.906 1 92.38 132 LYS B O 1
ATOM 3041 N N . TRP B 1 133 ? 12.852 8.297 6.812 1 93.88 133 TRP B N 1
ATOM 3042 C CA . TRP B 1 133 ? 11.5 8.422 6.262 1 93.88 133 TRP B CA 1
ATOM 3043 C C . TRP B 1 133 ? 11.172 7.234 5.359 1 93.88 133 TRP B C 1
ATOM 3045 O O . TRP B 1 133 ? 10.008 7 5.035 1 93.88 133 TRP B O 1
ATOM 3055 N N . PHE B 1 134 ? 12.156 6.527 4.82 1 94.06 134 PHE B N 1
ATOM 3056 C CA . PHE B 1 134 ? 11.906 5.465 3.852 1 94.06 134 PHE B CA 1
ATOM 3057 C C . PHE B 1 134 ? 11.336 4.227 4.539 1 94.06 134 PHE B C 1
ATOM 3059 O O . PHE B 1 134 ? 12.016 3.6 5.355 1 94.06 134 PHE B O 1
ATOM 3066 N N . LYS B 1 135 ? 10.156 3.902 4.199 1 91.38 135 LYS B N 1
ATOM 3067 C CA . LYS B 1 135 ? 9.469 2.797 4.852 1 91.38 135 LYS B CA 1
ATOM 3068 C C . LYS B 1 135 ? 9.625 1.503 4.059 1 91.38 135 LYS B C 1
ATOM 3070 O O . LYS B 1 135 ? 10.078 0.49 4.594 1 91.38 135 LYS B O 1
ATOM 3075 N N . GLN B 1 136 ? 9.195 1.524 2.775 1 92.62 136 GLN B N 1
ATOM 3076 C CA . GLN B 1 136 ? 9.242 0.319 1.954 1 92.62 136 GLN B CA 1
ATOM 3077 C C . GLN B 1 136 ? 9.047 0.65 0.478 1 92.62 136 GLN B C 1
ATOM 3079 O O . GLN B 1 136 ? 8.695 1.779 0.131 1 92.62 136 GLN B O 1
ATOM 3084 N N . ILE B 1 137 ? 9.336 -0.377 -0.324 1 94.81 137 ILE B N 1
ATOM 3085 C CA . ILE B 1 137 ? 9.094 -0.332 -1.762 1 94.81 137 ILE B CA 1
ATOM 3086 C C . ILE B 1 137 ? 8.117 -1.436 -2.154 1 94.81 137 ILE B C 1
ATOM 3088 O O . ILE B 1 137 ? 8.32 -2.605 -1.821 1 94.81 137 ILE B O 1
ATOM 3092 N N . VAL B 1 138 ? 7.105 -1.068 -2.807 1 93.38 138 VAL B N 1
ATOM 3093 C CA . VAL B 1 138 ? 6.129 -2.055 -3.254 1 93.38 138 VAL B CA 1
ATOM 3094 C C . VAL B 1 138 ? 6.262 -2.266 -4.762 1 93.38 138 VAL B C 1
ATOM 3096 O O . VAL B 1 138 ? 6.086 -1.327 -5.543 1 93.38 138 VAL B O 1
ATOM 3099 N N . ILE B 1 139 ? 6.578 -3.504 -5.109 1 96.12 139 ILE B N 1
ATOM 3100 C CA . ILE B 1 139 ? 6.559 -3.877 -6.52 1 96.12 139 ILE B CA 1
ATOM 3101 C C . ILE B 1 139 ? 5.117 -4.102 -6.973 1 96.12 139 ILE B C 1
ATOM 3103 O O . ILE B 1 139 ? 4.41 -4.949 -6.418 1 96.12 139 ILE B O 1
ATOM 3107 N N . GLU B 1 140 ? 4.715 -3.406 -7.934 1 94.38 140 GLU B N 1
ATOM 3108 C CA . GLU B 1 140 ? 3.342 -3.52 -8.414 1 94.38 140 GLU B CA 1
ATOM 3109 C C . GLU B 1 140 ? 3.305 -3.941 -9.883 1 94.38 140 GLU B C 1
ATOM 3111 O O . GLU B 1 140 ? 3.863 -3.26 -10.742 1 94.38 140 GLU B O 1
ATOM 3116 N N . GLY B 1 141 ? 2.688 -5.043 -10.102 1 94.31 141 GLY B N 1
ATOM 3117 C CA . GLY B 1 141 ? 2.432 -5.473 -11.469 1 94.31 141 GLY B CA 1
ATOM 3118 C C . GLY B 1 141 ? 1.076 -5.035 -11.984 1 94.31 141 GLY B C 1
ATOM 3119 O O . GLY B 1 141 ? 0.082 -5.082 -11.258 1 94.31 141 GLY B O 1
ATOM 3120 N N . PHE B 1 142 ? 1.094 -4.66 -13.234 1 93.12 142 PHE B N 1
ATOM 3121 C CA . PHE B 1 142 ? -0.137 -4.207 -13.875 1 93.12 142 PHE B CA 1
ATOM 3122 C C . PHE B 1 142 ? -0.424 -5.023 -15.133 1 93.12 142 PHE B C 1
ATOM 3124 O O . PHE B 1 142 ? 0.481 -5.637 -15.695 1 93.12 142 PHE B O 1
ATOM 3131 N N . THR B 1 143 ? -1.625 -5.035 -15.461 1 92 143 THR B N 1
ATOM 3132 C CA . THR B 1 143 ? -2.072 -5.723 -16.672 1 92 143 THR B CA 1
ATOM 3133 C C . THR B 1 143 ? -2.98 -4.82 -17.5 1 92 143 THR B C 1
ATOM 3135 O O . THR B 1 143 ? -3.455 -3.791 -17.016 1 92 143 THR B O 1
ATOM 3138 N N . ASP B 1 144 ? -3.135 -5.18 -18.734 1 89.56 144 ASP B N 1
ATOM 3139 C CA . ASP B 1 144 ? -4.199 -4.543 -19.5 1 89.56 144 ASP B CA 1
ATOM 3140 C C . ASP B 1 144 ? -5.566 -5.117 -19.141 1 89.56 144 ASP B C 1
ATOM 3142 O O . ASP B 1 144 ? -5.688 -5.855 -18.156 1 89.56 144 ASP B O 1
ATOM 3146 N N . THR B 1 145 ? -6.602 -4.766 -19.906 1 86.25 145 THR B N 1
ATOM 3147 C CA . THR B 1 145 ? -7.945 -5.164 -19.5 1 86.25 145 THR B CA 1
ATOM 3148 C C . THR B 1 145 ? -8.445 -6.328 -20.359 1 86.25 145 THR B C 1
ATOM 3150 O O . THR B 1 145 ? -9.641 -6.613 -20.391 1 86.25 145 THR B O 1
ATOM 3153 N N . ASP B 1 146 ? -7.469 -6.934 -21.078 1 87.38 146 ASP B N 1
ATOM 3154 C CA . ASP B 1 146 ? -7.848 -8.117 -21.844 1 87.38 146 ASP B CA 1
ATOM 3155 C C . ASP B 1 146 ? -7.988 -9.336 -20.938 1 87.38 146 ASP B C 1
ATOM 3157 O O . ASP B 1 146 ? -7.156 -9.555 -20.062 1 87.38 146 ASP B O 1
ATOM 3161 N N . GLY B 1 147 ? -9.062 -10.055 -21.078 1 87.88 147 GLY B N 1
ATOM 3162 C CA . GLY B 1 147 ? -9.281 -11.242 -20.266 1 87.88 147 GLY B CA 1
ATOM 3163 C C . GLY B 1 147 ? -10.133 -10.977 -19.047 1 87.88 147 GLY B C 1
ATOM 3164 O O . GLY B 1 147 ? -10.742 -9.914 -18.922 1 87.88 147 GLY B O 1
ATOM 3165 N N . SER B 1 148 ? -10.203 -12 -18.219 1 91.06 148 SER B N 1
ATOM 3166 C CA . SER B 1 148 ? -11.023 -11.875 -17.031 1 91.06 148 SER B CA 1
ATOM 3167 C C . SER B 1 148 ? -10.266 -11.164 -15.906 1 91.06 148 SER B C 1
ATOM 3169 O O . SER B 1 148 ? -9.039 -11.047 -15.961 1 91.06 148 SER B O 1
ATOM 3171 N N . TYR B 1 149 ? -10.984 -10.711 -15.016 1 92.56 149 TYR B N 1
ATOM 3172 C CA . TYR B 1 149 ? -10.391 -9.992 -13.891 1 92.56 149 TYR B CA 1
ATOM 3173 C C . TYR B 1 149 ? -9.445 -10.891 -13.102 1 92.56 149 TYR B C 1
ATOM 3175 O O . TYR B 1 149 ? -8.32 -10.492 -12.789 1 92.56 149 TYR B O 1
ATOM 3183 N N . LEU B 1 150 ? -9.867 -12.078 -12.766 1 93.75 150 LEU B N 1
ATOM 3184 C CA . LEU B 1 150 ? -9.062 -12.953 -11.922 1 93.75 150 LEU B CA 1
ATOM 3185 C C . LEU B 1 150 ? -7.828 -13.438 -12.672 1 93.75 150 LEU B C 1
ATOM 3187 O O . LEU B 1 150 ? -6.77 -13.641 -12.062 1 93.75 150 LEU B O 1
ATOM 3191 N N . TYR B 1 151 ? -7.961 -13.641 -13.984 1 93.25 151 TYR B N 1
ATOM 3192 C CA . TYR B 1 151 ? -6.781 -13.984 -14.766 1 93.25 151 TYR B CA 1
ATOM 3193 C C . TYR B 1 151 ? -5.738 -12.875 -14.703 1 93.25 151 TYR B C 1
ATOM 3195 O O . TYR B 1 151 ? -4.559 -13.133 -14.461 1 93.25 151 TYR B O 1
ATOM 3203 N N . ASN B 1 152 ? -6.195 -11.664 -14.891 1 92.81 152 ASN B N 1
ATOM 3204 C CA . ASN B 1 152 ? -5.277 -10.531 -14.898 1 92.81 152 ASN B CA 1
ATOM 3205 C C . ASN B 1 152 ? -4.711 -10.258 -13.508 1 92.81 152 ASN B C 1
ATOM 3207 O O . ASN B 1 152 ? -3.564 -9.828 -13.367 1 92.81 152 ASN B O 1
ATOM 3211 N N . LEU B 1 153 ? -5.508 -10.492 -12.461 1 94.5 153 LEU B N 1
ATOM 3212 C CA . LEU B 1 153 ? -4.977 -10.383 -11.109 1 94.5 153 LEU B CA 1
ATOM 3213 C C . LEU B 1 153 ? -3.84 -11.375 -10.891 1 94.5 153 LEU B C 1
ATOM 3215 O O . LEU B 1 153 ? -2.777 -11.008 -10.383 1 94.5 153 LEU B O 1
ATOM 3219 N N . HIS B 1 154 ? -4.059 -12.617 -11.297 1 94.81 154 HIS B N 1
ATOM 3220 C CA . HIS B 1 154 ? -3.047 -13.664 -11.188 1 94.81 154 HIS B CA 1
ATOM 3221 C C . HIS B 1 154 ? -1.768 -13.266 -11.922 1 94.81 154 HIS B C 1
ATOM 3223 O O . HIS B 1 154 ? -0.673 -13.359 -11.359 1 94.81 154 HIS B O 1
ATOM 3229 N N . LEU B 1 155 ? -1.983 -12.812 -13.102 1 94.75 155 LEU B N 1
ATOM 3230 C CA . LEU B 1 155 ? -0.851 -12.414 -13.938 1 94.75 155 LEU B CA 1
ATOM 3231 C C . LEU B 1 155 ? -0.1 -11.242 -13.305 1 94.75 155 LEU B C 1
ATOM 3233 O O . LEU B 1 155 ? 1.133 -11.227 -13.289 1 94.75 155 LEU B O 1
ATOM 3237 N N . SER B 1 156 ? -0.798 -10.242 -12.812 1 95.56 156 SER B N 1
ATOM 3238 C CA . SER B 1 156 ? -0.175 -9.094 -12.172 1 95.56 156 SER B CA 1
ATOM 3239 C C . SER B 1 156 ? 0.649 -9.508 -10.9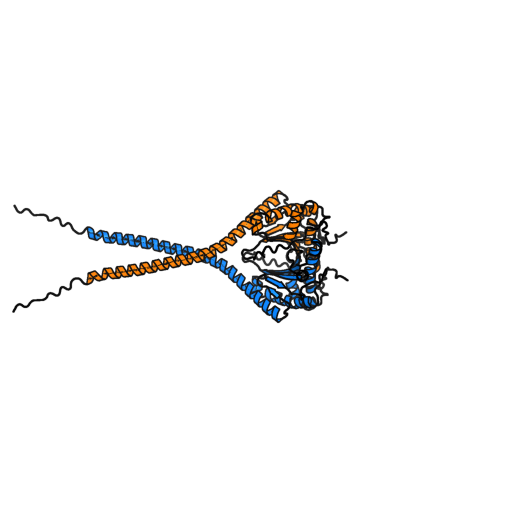61 1 95.56 156 SER B C 1
ATOM 3241 O O . SER B 1 156 ? 1.74 -8.984 -10.727 1 95.56 156 SER B O 1
ATOM 3243 N N . LEU B 1 157 ? 0.13 -10.438 -10.18 1 96.44 157 LEU B N 1
ATOM 3244 C CA . LEU B 1 157 ? 0.854 -10.953 -9.016 1 96.44 157 LEU B CA 1
ATOM 3245 C C . LEU B 1 157 ? 2.1 -11.719 -9.453 1 96.44 157 LEU B C 1
ATOM 3247 O O . LEU B 1 157 ? 3.16 -11.594 -8.836 1 96.44 157 LEU B O 1
ATOM 3251 N N . GLN B 1 158 ? 2.002 -12.484 -10.523 1 95.88 158 GLN B N 1
ATOM 3252 C CA . GLN B 1 158 ? 3.164 -13.188 -11.055 1 95.88 158 GLN B CA 1
ATOM 3253 C C . GLN B 1 158 ? 4.246 -12.211 -11.5 1 95.88 158 GLN B C 1
ATOM 3255 O O . GLN B 1 158 ? 5.438 -12.453 -11.289 1 95.88 158 GLN B O 1
ATOM 3260 N N . ARG B 1 159 ? 3.803 -11.156 -12.086 1 95.25 159 ARG B N 1
ATOM 3261 C CA . ARG B 1 159 ? 4.746 -10.18 -12.609 1 95.25 159 ARG B CA 1
ATOM 3262 C C . ARG B 1 159 ? 5.527 -9.508 -11.477 1 95.25 159 ARG B C 1
ATOM 3264 O O . ARG B 1 159 ? 6.742 -9.328 -11.578 1 95.25 159 ARG B O 1
ATOM 3271 N N . SER B 1 160 ? 4.836 -9.148 -10.414 1 96.25 160 SER B N 1
ATOM 3272 C CA . SER B 1 160 ? 5.539 -8.578 -9.273 1 96.25 160 SER B CA 1
ATOM 3273 C C . SER B 1 160 ? 6.422 -9.609 -8.586 1 96.25 160 SER B C 1
ATOM 3275 O O . SER B 1 160 ? 7.527 -9.297 -8.141 1 96.25 160 SER B O 1
ATOM 3277 N N . GLU B 1 161 ? 5.965 -10.828 -8.5 1 96.19 161 GLU B N 1
ATOM 3278 C CA . GLU B 1 161 ? 6.758 -11.891 -7.898 1 96.19 161 GLU B CA 1
ATOM 3279 C C . GLU B 1 161 ? 8.016 -12.172 -8.711 1 96.19 161 GLU B C 1
ATOM 3281 O O . GLU B 1 161 ? 9.086 -12.414 -8.148 1 96.19 161 GLU B O 1
ATOM 3286 N N . TRP B 1 162 ? 7.871 -12.164 -10.008 1 96.19 162 TRP B N 1
ATOM 3287 C CA . TRP B 1 162 ? 9.016 -12.438 -10.875 1 96.19 162 TRP B CA 1
ATOM 3288 C C . TRP B 1 162 ? 10.133 -11.43 -10.633 1 96.19 162 TRP B C 1
ATOM 3290 O O . TRP B 1 162 ? 11.312 -11.789 -10.672 1 96.19 162 TRP B O 1
ATOM 3300 N N . VAL B 1 163 ? 9.711 -10.203 -10.406 1 96.06 163 VAL B N 1
ATOM 3301 C CA . VAL B 1 163 ? 10.719 -9.188 -10.117 1 96.06 163 VAL B CA 1
ATOM 3302 C C . VAL B 1 163 ? 11.508 -9.586 -8.867 1 96.06 163 VAL B C 1
ATOM 3304 O O . VAL B 1 163 ? 12.742 -9.547 -8.875 1 96.06 163 VAL B O 1
ATOM 3307 N N . MET B 1 164 ? 10.852 -9.984 -7.848 1 95 164 MET B N 1
ATOM 3308 C CA . MET B 1 164 ? 11.531 -10.422 -6.633 1 95 164 MET B CA 1
ATOM 3309 C C . MET B 1 164 ? 12.406 -11.641 -6.91 1 95 164 MET B C 1
ATOM 3311 O O . MET B 1 164 ? 13.531 -11.719 -6.426 1 95 164 MET B O 1
ATOM 3315 N N . CYS B 1 165 ? 11.922 -12.523 -7.719 1 94.94 165 CYS B N 1
ATOM 3316 C CA . CYS B 1 165 ? 12.688 -13.703 -8.102 1 94.94 165 CYS B CA 1
ATOM 3317 C C . CYS B 1 165 ? 13.984 -13.312 -8.805 1 94.94 165 CYS B C 1
ATOM 3319 O O . CYS B 1 165 ? 15.047 -13.852 -8.508 1 94.94 165 CYS B O 1
ATOM 3321 N N . SER B 1 166 ? 13.828 -12.383 -9.664 1 94.38 166 SER B N 1
ATOM 3322 C CA . SER B 1 166 ? 15 -11.953 -10.422 1 94.38 166 SER B CA 1
ATOM 3323 C C . SER B 1 166 ? 16.078 -11.398 -9.5 1 94.38 166 SER B C 1
ATOM 3325 O O . SER B 1 166 ? 17.266 -11.516 -9.789 1 94.38 166 SER B O 1
ATOM 3327 N N . LEU B 1 167 ? 15.68 -10.922 -8.359 1 93.31 167 LEU B N 1
ATOM 3328 C CA . LEU B 1 167 ? 16.609 -10.258 -7.445 1 93.31 167 LEU B CA 1
ATOM 3329 C C . LEU B 1 167 ? 17.172 -11.25 -6.434 1 93.31 167 LEU B C 1
ATOM 3331 O O . LEU B 1 167 ? 18.281 -11.07 -5.938 1 93.31 167 LEU B O 1
ATOM 3335 N N . LEU B 1 168 ? 16.422 -12.352 -6.184 1 93.44 168 LEU B N 1
ATOM 3336 C CA . LEU B 1 168 ? 16.812 -13.125 -5.016 1 93.44 168 LEU B CA 1
ATOM 3337 C C . LEU B 1 168 ? 17.047 -14.586 -5.391 1 93.44 168 LEU B C 1
ATOM 3339 O O . LEU B 1 168 ? 17.641 -15.344 -4.617 1 93.44 168 LEU B O 1
ATOM 3343 N N . ASP B 1 169 ? 16.5 -15.016 -6.52 1 93.81 169 ASP B N 1
ATOM 3344 C CA . ASP B 1 169 ? 16.734 -16.391 -6.945 1 93.81 169 ASP B CA 1
ATOM 3345 C C . ASP B 1 169 ? 18.203 -16.656 -7.211 1 93.81 169 ASP B C 1
ATOM 3347 O O . ASP B 1 169 ? 18.844 -15.938 -7.984 1 93.81 169 ASP B O 1
ATOM 3351 N N . SER B 1 170 ? 18.688 -17.719 -6.637 1 91.25 170 SER B N 1
ATOM 3352 C CA . SER B 1 170 ? 20.109 -18.031 -6.73 1 91.25 170 SER B CA 1
ATOM 3353 C C . SER B 1 170 ? 20.516 -18.359 -8.164 1 91.25 170 SER B C 1
ATOM 3355 O O . SER B 1 170 ? 21.688 -18.281 -8.523 1 91.25 170 SER B O 1
ATOM 3357 N N . ARG B 1 171 ? 19.578 -18.703 -8.961 1 90.25 171 ARG B N 1
ATOM 3358 C CA . ARG B 1 171 ? 19.859 -19.078 -10.344 1 90.25 171 ARG B CA 1
ATOM 3359 C C . ARG B 1 171 ? 19.797 -17.859 -11.266 1 90.25 171 ARG B C 1
ATOM 3361 O O . ARG B 1 171 ? 20.188 -17.938 -12.43 1 90.25 171 ARG B O 1
ATOM 3368 N N . SER B 1 172 ? 19.344 -16.734 -10.742 1 90.19 172 SER B N 1
ATOM 3369 C CA . SER B 1 172 ? 19.156 -15.531 -11.555 1 90.19 172 SER B CA 1
ATOM 3370 C C . SER B 1 172 ? 20.484 -14.82 -11.797 1 90.19 172 SER B C 1
ATOM 3372 O O . SER B 1 172 ? 21.266 -14.594 -10.867 1 90.19 172 SER B O 1
ATOM 3374 N N . PRO B 1 173 ? 20.734 -14.445 -13.047 1 88.19 173 PRO B N 1
ATOM 3375 C CA . PRO B 1 173 ? 21.938 -13.672 -13.336 1 88.19 173 PRO B CA 1
ATOM 3376 C C . PRO B 1 173 ? 21.984 -12.336 -12.602 1 88.19 173 PRO B C 1
ATOM 3378 O O . PRO B 1 173 ? 23.062 -11.852 -12.258 1 88.19 173 PRO B O 1
ATOM 3381 N N . LEU B 1 174 ? 20.875 -11.773 -12.328 1 88 174 LEU B N 1
ATOM 3382 C CA . LEU B 1 174 ? 20.797 -10.5 -11.625 1 88 174 LEU B CA 1
ATOM 3383 C C . LEU B 1 174 ? 21.219 -10.648 -10.172 1 88 174 LEU B C 1
ATOM 3385 O O . LEU B 1 174 ? 21.906 -9.781 -9.625 1 88 174 LEU B O 1
ATOM 3389 N N . GLN B 1 175 ? 20.797 -11.703 -9.602 1 88.75 175 GLN B N 1
ATOM 3390 C CA . GLN B 1 175 ? 21.094 -11.961 -8.195 1 88.75 175 GLN B CA 1
ATOM 3391 C C . GLN B 1 175 ? 22.609 -12.062 -7.965 1 88.75 175 GLN B C 1
ATOM 3393 O O . GLN B 1 175 ? 23.109 -11.664 -6.91 1 88.75 175 GLN B O 1
ATOM 3398 N N . LYS B 1 176 ? 23.297 -12.484 -8.984 1 87.75 176 LYS B N 1
ATOM 3399 C CA . LYS B 1 176 ? 24.734 -12.68 -8.867 1 87.75 176 LYS B CA 1
ATOM 3400 C C . LYS B 1 176 ? 25.453 -11.352 -8.641 1 87.75 176 LYS B C 1
ATOM 3402 O O . LYS B 1 176 ? 26.547 -11.32 -8.062 1 87.75 176 LYS B O 1
ATOM 3407 N N . ASN B 1 177 ? 24.828 -10.305 -9.008 1 88.44 177 ASN B N 1
ATOM 3408 C CA . ASN B 1 177 ? 25.438 -8.984 -8.875 1 88.44 177 ASN B CA 1
ATOM 3409 C C . ASN B 1 177 ? 24.969 -8.273 -7.609 1 88.44 177 ASN B C 1
ATOM 3411 O O . ASN B 1 177 ? 25.266 -7.094 -7.41 1 88.44 177 ASN B O 1
ATOM 3415 N N . ILE B 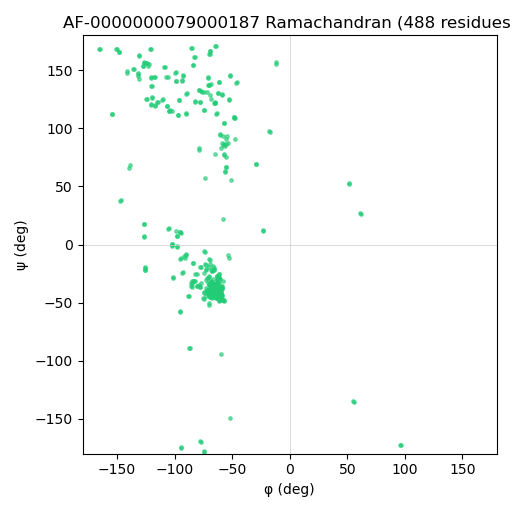1 178 ? 24.25 -8.961 -6.785 1 90.5 178 ILE B N 1
ATOM 3416 C CA . ILE B 1 178 ? 23.719 -8.391 -5.551 1 90.5 178 ILE B CA 1
ATOM 3417 C C . ILE B 1 178 ? 24.438 -9.016 -4.352 1 90.5 178 ILE B C 1
ATOM 3419 O O . ILE B 1 178 ? 24.5 -10.234 -4.223 1 90.5 178 ILE B O 1
ATOM 3423 N N . THR B 1 179 ? 25 -8.219 -3.494 1 91 179 THR B N 1
ATOM 3424 C CA . THR B 1 179 ? 25.719 -8.711 -2.328 1 91 179 THR B CA 1
ATOM 3425 C C . THR B 1 179 ? 24.766 -9.312 -1.306 1 91 179 THR B C 1
ATOM 3427 O O . THR B 1 179 ? 23.562 -9.07 -1.357 1 91 179 THR B O 1
ATOM 3430 N N . ILE B 1 180 ? 25.25 -10.047 -0.387 1 89.88 180 ILE B N 1
ATOM 3431 C CA . ILE B 1 180 ? 24.453 -10.672 0.662 1 89.88 180 ILE B CA 1
ATOM 3432 C C . ILE B 1 180 ? 23.766 -9.594 1.494 1 89.88 180 ILE B C 1
ATOM 3434 O O . ILE B 1 180 ? 22.594 -9.734 1.862 1 89.88 180 ILE B O 1
ATOM 3438 N N . GLU B 1 181 ? 24.5 -8.523 1.696 1 90.69 181 GLU B N 1
ATOM 3439 C CA . GLU B 1 181 ? 23.938 -7.414 2.459 1 90.69 181 GLU B CA 1
ATOM 3440 C C . GLU B 1 181 ? 22.781 -6.77 1.712 1 90.69 181 GLU B C 1
ATOM 3442 O O . GLU B 1 181 ? 21.766 -6.426 2.316 1 90.69 181 GLU B O 1
ATOM 3447 N N . GLN B 1 182 ? 22.953 -6.633 0.465 1 92.31 182 GLN B N 1
ATOM 3448 C CA . GLN B 1 182 ? 21.891 -6.051 -0.355 1 92.31 182 GLN B CA 1
ATOM 3449 C C . GLN B 1 182 ? 20.672 -6.973 -0.422 1 92.31 182 GLN B C 1
ATOM 3451 O O . GLN B 1 182 ? 19.531 -6.504 -0.438 1 92.31 182 GLN B O 1
ATOM 3456 N N . GLN B 1 183 ? 20.938 -8.242 -0.487 1 91.69 183 GLN B N 1
ATOM 3457 C CA . GLN B 1 183 ? 19.828 -9.195 -0.496 1 91.69 183 GLN B CA 1
ATOM 3458 C C . GLN B 1 183 ? 19 -9.086 0.778 1 91.69 183 GLN B C 1
ATOM 3460 O O . GLN B 1 183 ? 17.766 -9.156 0.73 1 91.69 183 GLN B O 1
ATOM 3465 N N . LEU B 1 184 ? 19.672 -8.891 1.881 1 90.25 184 LEU B N 1
ATOM 3466 C CA . LEU B 1 184 ? 18.969 -8.727 3.15 1 90.25 184 LEU B CA 1
ATOM 3467 C C . LEU B 1 184 ? 18.156 -7.445 3.158 1 90.25 184 LEU B C 1
ATOM 3469 O O . LEU B 1 184 ? 17.016 -7.43 3.65 1 90.25 184 LEU B O 1
ATOM 3473 N N . GLN B 1 185 ? 18.703 -6.402 2.604 1 91.5 185 GLN B N 1
ATOM 3474 C CA . GLN B 1 185 ? 17.984 -5.137 2.514 1 91.5 185 GLN B CA 1
ATOM 3475 C C . GLN B 1 185 ? 16.75 -5.262 1.626 1 91.5 185 GLN B C 1
ATOM 3477 O O . GLN B 1 185 ? 15.703 -4.699 1.932 1 91.5 185 GLN B O 1
ATOM 3482 N N . ILE B 1 186 ? 16.906 -5.977 0.554 1 93.12 186 ILE B N 1
ATOM 3483 C CA . ILE B 1 186 ? 15.797 -6.195 -0.363 1 93.12 186 ILE B CA 1
ATOM 3484 C C . ILE B 1 186 ? 14.664 -6.926 0.361 1 93.12 186 ILE B C 1
ATOM 3486 O O . ILE B 1 186 ? 13.5 -6.52 0.281 1 93.12 186 ILE B O 1
ATOM 3490 N N . ARG B 1 187 ? 15.008 -7.902 1.127 1 90.56 187 ARG B N 1
ATOM 3491 C CA . ARG B 1 187 ? 14.016 -8.688 1.853 1 90.56 187 ARG B CA 1
ATOM 3492 C C . ARG B 1 187 ? 13.266 -7.828 2.863 1 90.56 187 ARG B C 1
ATOM 3494 O O . ARG B 1 187 ? 12.078 -8.047 3.115 1 90.56 187 ARG B O 1
ATOM 3501 N N . LYS B 1 188 ? 13.914 -6.879 3.34 1 89 188 LYS B N 1
ATOM 3502 C CA . LYS B 1 188 ? 13.336 -6.027 4.371 1 89 188 LYS B CA 1
ATOM 3503 C C . LYS B 1 188 ? 12.492 -4.914 3.756 1 89 188 LYS B C 1
ATOM 3505 O O . LYS B 1 188 ? 11.43 -4.574 4.273 1 89 188 LYS B O 1
ATOM 3510 N N . LEU B 1 189 ? 12.891 -4.445 2.623 1 91.75 189 LEU B N 1
ATOM 3511 C CA . LEU B 1 189 ? 12.352 -3.191 2.107 1 91.75 189 LEU B CA 1
ATOM 3512 C C . LEU B 1 189 ? 11.289 -3.453 1.041 1 91.75 189 LEU B C 1
ATOM 3514 O O . LEU B 1 189 ? 10.383 -2.639 0.845 1 91.75 189 LEU B O 1
ATOM 3518 N N . PHE B 1 190 ? 11.414 -4.562 0.357 1 92.94 190 PHE B N 1
ATOM 3519 C CA . PHE B 1 190 ? 10.578 -4.75 -0.825 1 92.94 190 PHE B CA 1
ATOM 3520 C C . PHE B 1 190 ? 9.367 -5.609 -0.499 1 92.94 190 PHE B C 1
ATOM 3522 O O . PHE B 1 190 ? 9.469 -6.57 0.266 1 92.94 190 PHE B O 1
ATOM 3529 N N . LEU B 1 191 ? 8.297 -5.258 -1.048 1 91.94 191 LEU B N 1
ATOM 3530 C CA . LEU B 1 191 ? 7.047 -6.012 -1.052 1 91.94 191 LEU B CA 1
ATOM 3531 C C . LEU B 1 191 ? 6.535 -6.211 -2.475 1 91.94 191 LEU B C 1
ATOM 3533 O O . LEU B 1 191 ? 6.906 -5.461 -3.381 1 91.94 191 LEU B O 1
ATOM 3537 N N . ALA B 1 192 ? 5.73 -7.246 -2.627 1 94.25 192 ALA B N 1
ATOM 3538 C CA . ALA B 1 192 ? 5.16 -7.504 -3.947 1 94.2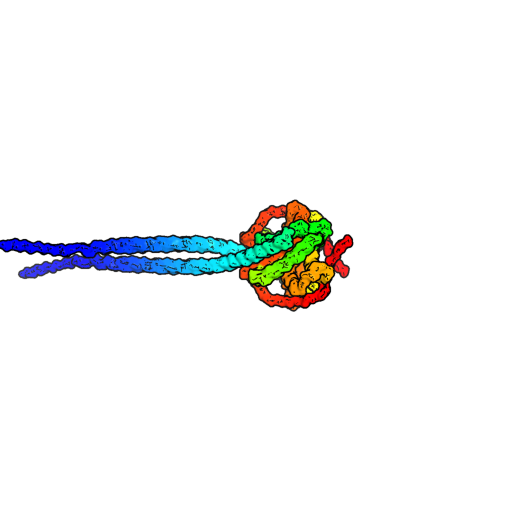5 192 ALA B CA 1
ATOM 3539 C C . ALA B 1 192 ? 3.637 -7.449 -3.906 1 94.25 192 ALA B C 1
ATOM 3541 O O . ALA B 1 192 ? 3.018 -7.934 -2.957 1 94.25 192 ALA B O 1
ATOM 3542 N N . GLY B 1 193 ? 3.076 -6.82 -4.875 1 90.5 193 GLY B N 1
ATOM 3543 C CA . GLY B 1 193 ? 1.629 -6.73 -5 1 90.5 193 GLY B CA 1
ATOM 3544 C C . GLY B 1 193 ? 1.157 -6.672 -6.441 1 90.5 193 GLY B C 1
ATOM 3545 O O . GLY B 1 193 ? 1.969 -6.543 -7.363 1 90.5 193 GLY B O 1
ATOM 3546 N N . GLY B 1 194 ? -0.111 -6.883 -6.609 1 86.94 194 GLY B N 1
ATOM 3547 C CA . GLY B 1 194 ? -0.706 -6.855 -7.938 1 86.94 194 GLY B CA 1
ATOM 3548 C C . GLY B 1 194 ? -2.082 -6.219 -7.961 1 86.94 194 GLY B C 1
ATOM 3549 O O . GLY B 1 194 ? -2.781 -6.199 -6.945 1 86.94 194 GLY B O 1
ATOM 3550 N N . VAL B 1 195 ? -2.273 -5.648 -9.086 1 82.12 195 VAL B N 1
ATOM 3551 C CA . VAL B 1 195 ? -3.58 -5.059 -9.344 1 82.12 195 VAL B CA 1
ATOM 3552 C C . VAL B 1 195 ? -4.082 -5.5 -10.719 1 82.12 195 VAL B C 1
ATOM 3554 O O . VAL B 1 195 ? -3.287 -5.77 -11.617 1 82.12 195 VAL B O 1
ATOM 3557 N N . SER B 1 196 ? -5.297 -5.676 -10.805 1 82.06 196 SER B N 1
ATOM 3558 C CA . SER B 1 196 ? -5.852 -6.086 -12.086 1 82.06 196 SER B CA 1
ATOM 3559 C C . SER B 1 196 ? -6.184 -4.879 -12.953 1 82.06 196 SER B C 1
ATOM 3561 O O . SER B 1 196 ? -5.301 -4.293 -13.586 1 82.06 196 SER B O 1
ATOM 3563 N N . PHE B 1 197 ? -7.367 -4.316 -12.867 1 74.88 197 PHE B N 1
ATOM 3564 C CA . PHE B 1 197 ? -7.84 -3.328 -13.828 1 74.88 197 PHE B CA 1
ATOM 3565 C C . PHE B 1 197 ? -7.746 -1.921 -13.25 1 74.88 197 PHE B C 1
ATOM 3567 O O . PHE B 1 197 ? -7.988 -0.938 -13.953 1 74.88 197 PHE B O 1
ATOM 3574 N N . ASN B 1 198 ? -7.336 -1.711 -12.125 1 69.44 198 ASN B N 1
ATOM 3575 C CA . ASN B 1 198 ? -7.445 -0.451 -11.398 1 69.44 198 ASN B CA 1
ATOM 3576 C C . ASN B 1 198 ? -6.461 0.588 -11.93 1 69.44 198 ASN B C 1
ATOM 3578 O O . ASN B 1 198 ? -6.586 1.777 -11.633 1 69.44 198 ASN B O 1
ATOM 3582 N N . ASN B 1 199 ? -5.586 0.188 -12.859 1 71.5 199 ASN B N 1
ATOM 3583 C CA . ASN B 1 199 ? -4.578 1.148 -13.297 1 71.5 199 ASN B CA 1
ATOM 3584 C C . ASN B 1 199 ? -4.223 0.958 -14.766 1 71.5 199 ASN B C 1
ATOM 3586 O O . ASN B 1 199 ? -3.055 1.052 -15.148 1 71.5 199 ASN B O 1
ATOM 3590 N N . ALA B 1 200 ? -5.227 0.68 -15.43 1 74.62 200 ALA B N 1
ATOM 3591 C CA . ALA B 1 200 ? -4.98 0.542 -16.859 1 74.62 200 ALA B CA 1
ATOM 3592 C C . ALA B 1 200 ? -4.668 1.895 -17.5 1 74.62 200 ALA B C 1
ATOM 3594 O O . ALA B 1 200 ? -5.285 2.906 -17.156 1 74.62 200 ALA B O 1
ATOM 3595 N N . LYS B 1 201 ? -3.697 1.911 -18.359 1 81.38 201 LYS B N 1
ATOM 3596 C CA . LYS B 1 201 ? -3.285 3.129 -19.047 1 81.38 201 LYS B CA 1
ATOM 3597 C C . LYS B 1 201 ? -3.979 3.25 -20.406 1 81.38 201 LYS B C 1
ATOM 3599 O O . LYS B 1 201 ? -4.859 2.455 -20.734 1 81.38 201 LYS B O 1
ATOM 3604 N N . GLU B 1 202 ? -3.553 4.258 -21.109 1 78.69 202 GLU B N 1
ATOM 3605 C CA . GLU B 1 202 ? -4.211 4.574 -22.375 1 78.69 202 GLU B CA 1
ATOM 3606 C C . GLU B 1 202 ? -4.059 3.434 -23.375 1 78.69 202 GLU B C 1
ATOM 3608 O O . GLU B 1 202 ? -5.012 3.076 -24.062 1 78.69 202 GLU B O 1
ATOM 3613 N N . SER B 1 203 ? -2.885 2.838 -23.422 1 84.56 203 SER B N 1
ATOM 3614 C CA . SER B 1 203 ? -2.682 1.703 -24.328 1 84.56 203 SER B CA 1
ATOM 3615 C C . SER B 1 203 ? -2.543 0.4 -23.547 1 84.56 203 SER B C 1
ATOM 3617 O O . SER B 1 203 ? -2.1 0.403 -22.391 1 84.56 203 SER B O 1
ATOM 3619 N N . LYS B 1 204 ? -2.902 -0.655 -24.203 1 86.56 204 LYS B N 1
ATOM 3620 C CA . LYS B 1 204 ? -2.77 -1.979 -23.594 1 86.56 204 LYS B CA 1
ATOM 3621 C C . LYS B 1 204 ? -1.312 -2.287 -23.266 1 86.56 204 LYS B C 1
ATOM 3623 O O . LYS B 1 204 ? -1.014 -2.809 -22.188 1 86.56 204 LYS B O 1
ATOM 3628 N N . GLU B 1 205 ? -0.478 -1.944 -24.141 1 86.69 205 GLU B N 1
ATOM 3629 C CA . GLU B 1 205 ? 0.948 -2.195 -23.953 1 86.69 205 GLU B CA 1
ATOM 3630 C C . GLU B 1 205 ? 1.485 -1.432 -22.75 1 86.69 205 GLU B C 1
ATOM 3632 O O . GLU B 1 205 ? 2.27 -1.971 -21.969 1 86.69 205 GLU B O 1
ATOM 3637 N N . ALA B 1 206 ? 1.037 -0.263 -22.594 1 88.81 206 ALA B N 1
ATOM 3638 C CA . ALA B 1 206 ? 1.508 0.57 -21.484 1 88.81 206 ALA B CA 1
ATOM 3639 C C . ALA B 1 206 ? 0.929 0.096 -20.156 1 88.81 206 ALA B C 1
ATOM 3641 O O . ALA B 1 206 ? 1.454 0.429 -19.094 1 88.81 206 ALA B O 1
ATOM 3642 N N . SER B 1 207 ? -0.054 -0.653 -20.25 1 89.38 207 SER B N 1
ATOM 3643 C CA . SER B 1 207 ? -0.686 -1.168 -19.031 1 89.38 207 SER B CA 1
ATOM 3644 C C . SER B 1 207 ? 0.054 -2.391 -18.5 1 89.38 207 SER B C 1
ATOM 3646 O O . SER B 1 207 ? 0.089 -2.625 -17.297 1 89.38 207 SER B O 1
ATOM 3648 N N . ARG B 1 208 ? 0.625 -3.135 -19.438 1 92.5 208 ARG B N 1
ATOM 3649 C CA . ARG B 1 208 ? 1.348 -4.344 -19.062 1 92.5 208 ARG B CA 1
ATOM 3650 C C . ARG B 1 208 ? 2.74 -4.012 -18.531 1 92.5 208 ARG B C 1
ATOM 3652 O O . ARG B 1 208 ? 3.734 -4.191 -19.234 1 92.5 208 ARG B O 1
ATOM 3659 N N . ARG B 1 209 ? 2.766 -3.646 -17.266 1 94.25 209 ARG B N 1
ATOM 3660 C CA . ARG B 1 209 ? 4.023 -3.09 -16.781 1 94.25 209 ARG B CA 1
ATOM 3661 C C . ARG B 1 209 ? 4.215 -3.391 -15.289 1 94.25 209 ARG B C 1
ATOM 3663 O O . ARG B 1 209 ? 3.297 -3.881 -14.633 1 94.25 209 ARG B O 1
ATOM 3670 N N . VAL B 1 210 ? 5.402 -3.127 -14.891 1 95.69 210 VAL B N 1
ATOM 3671 C CA . VAL B 1 210 ? 5.719 -3.172 -13.469 1 95.69 210 VAL B CA 1
ATOM 3672 C C . VAL B 1 210 ? 6.227 -1.806 -13.008 1 95.69 210 VAL B C 1
ATOM 3674 O O . VAL B 1 210 ? 6.918 -1.111 -13.758 1 95.69 210 VAL B O 1
ATOM 3677 N N . GLU B 1 211 ? 5.891 -1.427 -11.852 1 95.31 211 GLU B N 1
ATOM 3678 C CA . GLU B 1 211 ? 6.363 -0.196 -11.227 1 95.31 211 GLU B CA 1
ATOM 3679 C C . GLU B 1 211 ? 6.773 -0.434 -9.773 1 95.31 211 GLU B C 1
ATOM 3681 O O . GLU B 1 211 ? 6.289 -1.371 -9.133 1 95.31 211 GLU B O 1
ATOM 3686 N N . LEU B 1 212 ? 7.703 0.346 -9.281 1 96.69 212 LEU B N 1
ATOM 3687 C CA . LEU B 1 212 ? 8.109 0.35 -7.883 1 96.69 212 LEU B CA 1
ATOM 3688 C C . LEU B 1 212 ? 7.555 1.571 -7.16 1 96.69 212 LEU B C 1
ATOM 3690 O O . LEU B 1 212 ? 7.902 2.707 -7.492 1 96.69 212 LEU B O 1
ATOM 3694 N N . ARG B 1 213 ? 6.73 1.312 -6.258 1 94.94 213 ARG B N 1
ATOM 3695 C CA . ARG B 1 213 ? 6.16 2.406 -5.48 1 94.94 213 ARG B CA 1
ATOM 3696 C C . ARG B 1 213 ? 6.918 2.602 -4.172 1 94.94 213 ARG B C 1
ATOM 3698 O O . ARG B 1 213 ? 7.039 1.671 -3.371 1 94.94 213 ARG B O 1
ATOM 3705 N N . MET B 1 214 ? 7.398 3.803 -3.965 1 95.75 214 MET B N 1
ATOM 3706 C CA . MET B 1 214 ? 8.109 4.141 -2.734 1 95.75 214 MET B CA 1
ATOM 3707 C C . MET B 1 214 ? 7.141 4.652 -1.671 1 95.75 214 MET B C 1
ATOM 3709 O O . MET B 1 214 ? 6.305 5.516 -1.948 1 95.75 214 MET B O 1
ATOM 3713 N N . GLN B 1 215 ? 7.293 4.062 -0.576 1 92.38 215 GLN B N 1
ATOM 3714 C CA . GLN B 1 215 ? 6.465 4.492 0.546 1 92.38 215 GLN B CA 1
ATOM 3715 C C . GLN B 1 215 ? 7.32 5.047 1.681 1 92.38 215 GLN B C 1
ATOM 3717 O O . GLN B 1 215 ? 8.406 4.535 1.956 1 92.38 215 GLN B O 1
ATOM 3722 N N . PHE B 1 216 ? 6.738 6.07 2.32 1 93.12 216 PHE B N 1
ATOM 3723 C CA . PHE B 1 216 ? 7.469 6.773 3.369 1 93.12 216 PHE B CA 1
ATOM 3724 C C . PHE B 1 216 ? 6.648 6.84 4.652 1 93.12 216 PHE B C 1
ATOM 3726 O O . PHE B 1 216 ? 5.414 6.84 4.605 1 93.12 216 PHE B O 1
ATOM 3733 N N . PHE B 1 217 ? 7.344 6.938 5.727 1 88.81 217 PHE B N 1
ATOM 3734 C CA . PHE B 1 217 ? 6.684 7.062 7.02 1 88.81 217 PHE B CA 1
ATOM 3735 C C . PHE B 1 217 ? 6.031 8.43 7.168 1 88.81 217 PHE B C 1
ATOM 3737 O O . PHE B 1 217 ? 6.57 9.438 6.699 1 88.81 217 PHE B O 1
ATOM 3744 N N . GLY B 1 218 ? 4.883 8.32 7.836 1 81.44 218 GLY B N 1
ATOM 3745 C CA . GLY B 1 218 ? 4.285 9.578 8.266 1 81.44 218 GLY B CA 1
ATOM 3746 C C . GLY B 1 218 ? 4.832 10.078 9.586 1 81.44 218 GLY B C 1
ATOM 3747 O O . GLY B 1 218 ? 5.523 9.352 10.297 1 81.44 218 GLY B O 1
ATOM 3748 N N . LEU B 1 219 ? 4.457 11.336 9.867 1 75.75 219 LEU B N 1
ATOM 3749 C CA . LEU B 1 219 ? 4.934 11.93 11.109 1 75.75 219 LEU B CA 1
ATOM 3750 C C . LEU B 1 219 ? 4.375 11.188 12.32 1 75.75 219 LEU B C 1
ATOM 3752 O O . LEU B 1 219 ? 5.039 11.078 13.352 1 75.75 219 LEU B O 1
ATOM 3756 N N . LYS B 1 220 ? 3.127 10.719 12.102 1 71.75 220 LYS B N 1
ATOM 3757 C CA . LYS B 1 220 ? 2.469 10.086 13.242 1 71.75 220 LYS B CA 1
ATOM 3758 C C . LYS B 1 220 ? 2.6 8.57 13.18 1 71.75 220 LYS B C 1
ATOM 3760 O O . LYS B 1 220 ? 2.037 7.855 14.016 1 71.75 220 LYS B O 1
ATOM 3765 N N . ASP B 1 221 ? 3.215 8.172 12.133 1 72.31 221 ASP B N 1
ATOM 3766 C CA . ASP B 1 221 ? 3.371 6.723 12.016 1 72.31 221 ASP B CA 1
ATOM 3767 C C . ASP B 1 221 ? 4.227 6.168 13.156 1 72.31 221 ASP B C 1
ATOM 3769 O O . ASP B 1 221 ? 5.211 6.793 13.555 1 72.31 221 ASP B O 1
ATOM 3773 N N . LYS B 1 222 ? 3.398 5.34 14.008 1 58.97 222 LYS B N 1
ATOM 3774 C CA . LYS B 1 222 ? 4.246 4.648 14.977 1 58.97 222 LYS B CA 1
ATOM 3775 C C . LYS B 1 222 ? 5.312 3.811 14.273 1 58.97 222 LYS B C 1
ATOM 3777 O O . LYS B 1 222 ? 5.004 3.047 13.359 1 58.97 222 LYS B O 1
ATOM 3782 N N . ARG B 1 223 ? 6.426 4.352 14.328 1 57.81 223 ARG B N 1
ATOM 3783 C CA . ARG B 1 223 ? 7.516 3.533 13.805 1 57.81 223 ARG B CA 1
ATOM 3784 C C . ARG B 1 223 ? 7.578 2.188 14.523 1 57.81 223 ARG B C 1
ATOM 3786 O O . ARG B 1 223 ? 7.656 2.137 15.758 1 57.81 223 ARG B O 1
ATOM 3793 N N . ASP B 1 224 ? 6.375 1.46 14.289 1 51.09 224 ASP B N 1
ATOM 3794 C CA . ASP B 1 224 ? 6.508 0.183 14.984 1 51.09 224 ASP B CA 1
ATOM 3795 C C . ASP B 1 224 ? 7.965 -0.107 15.328 1 51.09 224 ASP B C 1
ATOM 3797 O O . ASP B 1 224 ? 8.852 0.059 14.484 1 51.09 224 ASP B O 1
ATOM 3801 N N . GLY B 1 225 ? 8.281 0.227 16.562 1 43.06 225 GLY B N 1
ATOM 3802 C CA . GLY B 1 225 ? 9.578 -0.153 17.078 1 43.06 225 GLY B CA 1
ATOM 3803 C C . GLY B 1 225 ? 10.32 -1.142 16.203 1 43.06 225 GLY B C 1
ATOM 3804 O O . GLY B 1 225 ? 9.734 -1.713 15.281 1 43.06 225 GLY B O 1
ATOM 3805 N N . ASP B 1 226 ? 11.719 -1.176 16.359 1 43.22 226 ASP B N 1
ATOM 3806 C CA . ASP B 1 226 ? 12.727 -2.203 16.109 1 43.22 226 ASP B CA 1
ATOM 3807 C C . ASP B 1 226 ? 12.109 -3.598 16.141 1 43.22 226 ASP B C 1
ATOM 3809 O O . ASP B 1 226 ? 12.445 -4.418 16.984 1 43.22 226 ASP B O 1
ATOM 3813 N N . GLU B 1 227 ? 10.812 -3.689 16.141 1 47.69 227 GLU B N 1
ATOM 3814 C CA . GLU B 1 227 ? 10.688 -5.145 16.219 1 47.69 227 GLU B CA 1
ATOM 3815 C C . GLU B 1 227 ? 11.461 -5.82 15.086 1 47.69 227 GLU B C 1
ATOM 3817 O O . GLU B 1 227 ? 11.109 -5.68 13.914 1 47.69 227 GLU B O 1
ATOM 3822 N N . THR B 1 228 ? 12.648 -5.648 15.219 1 47.94 228 THR B N 1
ATOM 3823 C CA . THR B 1 228 ? 13.672 -6.375 14.469 1 47.94 228 THR B CA 1
ATOM 3824 C C . THR B 1 228 ? 13.18 -7.766 14.086 1 47.94 228 THR B C 1
ATOM 3826 O O . THR B 1 228 ? 13.047 -8.641 14.945 1 47.94 228 THR B O 1
ATOM 3829 N N . VAL B 1 229 ? 12.203 -7.797 13.172 1 54.28 229 VAL B N 1
ATOM 3830 C CA . VAL B 1 229 ? 12.07 -9.172 12.703 1 54.28 229 VAL B CA 1
ATOM 3831 C C . VAL B 1 229 ? 13.453 -9.734 12.352 1 54.28 229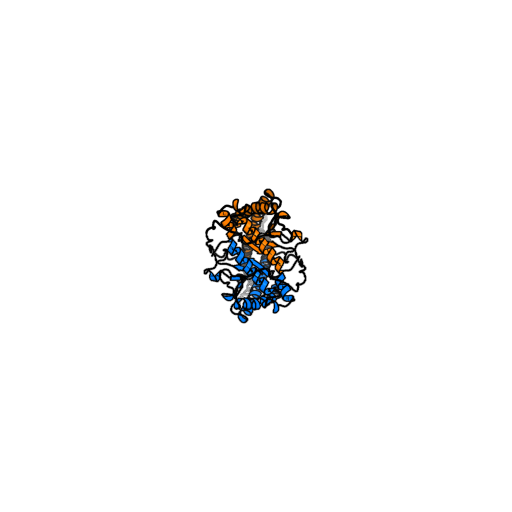 VAL B C 1
ATOM 3833 O O . VAL B 1 229 ? 14.203 -9.117 11.594 1 54.28 229 VAL B O 1
ATOM 3836 N N . ASP B 1 230 ? 13.859 -10.625 13.203 1 61.16 230 ASP B N 1
ATOM 3837 C CA . ASP B 1 230 ? 15.062 -11.367 12.859 1 61.16 230 ASP B CA 1
ATOM 3838 C C . ASP B 1 230 ? 14.867 -12.156 11.562 1 61.16 230 ASP B C 1
ATOM 3840 O O . ASP B 1 230 ? 14.086 -13.109 11.523 1 61.16 230 ASP B O 1
ATOM 3844 N N . PHE B 1 231 ? 15.281 -11.531 10.492 1 66.06 231 PHE B N 1
ATOM 3845 C CA . PHE B 1 231 ? 15.258 -12.289 9.25 1 66.06 231 PHE B CA 1
ATOM 3846 C C . PHE B 1 231 ? 16.234 -13.453 9.305 1 66.06 231 PHE B C 1
ATOM 3848 O O . PHE B 1 231 ? 17.391 -13.281 9.703 1 66.06 231 PHE B O 1
ATOM 3855 N N . PRO B 1 232 ? 15.641 -14.594 9.109 1 66.38 232 PRO B N 1
ATOM 3856 C CA . PRO B 1 232 ? 16.609 -15.688 9.023 1 66.38 232 PRO B CA 1
ATOM 3857 C C . PRO B 1 232 ? 17.719 -15.422 8.016 1 66.38 232 PRO B C 1
ATOM 3859 O O . PRO B 1 232 ? 17.547 -14.602 7.105 1 66.38 232 PRO B O 1
ATOM 3862 N N . PRO B 1 233 ? 18.859 -15.945 8.43 1 64.81 233 PRO B N 1
ATOM 3863 C CA . PRO B 1 233 ? 19.969 -15.75 7.504 1 64.81 233 PRO B CA 1
ATOM 3864 C C . PRO B 1 233 ? 19.609 -16.078 6.059 1 64.81 233 PRO B C 1
ATOM 3866 O O . PRO B 1 233 ? 18.703 -16.875 5.812 1 64.81 233 PRO B O 1
ATOM 3869 N N . VAL B 1 234 ? 20.125 -15.211 5.223 1 59.5 234 VAL B N 1
ATOM 3870 C CA . VAL B 1 234 ? 19.938 -15.469 3.797 1 59.5 234 VAL B CA 1
ATOM 3871 C C . VAL B 1 234 ? 20.312 -16.922 3.479 1 59.5 234 VAL B C 1
ATOM 3873 O O . VAL B 1 234 ? 21.375 -17.391 3.893 1 59.5 234 VAL B O 1
ATOM 3876 N N . ILE B 1 235 ? 19.344 -17.641 3.189 1 61.53 235 ILE B N 1
ATOM 3877 C CA . ILE B 1 235 ? 19.625 -19.016 2.773 1 61.53 235 ILE B CA 1
ATOM 3878 C C . ILE B 1 235 ? 20.297 -19 1.402 1 61.53 235 ILE B C 1
ATOM 3880 O O . ILE B 1 235 ? 19.891 -18.25 0.51 1 61.53 235 ILE B O 1
ATOM 3884 N N . ASN B 1 236 ? 21.406 -19.672 1.256 1 63.5 236 ASN B N 1
ATOM 3885 C CA . ASN B 1 236 ? 22.234 -19.828 0.066 1 63.5 236 ASN B CA 1
ATOM 3886 C C . ASN B 1 236 ? 21.422 -20.312 -1.128 1 63.5 236 ASN B C 1
ATOM 3888 O O . ASN B 1 236 ? 21.781 -20.062 -2.277 1 63.5 236 ASN B O 1
ATOM 3892 N N . LYS B 1 237 ? 20.141 -20.75 -0.864 1 83.88 237 LYS B N 1
ATOM 3893 C CA . LYS B 1 237 ? 19.562 -21.344 -2.066 1 83.88 237 LYS B CA 1
ATOM 3894 C C . LYS B 1 237 ? 18.094 -20.938 -2.232 1 83.88 237 LYS B C 1
ATOM 3896 O O . LYS B 1 237 ? 17.188 -21.75 -2.068 1 83.88 237 LYS B O 1
ATOM 3901 N N . GLU B 1 238 ? 17.875 -19.641 -2.527 1 91.25 238 GLU B N 1
ATOM 3902 C CA . GLU B 1 238 ? 16.516 -19.219 -2.861 1 91.25 238 GLU B CA 1
ATOM 3903 C C . GLU B 1 238 ? 16.125 -19.672 -4.262 1 91.25 238 GLU B C 1
ATOM 3905 O O . GLU B 1 238 ? 16.906 -19.547 -5.207 1 91.25 238 GLU B O 1
ATOM 3910 N N . VAL B 1 239 ? 14.898 -20.297 -4.336 1 92.44 239 VAL B N 1
ATOM 3911 C CA . VAL B 1 239 ? 14.398 -20.766 -5.625 1 92.44 239 VAL B CA 1
ATOM 3912 C C . VAL B 1 239 ? 13.023 -20.156 -5.902 1 92.44 239 VAL B C 1
ATOM 3914 O O . VAL B 1 239 ? 12.117 -20.25 -5.074 1 92.44 239 VAL B O 1
ATOM 3917 N N . CYS B 1 240 ? 12.938 -19.516 -7.031 1 93.94 240 CYS B N 1
ATOM 3918 C CA . CYS B 1 240 ? 11.664 -18.969 -7.488 1 93.94 240 CYS B CA 1
ATOM 3919 C C . CYS B 1 240 ? 10.641 -20.078 -7.684 1 93.94 240 CYS B C 1
ATOM 3921 O O . CYS B 1 240 ? 10.961 -21.141 -8.227 1 93.94 240 CYS B O 1
ATOM 3923 N N . GLN B 1 241 ? 9.398 -19.844 -7.305 1 92.69 241 GLN B N 1
ATOM 3924 C CA . GLN B 1 241 ? 8.352 -20.859 -7.363 1 92.69 241 GLN B CA 1
ATOM 3925 C C . GLN B 1 241 ? 7.543 -20.75 -8.656 1 92.69 241 GLN B C 1
ATOM 3927 O O . GLN B 1 241 ? 6.742 -21.625 -8.969 1 92.69 241 GLN B O 1
ATOM 3932 N N . LEU B 1 242 ? 7.734 -19.625 -9.375 1 93.25 242 LEU B N 1
ATOM 3933 C CA . LEU B 1 242 ? 7.008 -19.438 -10.625 1 93.25 242 LEU B CA 1
ATOM 3934 C C . LEU B 1 242 ? 7.512 -20.391 -11.695 1 93.25 242 LEU B C 1
ATOM 3936 O O . LEU B 1 242 ? 8.711 -20.656 -11.789 1 93.25 242 LEU B O 1
ATOM 3940 N N . VAL B 1 243 ? 6.574 -20.953 -12.414 1 81.75 243 VAL B N 1
ATOM 3941 C CA . VAL B 1 243 ? 6.957 -21.828 -13.523 1 81.75 243 VAL B CA 1
ATOM 3942 C C . VAL B 1 243 ? 7.082 -21 -14.805 1 81.75 243 VAL B C 1
ATOM 3944 O O . VAL B 1 243 ? 6.133 -20.328 -15.219 1 81.75 243 VAL B O 1
ATOM 3947 N N . MET B 1 244 ? 8.328 -20.875 -15.289 1 62.22 244 MET B N 1
ATOM 3948 C CA . MET B 1 244 ? 8.594 -20.109 -16.5 1 62.22 244 MET B CA 1
ATOM 3949 C C . MET B 1 244 ? 7.953 -20.781 -17.719 1 62.22 244 MET B C 1
ATOM 3951 O O . MET B 1 244 ? 8 -22 -17.859 1 62.22 244 MET B O 1
ATOM 3955 N N . PRO B 1 245 ? 7.074 -20.047 -18.406 1 56.44 245 PRO B N 1
ATOM 3956 C CA . PRO B 1 245 ? 6.523 -20.703 -19.609 1 56.44 245 PRO B CA 1
ATOM 3957 C C . PRO B 1 245 ? 7.609 -21.234 -20.547 1 56.44 245 PRO B C 1
ATOM 3959 O O . PRO B 1 245 ? 8.695 -20.656 -20.625 1 56.44 245 PRO B O 1
ATOM 3962 N N . GLN B 1 246 ? 7.523 -22.641 -20.891 1 47.56 246 GLN B N 1
ATOM 3963 C CA . GLN B 1 246 ? 8.391 -23.219 -21.922 1 47.56 246 GLN B CA 1
ATOM 3964 C C . GLN B 1 246 ? 8.359 -22.406 -23.203 1 47.56 246 GLN B C 1
ATOM 3966 O O . GLN B 1 246 ? 7.34 -21.781 -23.516 1 47.56 246 GLN B O 1
#

pLDDT: mean 82.82, std 16.67, range [30.02, 97.5]

Nearest PDB structures (foldseek):
  8qyd-assembly1_F  TM=8.106E-01  e=4.301E-37  Escherichia coli
  5wtl-assembly4_D  TM=7.457E-01  e=9.063E-06  Capnocytophaga gingivalis ATCC 33624
  6jfw-assembly2_B  TM=7.044E-01  e=1.321E-05  Pseudomonas aeruginosa PAO1
  7rjj-assembly2_B  TM=6.724E-01  e=1.528E-04  Klebsiella pneumoniae subsp. pneumoniae
  4rha-assembly2_A  TM=6.162E-01  e=6.755E-05  Salmonella enterica subsp. enterica serovar Typhimurium str. 14028S

Radius of gyration: 36.3 Å; Cα contacts (8 Å, |Δi|>4): 730; chains: 2; bounding box: 50×145×91 Å

Solvent-accessible surface area (backbone atoms only — not comparable to full-atom values): 26498 Å² total; per-residue (Å²): 138,84,80,80,80,79,78,79,77,84,72,73,70,78,69,60,61,59,59,54,57,51,49,50,53,50,47,55,52,49,51,51,52,49,49,49,51,50,48,52,49,51,52,49,50,53,37,46,52,54,46,48,57,49,44,52,52,47,49,50,49,50,41,51,49,50,53,41,50,51,50,34,55,55,38,43,74,74,38,73,53,43,42,59,37,72,87,77,32,34,37,37,26,64,76,35,27,29,35,57,88,98,46,46,62,62,50,72,63,22,50,49,50,50,62,58,45,51,62,52,52,53,49,46,40,69,32,77,55,16,66,71,31,54,59,36,34,38,28,34,9,33,18,34,77,75,74,49,63,46,48,25,30,51,47,6,35,45,27,16,45,39,54,53,27,40,55,53,13,62,84,28,77,56,19,73,76,48,50,73,68,54,49,53,48,45,59,65,31,51,35,34,22,19,35,28,59,79,66,51,50,97,43,58,62,70,8,15,26,44,36,38,36,56,37,63,58,54,93,79,50,73,65,70,62,82,69,66,67,78,70,72,72,83,65,88,73,30,54,59,79,74,79,75,82,130,139,86,80,80,80,79,79,78,77,83,68,75,73,76,72,61,60,59,60,52,56,53,49,50,53,50,47,55,53,49,51,50,51,50,50,49,51,50,50,51,49,50,53,50,51,55,36,47,53,53,46,47,56,50,44,50,52,48,51,52,50,49,41,50,48,51,52,40,51,52,48,34,53,54,38,43,75,73,39,74,52,42,43,60,39,70,87,76,31,33,36,37,26,64,74,35,27,29,34,56,87,98,47,45,63,60,49,72,63,23,49,50,49,51,62,58,46,50,62,52,51,54,51,46,40,68,33,77,57,16,66,71,31,54,59,35,33,37,27,35,8,32,17,34,79,72,76,49,64,46,49,24,29,52,46,5,35,45,27,15,46,40,54,52,28,40,55,54,12,60,84,29,76,56,20,74,75,47,51,73,70,52,51,53,48,46,57,65,32,50,36,32,23,19,36,27,59,77,67,52,49,96,43,58,63,71,7,15,27,45,35,38,37,56,39,62,58,55,94,79,50,72,66,71,64,82,69,65,64,80,69,71,75,84,64,87,73,30,55,59,78,74,80,76,83,130

Foldseek 3Di:
DPPPPPPPPPDDVVPPVVPVVVVVVVVVVVVVVVVVVVVVVVVVVVVVVVVVVVVVVVVLLVLLLVLQVVLQVQLCVVDVQWHQDSVQQKIFRHLQFWDDPPAQDGDPSVLVSLLRNLVSVLVSCVDPSNVAKWAAKEKEFFAAQPDDQVSQQVSRQSNQLVSLCLCQALVHPSVVSADQVSNVSCVRHYHYHYGYHPDHDPDRRRRGGMMIHTGIDDPPPPPPPCPVPPDPRRDNHDHRPDDHDD/DDPPPPPPCPPDPPVPVVVVVVVVVVVVVVVVVVVVVVVVVVVVVVVVVVVVVVVVVVVLLVLLLVLQVVLQVQLCVVDVQWHQDSVQQKIFRHLQFFDDPPAQDGDPSVLVSLLRNLVSVLVSCVDPSNVAKWAAKEKEFFAAQPDDQVSQQVSRQSNQLVSLCLCQALVHPSVVSADQVSNVSCVRHYHYHYGYHPDHDPDRRRRGGMMIHTGIDDPPPPPPPCPVPPDPRRDNHDHRPDDHDD

Sequence (492 aa):
MFGNTWSIKKRRGDEAEKPFWISYADLMTAMMVLFLVVMVASLSSVTQRIQKAEQGEKTRGQDITRLCERLELHARNLNKTIVVDCHDNRISFGEAGRFDHNRFFLNAEGQKALQDVVPLVLEAAESEEGKKWFKQIVIEGFTDTDGSYLYNLHLSLQRSEWVMCSLLDSRSPLQKNITIEQQLQIRKLFLAGGVSFNNAKESKEASRRVELRMQFFGLKDKRDGDETVDFPPVINKEVCQLVMPQMFGNTWSIKKRRGDEAEKPFWISYADLMTAMMVLFLVVMVASLSSVTQRIQKAEQGEKTRGQDITRLCERLELHARNLNKTIVVDCHDNRISFGEAGRFDHNRFFLNAEGQKALQDVVPLVLEAAESEEGKKWFKQIVIEGFTDTDGSYLYNLHLSLQRSEWVMCSLLDSRSPLQKNITIEQQLQIRKLFLAGGVSFNNAKESKEASRRVELRMQFFGLKDKRDGDETVDFPPVINKEVCQLVMPQ

Organism: Cronobacter sakazakii (strain ATCC BAA-894) (NCBI:txid290339)